Protein AF-A0A350NKR4-F1 (afdb_monomer_lite)

Foldseek 3Di:
DQQPDFLQGRVLLQVLLLCVVLPNAAEEDQEEPPVVVVCVVCPLVVVVVHGYHYDYDPDAQEDLQSVLSRCPPPDQDKDKWADSQKRWNWNVNVQVVLCVVLVAQKEFEKEFDPDCQQFWDFDADPSQFTPDIGGRDDPVPPPGRIGGQRIMIHGPVLSVQRDHPHRDYCRPGSVVVCVVVVGRYGYDHTDIDMARCPDDVSSLVSLLCCLVPSDDDPQSPDDDPDVLERAEACEDADPQEAEAHVEYAYYLEYHEHLEYHYYSEYHHYNEYEYHNEYAYSEYAYYLEYAEHNEYHEQEYEYENEYEYAPEYEYRLEYHAYLEYAAALEYHDHNEYEYPQDYHYHNHYHPHHHDPDSYPPLAQQDPQAGKDFQCRPLNLQNLLLLLLLLLQPFDAQFEEEEEEAPDPSRVSSSVSSCNSNLQLLHAYAYPYHDDLVLSLVCLQVVQGQWYWYKYQDPVDRRMIGIFIAGSNSHGDDPVSRSSSSVCSVVVPGHGDDPVRRYYYDYDPPSVVVVVVVVCVVPPDPD

Secondary structure (DSSP, 8-state):
-TTSEETTEEHHHHHHHHHHHTT--EEEEEE-SSHHHHHHHHTTSGGGTSEEEEEE-SS--HHHHHHHHHH-TT--SPEEE--TTEEE---HHHHHHHHHHHT-SEEEEEEE-S--TTSEEEEE-TT-BEEEEEES--GGG---SEEEEEEEEE-GGGGGGSPTTS---IIIIIHHHHHHTT--EEEEE--S-EEE--SHHHHHHHHHHHHHTSS--TTTSSPPSBTTEEE-TT-EE-TT-EE-SSEEE-TT-EE-TT-EE-TTEEE-TT-EE-TT-EEES-EE-TT-EE-TT-EEES-EE-TT-EEPTT-EE-TT-EE-TT-EE-TT-EE-TT-EEPSS-EEPTT-EE-S-B-S-S-S-S-S--SSSEEEEBTTTB-HHHHHHHHHHHHTTSPTT-EEEEEE-SSHHHHHHHHHHHHHHHHTT-EEEEEEE--HHHHHHHHHHTT-SEEEEEEE-SS-TTEEEEEEEETTSSBPPHHHHHHHHHHHHTT------GGG---EEE-TTHHHHHHHHHHHHH----

Sequence (525 aa):
KPMVPIANQPMMTHIIKLVKQHGFTNVTATLFYLPDAIRNYFGDGRDFGLELNYAIEDVPLGTAGSVKNACGAALKDTLLVISGDTLTDINLAEALEFHRSKGSAATLVLTKVRSPLEYGLVITDTGGRIRRFLEKPGWGEVFSDCVNTGIYILEPEVLKEIPDGQVFDFSKNLFPALLKKKAPLYGFLAKGYWSDIGNLDQYREAQIDILRGNIQVAGTQAAPYQPGVWVGEGSEISADAILAGPALIGSGCIVSAGAFVGEFSMIGDDVRIESGSSIKRSVIWSGSRIGAGSELRGVVATSRTTIGPQVAAFEGAVIGERSYVGERAIIRPGVKIWPDKQIEAGAIINDSVIWSAGTGKSLFGRLGISGTANMAISPEFGAKVAAAYASLLPRSSSAVVSADGYRVSRMLKRAVMAGFLSAGINVYDLGSLTTPVARYAIRALNAAAGLQIRLSPYYHDQVLLEFLDQEGLNINRATERSVENAYFCEDFPRAAVEDIGEVVFVPRLIEGYMDGLLRSTAVDQ

pLDDT: mean 90.45, std 9.57, range [38.91, 98.62]

Radius of gyration: 30.62 Å; chains: 1; bounding box: 72×44×104 Å

Structure (mmCIF, N/CA/C/O backbone):
data_AF-A0A350NKR4-F1
#
_entry.id   AF-A0A350NKR4-F1
#
loop_
_atom_site.group_PDB
_atom_site.id
_atom_site.type_symbol
_atom_site.label_atom_id
_atom_site.label_alt_id
_atom_site.label_comp_id
_atom_site.label_asym_id
_atom_site.label_entity_id
_atom_site.label_seq_id
_atom_site.pdbx_PDB_ins_code
_atom_site.Cartn_x
_atom_site.Cartn_y
_atom_site.Cartn_z
_atom_site.occupancy
_atom_site.B_iso_or_equiv
_atom_site.auth_seq_id
_atom_site.auth_comp_id
_atom_site.auth_asym_id
_atom_site.auth_atom_id
_atom_site.pdbx_PDB_model_num
ATOM 1 N N . LYS A 1 1 ? -5.409 4.749 2.673 1.00 88.38 1 LYS A N 1
ATOM 2 C CA . LYS A 1 1 ? -4.804 4.222 3.923 1.00 88.38 1 LYS A CA 1
ATOM 3 C C . LYS A 1 1 ? -5.296 2.814 4.276 1.00 88.38 1 LYS A C 1
ATOM 5 O O . LYS A 1 1 ? -4.430 1.963 4.393 1.00 88.38 1 LYS A O 1
ATOM 10 N N . PRO A 1 2 ? -6.609 2.511 4.336 1.00 93.25 2 PRO A N 1
ATOM 11 C CA . PRO A 1 2 ? -7.088 1.164 4.704 1.00 93.25 2 PRO A CA 1
ATOM 12 C C . PRO A 1 2 ? -6.619 0.040 3.756 1.00 93.25 2 PRO A C 1
ATOM 14 O O . PRO A 1 2 ? -6.560 -1.122 4.141 1.00 93.25 2 PRO A O 1
ATOM 17 N N . MET A 1 3 ? -6.240 0.408 2.524 1.00 94.56 3 MET A N 1
ATOM 18 C CA . MET A 1 3 ? -5.683 -0.492 1.508 1.00 94.56 3 MET A CA 1
ATOM 19 C C . MET A 1 3 ? -4.164 -0.706 1.585 1.00 94.56 3 MET A C 1
ATOM 21 O O . MET A 1 3 ? -3.625 -1.493 0.815 1.00 94.56 3 MET A O 1
ATOM 25 N N . VAL A 1 4 ? -3.452 -0.004 2.473 1.00 94.31 4 VAL A N 1
ATOM 26 C CA . VAL A 1 4 ? -2.003 -0.193 2.644 1.00 94.31 4 VAL A CA 1
ATOM 27 C C . VAL A 1 4 ? -1.750 -1.612 3.182 1.00 94.31 4 VAL A C 1
ATOM 29 O O . VAL A 1 4 ? -2.435 -2.010 4.128 1.00 94.31 4 VAL A O 1
ATOM 32 N N . PRO A 1 5 ? -0.812 -2.386 2.605 1.00 94.75 5 PRO A N 1
ATOM 33 C CA . PRO A 1 5 ? -0.603 -3.778 2.982 1.00 94.75 5 PRO A CA 1
ATOM 34 C C . PRO A 1 5 ? 0.131 -3.926 4.322 1.00 94.75 5 PRO A C 1
ATOM 36 O O . PRO A 1 5 ? 1.215 -3.390 4.517 1.00 94.75 5 PRO A O 1
ATOM 39 N N . ILE A 1 6 ? -0.430 -4.730 5.216 1.00 94.62 6 ILE A N 1
ATOM 40 C CA . ILE A 1 6 ? 0.148 -5.201 6.477 1.00 94.62 6 ILE A CA 1
ATOM 41 C C . ILE A 1 6 ? 0.181 -6.728 6.399 1.00 94.62 6 ILE A C 1
ATOM 43 O O . ILE A 1 6 ? -0.866 -7.337 6.176 1.00 94.62 6 ILE A O 1
ATOM 47 N N . ALA A 1 7 ? 1.357 -7.350 6.522 1.00 93.75 7 ALA A N 1
ATOM 48 C CA . ALA A 1 7 ? 1.543 -8.783 6.258 1.00 93.75 7 ALA A CA 1
ATOM 49 C C . ALA A 1 7 ? 0.931 -9.239 4.918 1.00 93.75 7 ALA A C 1
ATOM 51 O O . ALA A 1 7 ? 0.190 -10.214 4.855 1.00 93.75 7 ALA A O 1
ATOM 52 N N . ASN A 1 8 ? 1.217 -8.492 3.845 1.00 92.88 8 ASN A N 1
ATOM 53 C CA . ASN A 1 8 ? 0.725 -8.730 2.479 1.00 92.88 8 ASN A CA 1
ATOM 54 C C . ASN A 1 8 ? -0.809 -8.696 2.305 1.00 92.88 8 ASN A C 1
ATOM 56 O O . ASN A 1 8 ? -1.313 -9.059 1.248 1.00 92.88 8 ASN A O 1
ATOM 60 N N . GLN A 1 9 ? -1.567 -8.204 3.290 1.00 93.31 9 GLN A N 1
ATOM 61 C CA . GLN A 1 9 ? -3.016 -7.996 3.183 1.00 93.31 9 GLN A CA 1
ATOM 62 C C . GLN A 1 9 ? -3.377 -6.536 3.462 1.00 93.31 9 GLN A C 1
ATOM 64 O O . GLN A 1 9 ? -2.751 -5.921 4.324 1.00 93.31 9 GLN A O 1
ATOM 69 N N . PRO A 1 10 ? -4.391 -5.955 2.798 1.00 94.62 10 PRO A N 1
ATOM 70 C CA . PRO A 1 10 ? -4.882 -4.623 3.140 1.00 94.62 10 PRO A CA 1
ATOM 71 C C . PRO A 1 10 ? -5.173 -4.498 4.635 1.00 94.62 10 PRO A C 1
ATOM 73 O O . PRO A 1 10 ? -5.807 -5.383 5.205 1.00 94.62 10 PRO A O 1
ATOM 76 N N . MET A 1 11 ? -4.764 -3.395 5.258 1.00 94.31 11 MET A N 1
ATOM 77 C CA . MET A 1 11 ? -4.955 -3.132 6.689 1.00 94.31 11 MET A CA 1
ATOM 78 C C . MET A 1 11 ? -6.395 -3.373 7.167 1.00 94.31 11 MET A C 1
ATOM 80 O O . MET A 1 11 ? -6.615 -4.017 8.191 1.00 94.31 11 MET A O 1
ATOM 84 N N . MET A 1 12 ? -7.381 -2.940 6.378 1.00 95.25 12 MET A N 1
ATOM 85 C CA . MET A 1 12 ? -8.806 -3.133 6.667 1.00 95.25 12 MET A CA 1
ATOM 86 C C . MET A 1 12 ? -9.226 -4.609 6.748 1.00 95.25 12 MET A C 1
ATOM 88 O O . MET A 1 12 ? -10.182 -4.935 7.447 1.00 95.25 12 MET A O 1
ATOM 92 N N . THR A 1 13 ? -8.493 -5.518 6.100 1.00 95.25 13 THR A N 1
ATOM 93 C CA . THR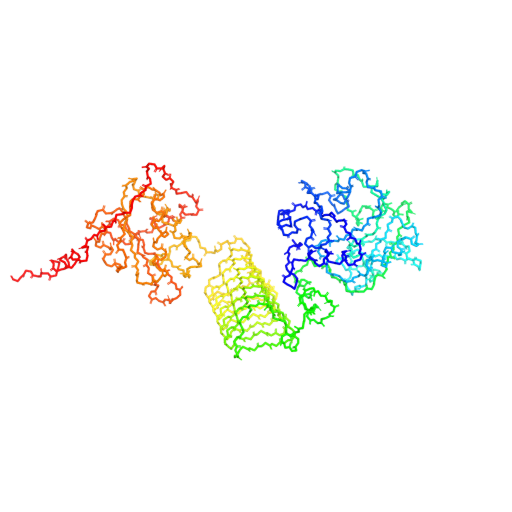 A 1 13 ? -8.727 -6.968 6.191 1.00 95.25 13 THR A CA 1
ATOM 94 C C . THR A 1 13 ? -8.564 -7.470 7.621 1.00 95.25 13 THR A C 1
ATOM 96 O O . THR A 1 13 ? -9.352 -8.300 8.072 1.00 95.25 13 THR A O 1
ATOM 99 N N . HIS A 1 14 ? -7.568 -6.959 8.350 1.00 94.88 14 HIS A N 1
ATOM 100 C CA . HIS A 1 14 ? -7.320 -7.347 9.742 1.00 94.88 14 HIS A CA 1
ATOM 101 C C . HIS A 1 14 ? -8.466 -6.894 10.650 1.00 94.88 14 HIS A C 1
ATOM 103 O O . HIS A 1 14 ? -8.921 -7.663 11.491 1.00 94.88 14 HIS A O 1
ATOM 109 N N . ILE A 1 15 ? -9.009 -5.700 10.402 1.00 95.06 15 ILE A N 1
ATOM 110 C CA . ILE A 1 15 ? -10.177 -5.168 11.117 1.00 95.06 15 ILE A CA 1
ATOM 111 C C . ILE A 1 15 ? -11.423 -6.013 10.829 1.00 95.06 15 ILE A C 1
ATOM 113 O O . ILE A 1 15 ? -12.102 -6.437 11.759 1.00 95.06 15 ILE A O 1
ATOM 117 N N . ILE A 1 16 ? -11.709 -6.300 9.554 1.00 95.31 16 ILE A N 1
ATOM 118 C CA . ILE A 1 16 ? -12.855 -7.123 9.129 1.00 95.31 16 ILE A CA 1
ATOM 119 C C . ILE A 1 16 ? -12.810 -8.511 9.782 1.00 95.31 16 ILE A C 1
ATOM 121 O O . ILE A 1 16 ? -13.818 -8.994 10.300 1.00 95.31 16 ILE A O 1
ATOM 125 N N . LYS A 1 17 ? -11.631 -9.142 9.808 1.00 94.44 17 LYS A N 1
ATOM 126 C CA . LYS A 1 17 ? -11.440 -10.441 10.464 1.00 94.44 17 LYS A CA 1
ATOM 127 C C . LYS A 1 17 ? -11.642 -10.352 11.976 1.00 94.44 17 LYS A C 1
ATOM 129 O O . LYS A 1 17 ? -12.316 -11.214 12.533 1.00 94.44 17 LYS A O 1
ATOM 134 N N . LEU A 1 18 ? -11.125 -9.305 12.622 1.00 95.00 18 LEU A N 1
ATOM 135 C CA . LEU A 1 18 ? -11.289 -9.079 14.059 1.00 95.00 18 LEU A CA 1
ATOM 136 C C . LEU A 1 18 ? -12.766 -8.914 14.444 1.00 95.00 18 LEU A C 1
ATOM 138 O O . LEU A 1 18 ? -13.253 -9.592 15.349 1.00 95.00 18 LEU A O 1
ATOM 142 N N . VAL A 1 19 ? -13.507 -8.043 13.752 1.00 95.12 19 VAL A N 1
ATOM 143 C CA . VAL A 1 19 ? -14.926 -7.814 14.070 1.00 95.12 19 VAL A CA 1
ATOM 144 C C . VAL A 1 19 ? -15.748 -9.083 13.835 1.00 95.12 19 VAL A C 1
ATOM 146 O O . VAL A 1 19 ? -16.566 -9.446 14.684 1.00 95.12 19 VAL A O 1
ATOM 149 N N . LYS A 1 20 ? -15.454 -9.833 12.762 1.00 95.00 20 LYS A N 1
ATOM 150 C CA . LYS A 1 20 ? -16.081 -11.131 12.494 1.00 95.00 20 LYS A CA 1
ATOM 151 C C . LYS A 1 20 ? -15.792 -12.149 13.595 1.00 95.00 20 LYS A C 1
ATOM 153 O O . LYS A 1 20 ? -16.713 -12.841 14.032 1.00 95.00 20 LYS A O 1
ATOM 158 N N . GLN A 1 21 ? -14.542 -12.236 14.051 1.00 94.19 21 GLN A N 1
ATOM 159 C CA . GLN A 1 21 ? -14.118 -13.131 15.130 1.00 94.19 21 GLN A CA 1
ATOM 160 C C . GLN A 1 21 ? -14.882 -12.861 16.435 1.00 94.19 21 GLN A C 1
ATOM 162 O O . GLN A 1 21 ? -15.186 -13.801 17.166 1.00 94.19 21 GLN A O 1
ATOM 167 N N . HIS A 1 22 ? -15.250 -11.606 16.698 1.00 95.81 22 HIS A N 1
ATOM 168 C CA . HIS A 1 22 ? -16.044 -11.209 17.864 1.00 95.81 22 HIS A CA 1
ATOM 169 C C . HIS A 1 22 ? -17.562 -11.162 17.616 1.00 95.81 22 HIS A C 1
ATOM 171 O O . HIS A 1 22 ? -18.306 -10.664 18.458 1.00 95.81 22 HIS A O 1
ATOM 177 N N . GLY A 1 23 ? -18.043 -11.711 16.496 1.00 94.00 23 GLY A N 1
ATOM 178 C CA . GLY A 1 23 ? -19.472 -11.903 16.228 1.00 94.00 23 GLY A CA 1
ATOM 179 C C . GLY A 1 23 ? -20.186 -10.723 15.564 1.00 94.00 23 GLY A C 1
ATOM 180 O O . GLY A 1 23 ? -21.389 -10.810 15.316 1.00 94.00 23 GLY A O 1
ATOM 181 N N . PHE A 1 24 ? -19.477 -9.650 15.212 1.00 93.56 24 PHE A N 1
ATOM 182 C CA . PHE A 1 24 ? -20.045 -8.543 14.443 1.00 93.56 24 PHE A CA 1
ATOM 183 C C . PHE A 1 24 ? -20.064 -8.919 12.957 1.00 93.56 24 PHE A C 1
ATOM 185 O O . PHE A 1 24 ? -19.024 -9.174 12.352 1.00 93.56 24 PHE A O 1
ATOM 192 N N . THR A 1 25 ? -21.262 -9.008 12.376 1.00 93.00 25 THR A N 1
ATOM 193 C CA . THR A 1 25 ? -21.466 -9.558 11.022 1.00 93.00 25 THR A CA 1
ATOM 194 C C . THR A 1 25 ? -22.163 -8.618 10.049 1.00 93.00 25 THR A C 1
ATOM 196 O O . THR A 1 25 ? -22.161 -8.918 8.864 1.00 93.00 25 THR A O 1
ATOM 199 N N . ASN A 1 26 ? -22.702 -7.489 10.510 1.00 93.88 26 ASN A N 1
ATOM 200 C CA . ASN A 1 26 ? -23.177 -6.411 9.647 1.00 93.88 26 ASN A CA 1
ATOM 201 C C . ASN A 1 26 ? -22.258 -5.206 9.854 1.00 93.88 26 ASN A C 1
ATOM 203 O O . ASN A 1 26 ? -22.211 -4.638 10.947 1.00 93.88 26 ASN A O 1
ATOM 207 N N . VAL A 1 27 ? -21.467 -4.884 8.837 1.00 95.25 27 VAL A N 1
ATOM 208 C CA . VAL A 1 27 ? -20.422 -3.862 8.889 1.00 95.25 27 VAL A CA 1
ATOM 209 C C . VAL A 1 27 ? -20.724 -2.810 7.838 1.00 95.25 27 VAL A C 1
ATOM 211 O O . VAL A 1 27 ? -20.943 -3.141 6.679 1.00 95.25 27 VAL A O 1
ATOM 214 N N . THR A 1 28 ? -20.657 -1.535 8.213 1.00 95.19 28 THR A N 1
ATOM 215 C CA . THR A 1 28 ? -20.746 -0.426 7.257 1.00 95.19 28 THR A CA 1
ATOM 216 C C . THR A 1 28 ? -19.432 0.339 7.235 1.00 95.19 28 THR A C 1
ATOM 218 O O . THR A 1 28 ? -18.991 0.857 8.259 1.00 95.19 28 THR A O 1
ATOM 221 N N . ALA A 1 29 ? -18.804 0.433 6.065 1.00 95.50 29 ALA A N 1
ATOM 222 C CA . ALA A 1 29 ? -17.597 1.220 5.856 1.00 95.50 29 ALA A CA 1
ATOM 223 C C . ALA A 1 29 ? -17.946 2.632 5.362 1.00 95.50 29 ALA A C 1
ATOM 225 O O . ALA A 1 29 ? -18.582 2.797 4.319 1.00 95.50 29 ALA A O 1
ATOM 226 N N . THR A 1 30 ? -17.496 3.652 6.095 1.00 94.12 30 THR A N 1
ATOM 227 C CA . THR A 1 30 ? -17.619 5.067 5.710 1.00 94.12 30 THR A CA 1
ATOM 228 C C . THR A 1 30 ? -16.458 5.462 4.800 1.00 94.12 30 THR A C 1
ATOM 230 O O . THR A 1 30 ? -15.301 5.414 5.228 1.00 94.12 30 THR A O 1
ATOM 233 N N . LEU A 1 31 ? -16.739 5.832 3.550 1.00 92.94 31 LEU A N 1
ATOM 234 C CA . LEU A 1 31 ? -15.732 6.065 2.513 1.00 92.94 31 LEU A CA 1
ATOM 235 C C . LEU A 1 31 ? -15.831 7.483 1.935 1.00 92.94 31 LEU A C 1
ATOM 237 O O . LEU A 1 31 ? -16.922 8.004 1.752 1.00 92.94 31 LEU A O 1
ATOM 241 N N . PHE A 1 32 ? -14.686 8.066 1.572 1.00 90.19 32 PHE A N 1
ATOM 242 C CA . PHE A 1 32 ? -14.607 9.372 0.902 1.00 90.19 32 PHE A CA 1
ATOM 243 C C . PHE A 1 32 ? -13.594 9.338 -0.252 1.00 90.19 32 PHE A C 1
ATOM 245 O O . PHE A 1 32 ? -13.953 9.427 -1.420 1.00 90.19 32 PHE A O 1
ATOM 252 N N . TYR A 1 33 ? -12.310 9.131 0.057 1.00 86.62 33 TYR A N 1
ATOM 253 C CA . TYR A 1 33 ? -11.242 9.100 -0.945 1.00 86.62 33 TYR A CA 1
ATOM 254 C C . TYR A 1 33 ? -11.030 7.693 -1.528 1.00 86.62 33 TYR A C 1
ATOM 256 O O . TYR A 1 33 ? -10.777 6.750 -0.776 1.00 86.62 33 TYR A O 1
ATOM 264 N N . LEU A 1 34 ? -11.072 7.578 -2.862 1.00 88.69 34 LEU A N 1
ATOM 265 C CA . LEU A 1 34 ? -10.919 6.328 -3.630 1.00 88.69 34 LEU A CA 1
ATOM 266 C C . LEU A 1 34 ? -11.808 5.167 -3.121 1.00 88.69 34 LEU A C 1
ATOM 268 O O . LEU A 1 34 ? -11.293 4.078 -2.845 1.00 88.69 34 LEU A O 1
ATOM 272 N N . PRO A 1 35 ? -13.137 5.360 -3.004 1.00 92.00 35 PRO A N 1
ATOM 273 C CA . PRO A 1 35 ? -14.040 4.338 -2.473 1.00 92.00 35 PRO A CA 1
ATOM 274 C C . PRO A 1 35 ? -14.030 3.054 -3.312 1.00 92.00 35 PRO A C 1
ATOM 276 O O . PRO A 1 35 ? -14.121 1.956 -2.763 1.00 92.00 35 PRO A O 1
ATOM 279 N N . ASP A 1 36 ? -13.850 3.175 -4.628 1.00 92.88 36 ASP A N 1
ATOM 280 C CA . ASP A 1 36 ? -13.862 2.034 -5.544 1.00 92.88 36 ASP A CA 1
ATOM 281 C C . ASP A 1 36 ? -12.707 1.064 -5.288 1.00 92.88 36 ASP A C 1
ATOM 283 O O . ASP A 1 36 ? -12.889 -0.140 -5.421 1.00 92.88 36 ASP A O 1
ATOM 287 N N . ALA A 1 37 ? -11.543 1.539 -4.829 1.00 90.62 37 ALA A N 1
ATOM 288 C CA . ALA A 1 37 ? -10.433 0.653 -4.474 1.00 90.62 37 ALA A CA 1
ATOM 289 C C . ALA A 1 37 ? -10.799 -0.298 -3.318 1.00 90.62 37 ALA A C 1
ATOM 291 O O . ALA A 1 37 ? -10.384 -1.455 -3.313 1.00 90.62 37 ALA A O 1
ATOM 292 N N . ILE A 1 38 ? -11.596 0.181 -2.358 1.00 94.69 38 ILE A N 1
ATOM 293 C CA . ILE A 1 38 ? -12.065 -0.610 -1.213 1.00 94.69 38 ILE A CA 1
ATOM 294 C C . ILE A 1 38 ? -13.225 -1.514 -1.646 1.00 94.69 38 ILE A C 1
ATOM 296 O O . ILE A 1 38 ? -13.209 -2.708 -1.355 1.00 94.69 38 ILE A O 1
ATOM 300 N N . ARG A 1 39 ? -14.203 -0.978 -2.387 1.00 94.69 39 ARG A N 1
ATOM 301 C CA . ARG A 1 39 ? -15.367 -1.741 -2.874 1.00 94.69 39 ARG A CA 1
ATOM 302 C C . ARG A 1 39 ? -14.967 -2.895 -3.788 1.00 94.69 39 ARG A C 1
ATOM 304 O O . ARG A 1 39 ? -15.471 -3.999 -3.629 1.00 94.69 39 ARG A O 1
ATOM 311 N N . ASN A 1 40 ? -14.033 -2.655 -4.705 1.00 94.75 40 ASN A N 1
ATOM 312 C CA . ASN A 1 40 ? -13.567 -3.674 -5.643 1.00 94.75 40 ASN A CA 1
ATOM 313 C C . ASN A 1 40 ? -12.821 -4.814 -4.939 1.00 94.75 40 ASN A C 1
ATOM 315 O O . ASN A 1 40 ? -12.853 -5.936 -5.430 1.00 94.75 40 ASN A O 1
ATOM 319 N N . TYR A 1 41 ? -12.146 -4.538 -3.817 1.00 94.88 41 TYR A N 1
ATOM 320 C CA . TYR A 1 41 ? -11.415 -5.561 -3.070 1.00 94.88 41 TYR A CA 1
ATOM 321 C C . TYR A 1 41 ? -12.317 -6.356 -2.118 1.00 94.88 41 TYR A C 1
ATOM 323 O O . TYR A 1 41 ? -12.216 -7.576 -2.062 1.00 94.88 41 TYR A O 1
ATOM 331 N N . PHE A 1 42 ? -13.178 -5.678 -1.352 1.00 95.75 42 PHE A N 1
ATOM 332 C CA . PHE A 1 42 ? -13.966 -6.329 -0.298 1.00 95.75 42 PHE A CA 1
ATOM 333 C C . PHE A 1 42 ? -15.354 -6.804 -0.749 1.00 95.75 42 PHE A C 1
ATOM 335 O O . PHE A 1 42 ? -15.966 -7.614 -0.049 1.00 95.75 42 PHE A O 1
ATOM 342 N N . GLY A 1 43 ? -15.849 -6.336 -1.900 1.00 96.19 43 GLY A N 1
ATOM 343 C CA . GLY A 1 43 ? -17.153 -6.729 -2.428 1.00 96.19 43 GLY A CA 1
ATOM 344 C C . GLY A 1 43 ? -18.275 -6.462 -1.425 1.00 96.19 43 GLY A C 1
ATOM 345 O O . GLY A 1 43 ? -18.317 -5.421 -0.794 1.00 96.19 43 GLY A O 1
ATOM 346 N N . ASP A 1 44 ? -19.183 -7.409 -1.243 1.00 95.69 44 ASP A N 1
ATOM 347 C CA . ASP A 1 44 ? -20.240 -7.332 -0.222 1.00 95.69 44 ASP A CA 1
ATOM 348 C C . ASP A 1 44 ? -19.862 -8.037 1.093 1.00 95.69 44 ASP A C 1
ATOM 350 O O . ASP A 1 44 ? -20.715 -8.273 1.947 1.00 95.69 44 ASP A O 1
ATOM 354 N N . GLY A 1 45 ? -18.583 -8.388 1.270 1.00 95.25 45 GLY A N 1
ATOM 355 C CA . GLY A 1 45 ? -18.072 -9.023 2.482 1.00 95.25 45 GLY A CA 1
ATOM 356 C C . GLY A 1 45 ? -18.300 -10.534 2.586 1.00 95.25 45 GLY A C 1
ATOM 357 O O . GLY A 1 45 ? -17.780 -11.144 3.526 1.00 95.25 45 GLY A O 1
ATOM 358 N N . ARG A 1 46 ? -19.001 -11.170 1.631 1.00 94.31 46 ARG A N 1
ATOM 359 C CA . ARG A 1 46 ? -19.302 -12.617 1.679 1.00 94.31 46 ARG A CA 1
ATOM 360 C C . ARG A 1 46 ? -18.056 -13.492 1.785 1.00 94.31 46 ARG A C 1
ATOM 362 O O . ARG A 1 46 ? -18.063 -14.443 2.566 1.00 94.31 46 ARG A O 1
ATOM 369 N N . ASP A 1 47 ? -16.976 -13.128 1.098 1.00 92.81 47 ASP A N 1
ATOM 370 C CA . ASP A 1 47 ? -15.687 -13.839 1.156 1.00 92.81 47 ASP A CA 1
ATOM 371 C C . ASP A 1 47 ? -15.031 -13.782 2.549 1.00 92.81 47 ASP A C 1
ATOM 373 O O . ASP A 1 47 ? -14.195 -14.615 2.894 1.00 92.81 47 ASP A O 1
ATOM 377 N N . PHE A 1 48 ? -15.452 -12.832 3.388 1.00 93.06 48 PHE A N 1
ATOM 378 C CA . PHE A 1 48 ? -15.022 -12.673 4.778 1.00 93.06 48 PHE A CA 1
ATOM 379 C C . PHE A 1 48 ? -16.053 -13.217 5.782 1.00 93.06 48 PHE A C 1
ATOM 381 O O . PHE A 1 48 ? -15.865 -13.111 6.996 1.00 93.06 48 PHE A O 1
ATOM 388 N N . GLY A 1 49 ? -17.148 -13.810 5.296 1.00 94.06 49 GLY A N 1
ATOM 389 C CA . GLY A 1 49 ? -18.217 -14.368 6.119 1.00 94.06 49 GLY A CA 1
ATOM 390 C C . GLY A 1 49 ? -19.054 -13.318 6.854 1.00 94.06 49 GLY A C 1
ATOM 391 O O . GLY A 1 49 ? -19.627 -13.637 7.900 1.00 94.06 49 GLY A O 1
ATOM 392 N N . LEU A 1 50 ? -19.115 -12.082 6.360 1.00 95.81 50 LEU A N 1
ATOM 393 C CA . LEU A 1 50 ? -19.954 -11.010 6.903 1.00 95.81 50 LEU A CA 1
ATOM 394 C C . LEU A 1 50 ? -20.689 -10.258 5.786 1.00 95.81 50 LEU A C 1
ATOM 396 O O . LEU A 1 50 ? -20.426 -10.478 4.610 1.00 95.81 50 LEU A O 1
ATOM 400 N N . GLU A 1 51 ? -21.616 -9.385 6.159 1.00 96.19 51 GLU A N 1
ATOM 401 C CA . GLU A 1 51 ? -22.256 -8.428 5.262 1.00 96.19 51 GLU A CA 1
ATOM 402 C C . GLU A 1 51 ? -21.533 -7.084 5.374 1.00 96.19 51 GLU A C 1
ATOM 404 O O . GLU A 1 51 ? -21.439 -6.510 6.465 1.00 96.19 51 GLU A O 1
ATOM 409 N N . LEU A 1 52 ? -20.997 -6.600 4.253 1.00 96.00 52 LEU A N 1
ATOM 410 C CA . LEU A 1 52 ? -20.300 -5.324 4.167 1.00 96.00 52 LEU A CA 1
ATOM 411 C C . LEU A 1 52 ? -21.090 -4.333 3.310 1.00 96.00 52 LEU A C 1
ATOM 413 O O . LEU A 1 52 ? -21.266 -4.511 2.106 1.00 96.00 52 LEU A O 1
ATOM 417 N N . ASN A 1 53 ? -21.504 -3.252 3.954 1.00 94.88 53 ASN A N 1
ATOM 418 C CA . ASN A 1 53 ? -22.200 -2.119 3.373 1.00 94.88 53 ASN A CA 1
ATOM 419 C C . ASN A 1 53 ? -21.251 -0.918 3.239 1.00 94.88 53 ASN A C 1
ATOM 421 O O . ASN A 1 53 ? -20.250 -0.803 3.951 1.00 94.88 53 ASN A O 1
ATOM 425 N N . TYR A 1 54 ? -21.576 0.013 2.342 1.00 94.50 54 TYR A N 1
ATOM 426 C CA . TYR A 1 54 ? -20.749 1.192 2.076 1.00 94.50 54 TYR A CA 1
ATOM 427 C C . TYR A 1 54 ? -21.566 2.474 2.156 1.00 94.50 54 TYR A C 1
ATOM 429 O O . TYR A 1 54 ? -22.551 2.632 1.437 1.00 94.50 54 TYR A O 1
ATOM 437 N N . ALA A 1 55 ? -21.108 3.411 2.981 1.00 93.19 55 ALA A N 1
ATOM 438 C CA . ALA A 1 55 ? -21.621 4.772 3.040 1.00 93.19 55 ALA A CA 1
ATOM 439 C C . ALA A 1 55 ? -20.577 5.705 2.419 1.00 93.19 55 ALA A C 1
ATOM 441 O O . ALA A 1 55 ? -19.534 5.959 3.023 1.00 93.19 55 ALA A O 1
ATOM 442 N N . ILE A 1 56 ? -20.829 6.162 1.192 1.00 91.50 56 ILE A N 1
ATOM 443 C CA . ILE A 1 56 ? -19.924 7.064 0.471 1.00 91.50 56 ILE A CA 1
ATOM 444 C C . ILE A 1 56 ? -20.338 8.501 0.770 1.00 91.50 56 ILE A C 1
ATOM 446 O O . ILE A 1 56 ? -21.503 8.861 0.618 1.00 91.50 56 ILE A O 1
ATOM 450 N N . GLU A 1 57 ? -19.383 9.305 1.212 1.00 87.31 57 GLU A N 1
ATOM 451 C CA . GLU A 1 57 ? -19.579 10.721 1.485 1.00 87.31 57 GLU A CA 1
ATOM 452 C C . GLU A 1 57 ? -19.159 11.572 0.286 1.00 87.31 57 GLU A C 1
ATOM 454 O O . GLU A 1 57 ? -18.101 11.344 -0.300 1.00 87.31 57 GLU A O 1
ATOM 459 N N . ASP A 1 58 ? -19.944 12.604 -0.025 1.00 83.56 58 ASP A N 1
ATOM 460 C CA . ASP A 1 58 ? -19.561 13.633 -1.003 1.00 83.56 58 ASP A CA 1
ATOM 461 C C . ASP A 1 58 ? -18.639 14.696 -0.384 1.00 83.56 58 ASP A C 1
ATOM 463 O O . ASP A 1 58 ? -17.800 15.295 -1.057 1.00 83.56 58 ASP A O 1
ATOM 467 N N . VAL A 1 59 ? -18.803 14.942 0.918 1.00 86.88 59 VAL A N 1
ATOM 468 C CA . VAL A 1 59 ? -18.047 15.919 1.707 1.00 86.88 59 VAL A CA 1
ATOM 469 C C . VAL A 1 59 ? -17.691 15.265 3.040 1.00 86.88 59 VAL A C 1
ATOM 471 O O . VAL A 1 59 ? -18.568 14.650 3.643 1.00 86.88 59 VAL A O 1
ATOM 474 N N . PRO A 1 60 ? -16.451 15.398 3.541 1.00 88.31 60 PRO A N 1
ATOM 475 C CA . PRO A 1 60 ? -16.062 14.788 4.808 1.00 88.31 60 PRO A CA 1
ATOM 476 C C . PRO A 1 60 ? -16.847 15.407 5.974 1.00 88.31 60 PRO A C 1
ATOM 478 O O . PRO A 1 60 ? -16.633 16.570 6.322 1.00 88.31 60 PRO A O 1
ATOM 481 N N . LEU A 1 61 ? -17.728 14.625 6.607 1.00 89.94 61 LEU A N 1
ATOM 482 C CA . LEU A 1 61 ? -18.602 15.068 7.707 1.00 89.94 61 LEU A CA 1
ATOM 483 C C . LEU A 1 61 ? -17.940 14.968 9.094 1.00 89.94 61 LEU A C 1
ATOM 485 O O . LEU A 1 61 ? -18.595 15.146 10.119 1.00 89.94 61 LEU A O 1
ATOM 489 N N . GLY A 1 62 ? -16.634 14.711 9.153 1.00 91.38 62 GLY A N 1
ATOM 490 C CA . GLY A 1 62 ? -15.924 14.463 10.409 1.00 91.38 62 GLY A CA 1
ATOM 491 C C . GLY A 1 62 ? -16.235 13.084 10.995 1.00 91.38 62 GLY A C 1
ATOM 492 O O . GLY A 1 62 ? -17.177 12.406 10.599 1.00 91.38 62 GLY A O 1
ATOM 493 N N . THR A 1 63 ? -15.425 12.647 11.958 1.00 92.38 63 THR A N 1
ATOM 494 C CA . THR A 1 63 ? -15.424 11.241 12.410 1.00 92.38 63 THR A CA 1
ATOM 495 C C . THR A 1 63 ? -16.771 10.750 12.953 1.00 92.38 63 THR A C 1
ATOM 497 O O . THR A 1 63 ? -17.154 9.612 12.696 1.00 92.38 63 THR A O 1
ATOM 500 N N . ALA A 1 64 ? -17.508 11.594 13.677 1.00 94.12 64 ALA A N 1
ATOM 501 C CA . ALA A 1 64 ? -18.818 11.246 14.225 1.00 94.12 64 ALA A CA 1
ATOM 502 C C . ALA A 1 64 ? -19.953 11.514 13.223 1.00 94.12 64 ALA A C 1
ATOM 504 O O . ALA A 1 64 ? -20.907 10.736 13.161 1.00 94.12 64 ALA A O 1
ATOM 505 N N . GLY A 1 65 ? -19.842 12.574 12.417 1.00 93.38 65 GLY A N 1
ATOM 506 C CA . GLY A 1 65 ? -20.798 12.876 11.350 1.00 93.38 65 GLY A CA 1
ATOM 507 C C . GLY A 1 65 ? -20.880 11.758 10.310 1.00 93.38 65 GLY A C 1
ATOM 508 O O . GLY A 1 65 ? -21.985 11.348 9.954 1.00 93.38 65 GLY A O 1
ATOM 509 N N . SER A 1 66 ? -19.738 11.179 9.921 1.00 92.88 66 SER A N 1
ATOM 510 C CA . SER A 1 66 ? -19.677 10.043 8.993 1.00 92.88 66 SER A CA 1
ATOM 511 C C . SER A 1 66 ? -20.404 8.810 9.516 1.00 92.88 66 SER A C 1
ATOM 513 O O . SER A 1 66 ? -21.172 8.179 8.788 1.00 92.88 66 SER A O 1
ATOM 515 N N . VAL A 1 67 ? -20.223 8.486 10.800 1.00 93.31 67 VAL A N 1
ATOM 516 C CA . VAL A 1 67 ? -20.930 7.367 11.438 1.00 93.31 67 VAL A CA 1
ATOM 517 C C . VAL A 1 67 ? -22.432 7.639 11.488 1.00 93.31 67 VAL A C 1
ATOM 519 O O . VAL A 1 67 ? -23.211 6.758 11.129 1.00 93.31 67 VAL A O 1
ATOM 522 N N . LYS A 1 68 ? -22.859 8.854 11.864 1.00 92.25 68 LYS A N 1
ATOM 523 C CA . LYS A 1 68 ? -24.287 9.213 11.867 1.00 92.25 68 LYS A CA 1
ATOM 524 C C . LYS A 1 68 ? -24.904 9.044 10.476 1.00 92.25 68 LYS A C 1
ATOM 526 O O . LYS A 1 68 ? -25.960 8.426 10.353 1.00 92.25 68 LYS A O 1
ATOM 531 N N . ASN A 1 69 ? -24.235 9.564 9.449 1.00 90.12 69 ASN A N 1
ATOM 532 C CA . ASN A 1 69 ? -24.687 9.480 8.064 1.00 90.12 69 ASN A CA 1
ATOM 533 C C . ASN A 1 69 ? -24.857 8.019 7.610 1.00 90.12 69 ASN A C 1
ATOM 535 O O . ASN A 1 69 ? -25.852 7.681 6.977 1.00 90.12 69 ASN A O 1
ATOM 539 N N . ALA A 1 70 ? -23.932 7.140 8.004 1.00 90.06 70 ALA A N 1
ATOM 540 C CA . ALA A 1 70 ? -23.985 5.716 7.681 1.00 90.06 70 ALA A CA 1
ATOM 541 C C . ALA A 1 70 ? -25.094 4.938 8.411 1.00 90.06 70 ALA A C 1
ATOM 543 O O . ALA A 1 70 ? -25.622 3.974 7.865 1.00 90.06 70 ALA A O 1
ATOM 544 N N . CYS A 1 71 ? -25.443 5.329 9.639 1.00 85.44 71 CYS A N 1
ATOM 545 C CA . CYS A 1 71 ? -26.436 4.620 10.453 1.00 85.44 71 CYS A CA 1
ATOM 546 C C . CYS A 1 71 ? -27.885 4.883 10.012 1.00 85.44 71 CYS A C 1
ATOM 548 O O . CYS A 1 71 ? -28.765 4.049 10.233 1.00 85.44 71 CYS A O 1
ATOM 550 N N . GLY A 1 72 ? -28.147 6.041 9.398 1.00 72.50 72 GLY A N 1
ATOM 551 C CA . GLY A 1 72 ? -29.498 6.482 9.056 1.00 72.50 72 GLY A CA 1
ATOM 552 C C . GLY A 1 72 ? -30.404 6.691 10.283 1.00 72.50 72 GLY A C 1
ATOM 553 O O . GLY A 1 72 ? -30.027 6.468 11.431 1.00 72.50 72 GLY A O 1
ATOM 554 N N . ALA A 1 73 ? -31.644 7.132 10.051 1.00 65.06 73 ALA A N 1
ATOM 555 C CA . ALA A 1 73 ? -32.579 7.478 11.132 1.00 65.06 73 ALA A CA 1
ATOM 556 C C . ALA A 1 73 ? -33.231 6.265 11.837 1.00 65.06 73 ALA A C 1
ATOM 558 O O . ALA A 1 73 ? -33.902 6.437 12.854 1.00 65.06 73 ALA A O 1
ATOM 559 N N . ALA A 1 74 ? -33.085 5.055 11.289 1.00 63.06 74 ALA A N 1
ATOM 560 C CA . ALA A 1 74 ? -33.827 3.863 11.713 1.00 63.06 74 ALA A CA 1
ATOM 561 C C . ALA A 1 74 ? -33.025 2.890 12.593 1.00 63.06 74 ALA A C 1
ATOM 563 O O . ALA A 1 74 ? -33.579 1.876 13.022 1.00 63.06 74 ALA A O 1
ATOM 564 N N . LEU A 1 75 ? -31.748 3.174 12.859 1.00 80.94 75 LEU A N 1
ATOM 565 C CA . LEU A 1 75 ? -30.899 2.302 13.659 1.00 80.94 75 LEU A CA 1
ATOM 566 C C . LEU A 1 75 ? -31.380 2.230 15.118 1.00 80.94 75 LEU A C 1
ATOM 568 O O . LEU A 1 75 ? -31.594 3.255 15.766 1.00 80.94 75 LEU A O 1
ATOM 572 N N . LYS A 1 76 ? -31.522 1.003 15.630 1.00 83.56 76 LYS A N 1
ATOM 573 C CA . LYS A 1 76 ? -31.970 0.718 17.005 1.00 83.56 76 LYS A CA 1
ATOM 574 C C . LYS A 1 76 ? -30.979 -0.100 17.829 1.00 83.56 76 LYS A C 1
ATOM 576 O O . LYS A 1 76 ? -31.184 -0.233 19.029 1.00 83.56 76 LYS A O 1
ATOM 581 N N . ASP A 1 77 ? -29.938 -0.630 17.200 1.00 90.88 77 ASP A N 1
ATOM 582 C CA . ASP A 1 77 ? -28.984 -1.522 17.848 1.00 90.88 77 ASP A CA 1
ATOM 583 C C . ASP A 1 77 ? -27.730 -0.765 18.295 1.00 90.88 77 ASP A C 1
ATOM 585 O O . ASP A 1 77 ? -27.303 0.195 17.649 1.00 90.88 77 ASP A O 1
ATOM 589 N N . THR A 1 78 ? -27.118 -1.227 19.386 1.00 94.56 78 THR A N 1
ATOM 590 C CA . THR A 1 78 ? -25.818 -0.743 19.861 1.00 94.56 78 THR A CA 1
ATOM 591 C C . THR A 1 78 ? -24.754 -0.895 18.770 1.00 94.56 78 THR A C 1
ATOM 593 O O . THR A 1 78 ? -24.618 -1.951 18.150 1.00 94.56 78 THR A O 1
ATOM 596 N N . LEU A 1 79 ? -23.955 0.149 18.570 1.00 94.81 79 LEU A N 1
ATOM 597 C CA . LEU A 1 79 ? -22.926 0.218 17.539 1.00 94.81 79 LEU A CA 1
ATOM 598 C C . LEU A 1 79 ? -21.541 -0.044 18.098 1.00 94.81 79 LEU A C 1
ATOM 600 O O . LEU A 1 79 ? -21.178 0.516 19.129 1.00 94.81 79 LEU A O 1
ATOM 604 N N . LEU A 1 80 ? -20.732 -0.776 17.337 1.00 97.12 80 LEU A N 1
ATOM 605 C CA . LEU A 1 80 ? -19.279 -0.747 17.454 1.00 97.12 80 LEU A CA 1
ATOM 606 C C . LEU A 1 80 ? -18.715 0.132 16.331 1.00 97.12 80 LEU A C 1
ATOM 608 O O . LEU A 1 80 ? -18.977 -0.106 15.155 1.00 97.12 80 LEU A O 1
ATOM 612 N N . VAL A 1 81 ? -17.906 1.119 16.697 1.00 97.06 81 VAL A N 1
ATOM 613 C CA . VAL A 1 81 ? -17.140 1.957 15.771 1.00 97.06 81 VAL A CA 1
ATOM 614 C C . VAL A 1 81 ? -15.667 1.613 15.941 1.00 97.06 81 VAL A C 1
ATOM 616 O O . VAL A 1 81 ? -15.182 1.556 17.068 1.00 97.06 81 VAL A O 1
ATOM 619 N N . ILE A 1 82 ? -14.955 1.396 14.839 1.00 96.25 82 ILE A N 1
ATOM 620 C CA . ILE A 1 82 ? -13.516 1.111 14.823 1.00 96.25 82 ILE A CA 1
ATOM 621 C C . ILE A 1 82 ? -12.852 1.897 13.694 1.00 96.25 82 ILE A C 1
ATOM 623 O O . ILE A 1 82 ? -13.384 1.970 12.585 1.00 96.25 82 ILE A O 1
ATOM 627 N N . SER A 1 83 ? -11.698 2.501 13.977 1.00 93.62 83 SER A N 1
ATOM 628 C CA . SER A 1 83 ? -10.943 3.244 12.971 1.00 93.62 83 SER A CA 1
ATOM 629 C C . SER A 1 83 ? -10.348 2.311 11.915 1.00 93.62 83 SER A C 1
ATOM 631 O O . SER A 1 83 ? -9.768 1.276 12.239 1.00 93.62 83 SER A O 1
ATOM 633 N N . GLY A 1 84 ? -10.464 2.691 10.638 1.00 91.56 84 GLY A N 1
ATOM 634 C CA . GLY A 1 84 ? -10.044 1.885 9.479 1.00 91.56 84 GLY A CA 1
ATOM 635 C C . GLY A 1 84 ? -8.527 1.753 9.275 1.00 91.56 84 GLY A C 1
ATOM 636 O O . GLY A 1 84 ? -8.086 1.232 8.250 1.00 91.56 84 GLY A O 1
ATOM 637 N N . ASP A 1 85 ? -7.732 2.280 10.199 1.00 90.94 85 ASP A N 1
ATOM 638 C CA . ASP A 1 85 ? -6.270 2.367 10.170 1.00 90.94 85 ASP A CA 1
ATOM 639 C C . ASP A 1 85 ? -5.584 1.763 11.408 1.00 90.94 85 ASP A C 1
ATOM 641 O O . ASP A 1 85 ? -4.395 1.978 11.646 1.00 90.94 85 ASP A O 1
ATOM 645 N N . THR A 1 86 ? -6.342 1.016 12.206 1.00 92.88 86 THR A N 1
ATOM 646 C CA . THR A 1 86 ? -5.862 0.398 13.438 1.00 92.88 86 THR A CA 1
ATOM 647 C C . THR A 1 86 ? -5.492 -1.064 13.204 1.00 92.88 86 THR A C 1
ATOM 649 O O . THR A 1 86 ? -6.251 -1.819 12.595 1.00 92.88 86 THR A O 1
ATOM 652 N N . LEU A 1 87 ? -4.352 -1.487 13.752 1.00 95.38 87 LEU A N 1
ATOM 653 C CA . LEU A 1 87 ? -3.983 -2.893 13.893 1.00 95.38 87 LEU A CA 1
ATOM 654 C C . LEU A 1 87 ? -4.101 -3.297 15.367 1.00 95.38 87 LEU A C 1
ATOM 656 O O . LEU A 1 87 ? -3.442 -2.715 16.228 1.00 95.38 87 LEU A O 1
ATOM 660 N N . THR A 1 88 ? -4.948 -4.280 15.673 1.00 95.94 88 THR A N 1
ATOM 661 C CA . THR A 1 88 ? -5.239 -4.668 17.058 1.00 95.94 88 THR A CA 1
ATOM 662 C C . THR A 1 88 ? -5.795 -6.086 17.165 1.00 95.94 88 THR A C 1
ATOM 664 O O . THR A 1 88 ? -6.418 -6.578 16.227 1.00 95.94 88 THR A O 1
ATOM 667 N N . ASP A 1 89 ? -5.580 -6.720 18.318 1.00 95.50 89 ASP A N 1
ATOM 668 C CA . ASP A 1 89 ? -6.205 -7.981 18.738 1.00 95.50 89 ASP A CA 1
ATOM 669 C C . ASP A 1 89 ? -7.058 -7.812 20.014 1.00 95.50 89 ASP A C 1
ATOM 671 O O . ASP A 1 89 ? -7.362 -8.786 20.707 1.00 95.50 89 ASP A O 1
ATOM 675 N N . ILE A 1 90 ? -7.446 -6.568 20.334 1.00 96.50 90 ILE A N 1
ATOM 676 C CA . ILE A 1 90 ? -8.294 -6.258 21.488 1.00 96.50 90 ILE A CA 1
ATOM 677 C C . ILE A 1 90 ? -9.588 -7.074 21.422 1.00 96.50 90 ILE A C 1
ATOM 679 O O . ILE A 1 90 ? -10.292 -7.077 20.411 1.00 96.50 90 ILE A O 1
ATOM 683 N N . ASN A 1 91 ? -9.948 -7.690 22.552 1.00 96.00 91 ASN A N 1
ATOM 684 C CA . ASN A 1 91 ? -11.188 -8.443 22.678 1.00 96.00 91 ASN A CA 1
ATOM 685 C C . ASN A 1 91 ? -12.415 -7.511 22.667 1.00 96.00 91 ASN A C 1
ATOM 687 O O . ASN A 1 91 ? -12.798 -6.931 23.687 1.00 96.00 91 ASN A O 1
ATOM 691 N N . LEU A 1 92 ? -13.052 -7.388 21.501 1.00 97.12 92 LEU A N 1
ATOM 692 C CA . LEU A 1 92 ? -14.214 -6.514 21.300 1.00 97.12 92 LEU A CA 1
ATOM 693 C C . LEU A 1 92 ? -15.461 -7.006 22.054 1.00 97.12 92 LEU A C 1
ATOM 695 O O . LEU A 1 92 ? -16.313 -6.198 22.428 1.00 97.12 92 LEU A O 1
ATOM 699 N N . ALA A 1 93 ? -15.566 -8.315 22.307 1.00 96.44 93 ALA A N 1
ATOM 700 C CA . ALA A 1 93 ? -16.680 -8.890 23.058 1.00 96.44 93 ALA A CA 1
ATOM 701 C C . ALA A 1 93 ? -16.628 -8.486 24.541 1.00 96.44 93 ALA A C 1
ATOM 703 O O . ALA A 1 93 ? -17.646 -8.077 25.094 1.00 96.44 93 ALA A O 1
ATOM 704 N N . GLU A 1 94 ? -15.440 -8.493 25.160 1.00 97.06 94 GLU A N 1
ATOM 705 C CA . GLU A 1 94 ? -15.254 -8.007 26.538 1.00 97.06 94 GLU A CA 1
ATOM 706 C C . GLU A 1 94 ? -15.608 -6.520 26.674 1.00 97.06 94 GLU A C 1
ATOM 708 O O . GLU A 1 94 ? -16.259 -6.113 27.640 1.00 97.06 94 GLU A O 1
ATOM 713 N N . ALA A 1 95 ? -15.228 -5.700 25.689 1.00 97.56 95 ALA A N 1
ATOM 714 C CA . ALA A 1 95 ? -15.592 -4.287 25.670 1.00 97.56 95 ALA A CA 1
ATOM 715 C C . ALA A 1 95 ? -17.121 -4.096 25.604 1.00 97.56 95 ALA A C 1
ATOM 717 O O . ALA A 1 95 ? -17.670 -3.237 26.301 1.00 97.56 95 ALA A O 1
ATOM 718 N N . LEU A 1 96 ? -17.821 -4.915 24.810 1.00 97.75 96 LEU A N 1
ATOM 719 C CA . LEU A 1 96 ? -19.281 -4.889 24.688 1.00 97.75 96 LEU A CA 1
ATOM 720 C C . LEU A 1 96 ? -19.987 -5.362 25.963 1.00 97.75 96 LEU A C 1
ATOM 722 O O . LEU A 1 96 ? -20.972 -4.755 26.389 1.00 97.75 96 LEU A O 1
ATOM 726 N N . GLU A 1 97 ? -19.488 -6.414 26.606 1.00 97.44 97 GLU A N 1
ATOM 727 C CA . GLU A 1 97 ? -19.989 -6.864 27.908 1.00 97.44 97 GLU A CA 1
ATOM 728 C C . GLU A 1 97 ? -19.813 -5.782 28.974 1.00 97.44 97 GLU A C 1
ATOM 730 O O . GLU A 1 97 ? -20.751 -5.481 29.720 1.00 97.44 97 GLU A O 1
ATOM 735 N N . PHE A 1 98 ? -18.649 -5.129 29.005 1.00 97.69 98 PHE A N 1
ATOM 736 C CA . PHE A 1 98 ? -18.403 -4.000 29.893 1.00 97.69 98 PHE A CA 1
ATOM 737 C C . PHE A 1 98 ? -19.398 -2.862 29.639 1.00 97.69 98 PHE A C 1
ATOM 739 O O . PHE A 1 98 ? -20.024 -2.385 30.590 1.00 97.69 98 PHE A O 1
ATOM 746 N N . HIS A 1 99 ? -19.593 -2.468 28.377 1.00 98.19 99 HIS A N 1
ATOM 747 C CA . HIS A 1 99 ? -20.544 -1.431 27.976 1.00 98.19 99 HIS A CA 1
ATOM 748 C C . HIS A 1 99 ? -21.949 -1.704 28.534 1.00 98.19 99 HIS A C 1
ATOM 750 O O . HIS A 1 99 ? -22.510 -0.857 29.243 1.00 98.19 99 HIS A O 1
ATOM 756 N N . ARG A 1 100 ? -22.459 -2.923 28.305 1.00 97.31 100 ARG A N 1
ATOM 757 C CA . ARG A 1 100 ? -23.769 -3.388 28.785 1.00 97.31 100 ARG A CA 1
ATOM 758 C C . ARG A 1 100 ? -23.850 -3.418 30.309 1.00 97.31 100 ARG A C 1
ATOM 760 O O . ARG A 1 100 ? -24.811 -2.909 30.875 1.00 97.31 100 ARG A O 1
ATOM 767 N N . SER A 1 101 ? -22.827 -3.944 30.988 1.00 97.50 101 SER A N 1
ATOM 768 C CA . SER A 1 101 ? -22.803 -4.049 32.458 1.00 97.50 101 SER A CA 1
ATOM 769 C C . SER A 1 101 ? -22.880 -2.692 33.166 1.00 97.50 101 SER A C 1
ATOM 771 O O . SER A 1 101 ? -23.380 -2.593 34.286 1.00 97.50 101 SER A O 1
ATOM 773 N N . LYS A 1 102 ? -22.382 -1.634 32.516 1.00 97.06 102 LYS A N 1
ATOM 774 C CA . LYS A 1 102 ? -22.378 -0.268 33.043 1.00 97.06 102 LYS A CA 1
ATOM 775 C C . LYS A 1 102 ? -23.628 0.529 32.675 1.00 97.06 102 LYS A C 1
ATOM 777 O O . LYS A 1 102 ? -23.806 1.607 33.238 1.00 97.06 102 LYS A O 1
ATOM 782 N N . GLY A 1 103 ? -24.455 0.042 31.744 1.00 96.12 103 GLY A N 1
ATOM 783 C CA . GLY A 1 103 ? -25.529 0.837 31.140 1.00 96.12 103 GLY A CA 1
ATOM 784 C C . GLY A 1 103 ? -24.979 2.119 30.508 1.00 96.12 103 GLY A C 1
ATOM 785 O O . GLY A 1 103 ? -25.486 3.215 30.761 1.00 96.12 103 GLY A O 1
ATOM 786 N N . SER A 1 104 ? -23.854 1.998 29.798 1.00 96.56 104 SER A N 1
ATOM 787 C CA . SER A 1 104 ? -23.170 3.146 29.201 1.00 96.56 104 SER A CA 1
ATOM 788 C C . SER A 1 104 ? -23.972 3.688 28.023 1.00 96.56 104 SER A C 1
ATOM 790 O O . SER A 1 104 ? -24.482 2.922 27.227 1.00 96.56 104 SER A O 1
ATOM 792 N N . ALA A 1 105 ? -24.013 5.008 27.853 1.00 97.19 105 ALA A N 1
ATOM 793 C CA . ALA A 1 105 ? -24.467 5.607 26.596 1.00 97.19 105 ALA A CA 1
ATOM 794 C C . ALA A 1 105 ? -23.354 5.516 25.544 1.00 97.19 105 ALA A C 1
ATOM 796 O O . ALA A 1 105 ? -23.601 5.306 24.362 1.00 97.19 105 ALA A O 1
ATOM 797 N N . ALA A 1 106 ? -22.107 5.666 25.992 1.00 97.75 106 ALA A N 1
ATOM 798 C CA . ALA A 1 106 ? -20.926 5.489 25.168 1.00 97.75 106 ALA A CA 1
ATOM 799 C C . ALA A 1 106 ? -19.785 4.898 26.004 1.00 97.75 106 ALA A C 1
ATOM 801 O O . ALA A 1 106 ? -19.547 5.302 27.148 1.00 97.75 106 ALA A O 1
ATOM 802 N N . THR A 1 107 ? -19.063 3.951 25.417 1.00 98.38 107 THR A N 1
ATOM 803 C CA . THR A 1 107 ? -17.840 3.377 25.971 1.00 98.38 107 THR A CA 1
ATOM 804 C C . THR A 1 107 ? -16.688 3.635 25.015 1.00 98.38 107 THR A C 1
ATOM 806 O O . THR A 1 107 ? -16.760 3.266 23.847 1.00 98.38 107 THR A O 1
ATOM 809 N N . LEU A 1 108 ? -15.624 4.261 25.515 1.00 97.88 108 LEU A N 1
ATOM 810 C CA . LEU A 1 108 ? -14.359 4.408 24.801 1.00 97.88 108 LEU A CA 1
ATOM 811 C C . LEU A 1 108 ? -13.456 3.247 25.195 1.00 97.88 108 LEU A C 1
ATOM 813 O O . LEU A 1 108 ? -13.227 3.022 26.384 1.00 97.88 108 LEU A O 1
ATOM 817 N N . VAL A 1 109 ? -12.923 2.530 24.215 1.00 97.88 109 VAL A N 1
ATOM 818 C CA . VAL A 1 109 ? -11.873 1.546 24.463 1.00 97.88 109 VAL A CA 1
ATOM 819 C C . VAL A 1 109 ? -10.550 2.290 24.604 1.00 97.88 109 VAL A C 1
ATOM 821 O O . VAL A 1 109 ? -10.188 3.124 23.769 1.00 97.88 109 VAL A O 1
ATOM 824 N N . LEU A 1 110 ? -9.838 2.005 25.686 1.00 96.75 110 LEU A N 1
ATOM 825 C CA . LEU A 1 110 ? -8.620 2.690 26.085 1.00 96.75 110 LEU A CA 1
ATOM 826 C C . LEU A 1 110 ? -7.445 1.718 26.119 1.00 96.75 110 LEU A C 1
ATOM 828 O O . LEU A 1 110 ? -7.613 0.541 26.434 1.00 96.75 110 LEU A O 1
ATOM 832 N N . THR A 1 111 ? -6.248 2.236 25.877 1.00 95.38 111 THR A N 1
ATOM 833 C CA . THR A 1 111 ? -4.992 1.507 26.080 1.00 95.38 111 THR A CA 1
ATOM 834 C C . THR A 1 111 ? -3.968 2.394 26.781 1.00 95.38 111 THR A C 1
ATOM 836 O O . THR A 1 111 ? -4.173 3.600 26.918 1.00 95.38 111 THR A O 1
ATOM 839 N N . LYS A 1 112 ? -2.865 1.803 27.242 1.00 92.31 112 LYS A N 1
ATOM 840 C CA . LYS A 1 112 ? -1.743 2.540 27.829 1.00 92.31 112 LYS A CA 1
ATOM 841 C C . LYS A 1 112 ? -0.593 2.645 26.847 1.00 92.31 112 LYS A C 1
ATOM 843 O O . LYS A 1 112 ? -0.132 1.633 26.325 1.00 92.31 112 LYS A O 1
ATOM 848 N N . VAL A 1 113 ? -0.080 3.855 26.660 1.00 87.50 113 VAL A N 1
ATOM 849 C CA . VAL A 1 113 ? 1.072 4.121 25.789 1.00 87.50 113 VAL A CA 1
ATOM 850 C C . VAL A 1 113 ? 2.160 4.880 26.533 1.00 87.50 113 VAL A C 1
ATOM 852 O O . VAL A 1 113 ? 1.897 5.642 27.459 1.00 87.50 113 VAL A O 1
ATOM 855 N N . ARG A 1 114 ? 3.414 4.701 26.102 1.00 80.75 114 ARG A N 1
ATOM 856 C CA . ARG A 1 114 ? 4.556 5.425 26.686 1.00 80.75 114 ARG A CA 1
ATOM 857 C C . ARG A 1 114 ? 4.570 6.911 26.318 1.00 80.75 114 ARG A C 1
ATOM 859 O O . ARG A 1 114 ? 5.014 7.719 27.123 1.00 80.75 114 ARG A O 1
ATOM 866 N N . SER A 1 115 ? 4.109 7.259 25.114 1.00 80.38 115 SER A N 1
ATOM 867 C CA . SER A 1 115 ? 4.047 8.638 24.617 1.00 80.38 115 SER A CA 1
ATOM 868 C C . SER A 1 115 ? 2.629 8.950 24.127 1.00 80.38 115 SER A C 1
ATOM 870 O O . SER A 1 115 ? 2.240 8.450 23.071 1.00 80.38 115 SER A O 1
ATOM 872 N N . PRO A 1 116 ? 1.836 9.728 24.884 1.00 80.62 116 PRO A N 1
ATOM 873 C CA . PRO A 1 116 ? 0.429 9.964 24.562 1.00 80.62 116 PRO A CA 1
ATOM 874 C C . PRO A 1 116 ? 0.158 11.221 23.715 1.00 80.62 116 PRO A C 1
ATOM 876 O O . PRO A 1 116 ? -1.000 11.530 23.459 1.00 80.62 116 PRO A O 1
ATOM 879 N N . LEU A 1 117 ? 1.189 11.962 23.293 1.00 78.38 117 LEU A N 1
ATOM 880 C CA . LEU A 1 117 ? 1.046 13.287 22.656 1.00 78.38 117 LEU A CA 1
ATOM 881 C C . LEU A 1 117 ? 0.238 13.276 21.350 1.00 78.38 117 LEU A C 1
ATOM 883 O O . LEU A 1 117 ? -0.424 14.254 21.015 1.00 78.38 117 LEU A O 1
ATOM 887 N N . GLU A 1 118 ? 0.282 12.165 20.621 1.00 76.06 118 GLU A N 1
ATOM 888 C CA . GLU A 1 118 ? -0.410 11.997 19.338 1.00 76.06 118 GLU A CA 1
ATOM 889 C C . GLU A 1 118 ? -1.907 11.659 19.509 1.00 76.06 118 GLU A C 1
ATOM 891 O O . GLU A 1 118 ? -2.652 11.681 18.528 1.00 76.06 118 GLU A O 1
ATOM 896 N N . TYR A 1 119 ? -2.368 11.381 20.738 1.00 83.00 119 TYR A N 1
ATOM 897 C CA . TYR A 1 119 ? -3.664 10.750 21.011 1.00 83.00 119 TYR A CA 1
ATOM 898 C C . TYR A 1 119 ? -4.544 11.539 21.994 1.00 83.00 119 TYR A C 1
ATOM 900 O O . TYR A 1 119 ? -4.116 12.496 22.642 1.00 83.00 119 TYR A O 1
ATOM 908 N N . GLY A 1 120 ? -5.806 11.119 22.126 1.00 84.25 120 GLY A N 1
ATOM 909 C CA . GLY A 1 120 ? -6.728 11.652 23.128 1.00 84.25 120 GLY A CA 1
ATOM 910 C C . GLY A 1 120 ? -6.504 11.034 24.508 1.00 84.25 120 GLY A C 1
ATOM 911 O O . GLY A 1 120 ? -6.671 9.828 24.675 1.00 84.25 120 GLY A O 1
ATOM 912 N N . LEU A 1 121 ? -6.166 11.851 25.506 1.00 89.12 121 LEU A N 1
ATOM 913 C CA . LEU A 1 121 ? -6.013 11.452 26.903 1.00 89.12 121 LEU A CA 1
ATOM 914 C C . LEU A 1 121 ? -7.355 11.308 27.608 1.00 89.12 121 LEU A C 1
ATOM 916 O O . LEU A 1 121 ? -8.222 12.185 27.528 1.00 89.12 121 LEU A O 1
ATOM 920 N N . VAL A 1 122 ? -7.480 10.242 28.396 1.00 90.44 122 VAL A N 1
ATOM 921 C CA . VAL A 1 122 ? -8.708 9.935 29.129 1.00 90.44 122 VAL A CA 1
ATOM 922 C C . VAL A 1 122 ? -8.403 9.686 30.602 1.00 90.44 122 VAL A C 1
ATOM 924 O O . VAL A 1 122 ? -7.587 8.838 30.946 1.00 90.44 122 VAL A O 1
ATOM 927 N N . ILE A 1 123 ? -9.098 10.402 31.491 1.00 91.19 123 ILE A N 1
ATOM 928 C CA . ILE A 1 123 ? -9.102 10.102 32.930 1.00 91.19 123 ILE A CA 1
ATOM 929 C C . ILE A 1 123 ? -10.408 9.410 33.279 1.00 91.19 123 ILE A C 1
ATOM 931 O O . ILE A 1 123 ? -11.487 9.980 33.084 1.00 91.19 123 ILE A O 1
ATOM 935 N N . THR A 1 124 ? -10.304 8.230 33.876 1.00 92.81 124 THR A N 1
ATOM 936 C CA . THR A 1 124 ? -11.431 7.509 34.465 1.00 92.81 124 THR A CA 1
ATOM 937 C C . THR A 1 124 ? -11.347 7.507 35.987 1.00 92.81 124 THR A C 1
ATOM 939 O O . THR A 1 124 ? -10.259 7.562 36.559 1.00 92.81 124 THR A O 1
ATOM 942 N N . ASP A 1 125 ? -12.493 7.413 36.659 1.00 92.31 125 ASP A N 1
ATOM 943 C CA . ASP A 1 125 ? -12.517 7.011 38.068 1.00 92.31 125 ASP A CA 1
ATOM 944 C C . ASP A 1 125 ? -12.356 5.488 38.233 1.00 92.31 125 ASP A C 1
ATOM 946 O O . ASP A 1 125 ? -12.217 4.745 37.259 1.00 92.31 125 ASP A O 1
ATOM 950 N N . THR A 1 126 ? -12.389 5.010 39.478 1.00 89.00 126 THR A N 1
ATOM 951 C CA . THR A 1 126 ? -12.261 3.583 39.825 1.00 89.00 126 THR A CA 1
ATOM 952 C C . THR A 1 126 ? -13.372 2.709 39.239 1.00 89.00 126 THR A C 1
ATOM 954 O O . THR A 1 126 ? -13.180 1.509 39.064 1.00 89.00 126 THR A O 1
ATOM 957 N N . GLY A 1 127 ? -14.529 3.291 38.914 1.00 88.81 127 GLY A N 1
ATOM 958 C CA . GLY A 1 127 ? -15.645 2.604 38.271 1.00 88.81 127 GLY A CA 1
ATOM 959 C C . GLY A 1 127 ? -15.555 2.577 36.744 1.00 88.81 127 GLY A C 1
ATOM 960 O O . GLY A 1 127 ? -16.441 1.986 36.116 1.00 88.81 127 GLY A O 1
ATOM 961 N N . GLY A 1 128 ? -14.528 3.207 36.162 1.00 93.00 128 GLY A N 1
ATOM 962 C CA . GLY A 1 128 ? -14.331 3.375 34.724 1.00 93.00 128 GLY A CA 1
ATOM 963 C C . GLY A 1 128 ? -15.064 4.582 34.138 1.00 93.00 128 GLY A C 1
ATOM 964 O O . GLY A 1 128 ? -15.066 4.751 32.924 1.00 93.00 128 GLY A O 1
ATOM 965 N N . ARG A 1 129 ? -15.718 5.429 34.943 1.00 96.25 129 ARG A N 1
ATOM 966 C CA . ARG A 1 129 ? -16.465 6.577 34.410 1.00 96.25 129 ARG A CA 1
ATOM 967 C C . ARG A 1 129 ? -15.498 7.671 33.982 1.00 96.25 129 ARG A C 1
ATOM 969 O O . ARG A 1 129 ? -14.636 8.069 34.767 1.00 96.25 129 ARG A O 1
ATOM 976 N N . ILE A 1 130 ? -15.667 8.196 32.773 1.00 95.44 130 ILE A N 1
ATOM 977 C CA . ILE A 1 130 ? -14.787 9.237 32.242 1.00 95.44 130 ILE A CA 1
ATOM 978 C C . ILE A 1 130 ? -15.069 10.557 32.965 1.00 95.44 130 ILE A C 1
ATOM 980 O O . ILE A 1 130 ? -16.205 11.028 33.042 1.00 95.44 130 ILE A O 1
ATOM 984 N N . ARG A 1 131 ? -14.011 11.148 33.522 1.00 92.75 131 ARG A N 1
ATOM 985 C CA . ARG A 1 131 ? -14.035 12.429 34.243 1.00 92.75 131 ARG A CA 1
ATOM 986 C C . ARG A 1 131 ? -13.479 13.567 33.409 1.00 92.75 131 ARG A C 1
ATOM 988 O O . ARG A 1 131 ? -13.946 14.695 33.536 1.00 92.75 131 ARG A O 1
ATOM 995 N N . ARG A 1 132 ? -12.497 13.270 32.562 1.00 89.31 132 ARG A N 1
ATOM 996 C CA . ARG A 1 132 ? -11.859 14.239 31.676 1.00 89.31 132 ARG A CA 1
ATOM 997 C C . ARG A 1 132 ? -11.439 13.551 30.387 1.00 89.31 132 ARG A C 1
ATOM 999 O O . ARG A 1 132 ? -10.934 12.431 30.424 1.00 89.31 132 ARG A O 1
ATOM 1006 N N . PHE A 1 133 ? -11.638 14.256 29.284 1.00 88.94 133 PHE A N 1
ATOM 1007 C CA . PHE A 1 133 ? -11.178 13.884 27.956 1.00 88.94 133 PHE A CA 1
ATOM 1008 C C . PHE A 1 133 ? -10.418 15.080 27.377 1.00 88.94 133 PHE A C 1
ATOM 1010 O O . PHE A 1 133 ? -10.908 16.209 27.475 1.00 88.94 133 PHE A O 1
ATOM 1017 N N . LEU A 1 134 ? -9.225 14.854 26.833 1.00 84.50 134 LEU A N 1
ATOM 1018 C CA . LEU A 1 134 ? -8.406 15.889 26.203 1.00 84.50 134 LEU A CA 1
ATOM 1019 C C . LEU A 1 134 ? -7.779 15.341 24.920 1.00 84.50 134 LEU A C 1
ATOM 1021 O O . LEU A 1 134 ? -6.965 14.429 24.980 1.00 84.50 134 LEU A O 1
ATOM 1025 N N . GLU A 1 135 ? -8.140 15.906 23.772 1.00 83.44 135 GLU A N 1
ATOM 1026 C CA . GLU A 1 135 ? -7.593 15.508 22.471 1.00 83.44 135 GLU A CA 1
ATOM 1027 C C . GLU A 1 135 ? -6.225 16.165 22.226 1.00 83.44 135 GLU A C 1
ATOM 1029 O O . GLU A 1 135 ? -6.136 17.388 22.315 1.00 83.44 135 GLU A O 1
ATOM 1034 N N . LYS A 1 136 ? -5.199 15.369 21.882 1.00 77.81 136 LYS A N 1
ATOM 1035 C CA . LYS A 1 136 ? -3.848 15.814 21.474 1.00 77.81 136 LYS A CA 1
ATOM 1036 C C . LYS A 1 136 ? -3.241 16.870 22.413 1.00 77.81 136 LYS A C 1
ATOM 1038 O O . LYS A 1 136 ? -3.155 18.045 22.049 1.00 77.81 136 LYS A O 1
ATOM 1043 N N . PRO A 1 137 ? -2.844 16.463 23.632 1.00 75.44 137 PRO A N 1
ATOM 1044 C CA . PRO A 1 137 ? -2.327 17.376 24.646 1.00 75.44 137 PRO A CA 1
ATOM 1045 C C . PRO A 1 137 ? -0.981 17.989 24.234 1.00 75.44 137 PRO A C 1
ATOM 1047 O O . PRO A 1 137 ? -0.141 17.330 23.619 1.00 75.44 137 PRO A O 1
ATOM 1050 N N . GLY A 1 138 ? -0.715 19.221 24.667 1.00 72.88 138 GLY A N 1
ATOM 1051 C CA . GLY A 1 138 ? 0.654 19.731 24.725 1.00 72.88 138 GLY A CA 1
ATOM 1052 C C . GLY A 1 138 ? 1.485 19.009 25.797 1.00 72.88 138 GLY A C 1
ATOM 1053 O O . GLY A 1 138 ? 0.946 18.392 26.714 1.00 72.88 138 GLY A O 1
ATOM 1054 N N . TRP A 1 139 ? 2.817 19.140 25.748 1.00 70.00 139 TRP A N 1
ATOM 1055 C CA . TRP A 1 139 ? 3.731 18.522 26.728 1.00 70.00 139 TRP A CA 1
ATOM 1056 C C . TRP A 1 139 ? 3.381 18.830 28.197 1.00 70.00 139 TRP A C 1
ATOM 1058 O O . TRP A 1 139 ? 3.537 17.969 29.056 1.00 70.00 139 TRP A O 1
ATOM 1068 N N . GLY A 1 140 ? 2.877 20.035 28.488 1.00 69.06 140 GLY A N 1
ATOM 1069 C CA . GLY A 1 140 ? 2.464 20.447 29.838 1.00 69.06 140 GLY A CA 1
ATOM 1070 C C . GLY A 1 140 ? 1.083 19.942 30.276 1.00 69.06 140 GLY A C 1
ATOM 1071 O O . GLY A 1 140 ? 0.683 20.170 31.414 1.00 69.06 140 GLY A O 1
ATOM 1072 N N . GLU A 1 141 ? 0.346 19.275 29.390 1.00 72.50 141 GLU A N 1
ATOM 1073 C CA . GLU A 1 141 ? -1.023 18.806 29.624 1.00 72.50 141 GLU A CA 1
ATOM 1074 C C . GLU A 1 141 ? -1.105 17.280 29.748 1.00 72.50 141 GLU A C 1
ATOM 1076 O O . GLU A 1 141 ? -2.194 16.729 29.902 1.00 72.50 141 GLU A O 1
ATOM 1081 N N . VAL A 1 142 ? 0.034 16.582 29.706 1.00 76.56 142 VAL A N 1
ATOM 1082 C CA . VAL A 1 142 ? 0.086 15.128 29.868 1.00 76.56 142 VAL A CA 1
ATOM 1083 C C . VAL A 1 142 ? -0.099 14.764 31.341 1.00 76.56 142 VAL A C 1
ATOM 1085 O O . VAL A 1 142 ? 0.797 14.935 32.162 1.00 76.56 142 VAL A O 1
ATOM 1088 N N . PHE A 1 143 ? -1.279 14.246 31.676 1.00 74.19 143 PHE A N 1
ATOM 1089 C CA . PHE A 1 143 ? -1.650 13.836 33.039 1.00 74.19 143 PHE A CA 1
ATOM 1090 C C . PHE A 1 143 ? -2.023 12.347 33.155 1.00 74.19 143 PHE A C 1
ATOM 1092 O O . PHE A 1 143 ? -2.420 11.893 34.227 1.00 74.19 143 PHE A O 1
ATOM 1099 N N . SER A 1 144 ? -1.961 11.589 32.057 1.00 79.88 144 SER A N 1
ATOM 1100 C CA . SER A 1 144 ? -2.277 10.159 32.014 1.00 79.88 144 SER A CA 1
ATOM 1101 C C . SER A 1 144 ? -1.484 9.472 30.900 1.00 79.88 144 SER A C 1
ATOM 1103 O O . SER A 1 144 ? -1.093 10.118 29.932 1.00 79.88 144 SER A O 1
ATOM 1105 N N . ASP A 1 145 ? -1.248 8.171 31.045 1.00 83.38 145 ASP A N 1
ATOM 1106 C CA . ASP A 1 145 ? -0.739 7.270 30.004 1.00 83.38 145 ASP A CA 1
ATOM 1107 C C . ASP A 1 145 ? -1.875 6.564 29.240 1.00 83.38 145 ASP A C 1
ATOM 1109 O O . ASP A 1 145 ? -1.619 5.819 28.295 1.00 83.38 145 ASP A O 1
ATOM 1113 N N . CYS A 1 146 ? -3.124 6.791 29.656 1.00 91.06 146 CYS A N 1
ATOM 1114 C CA . CYS A 1 146 ? -4.319 6.162 29.122 1.00 91.06 146 CYS A CA 1
ATOM 1115 C C . CYS A 1 146 ? -4.870 6.969 27.942 1.00 91.06 146 CYS A C 1
ATOM 1117 O O . CYS A 1 146 ? -5.266 8.132 28.094 1.00 91.06 146 CYS A O 1
ATOM 1119 N N . VAL A 1 147 ? -4.903 6.340 26.770 1.00 92.38 147 VAL A N 1
ATOM 1120 C CA . VAL A 1 147 ? -5.280 6.975 25.508 1.00 92.38 147 VAL A CA 1
ATOM 1121 C C . VAL A 1 147 ? -6.487 6.311 24.869 1.00 92.38 147 VAL A C 1
ATOM 1123 O O . VAL A 1 147 ? -6.730 5.114 25.023 1.00 92.38 147 VAL A O 1
ATOM 1126 N N . ASN A 1 148 ? -7.235 7.118 24.129 1.00 93.12 148 ASN A N 1
ATOM 1127 C CA . ASN A 1 148 ? -8.305 6.690 23.249 1.00 93.12 148 ASN A CA 1
ATOM 1128 C C . ASN A 1 148 ? -7.750 5.880 22.066 1.00 93.12 148 ASN A C 1
ATOM 1130 O O . ASN A 1 148 ? -6.864 6.353 21.360 1.00 93.12 148 ASN A O 1
ATOM 1134 N N . THR A 1 149 ? -8.313 4.694 21.833 1.00 94.44 149 THR A N 1
ATOM 1135 C CA . THR A 1 149 ? -7.903 3.788 20.745 1.00 94.44 149 THR A CA 1
ATOM 1136 C C . THR A 1 149 ? -8.588 4.063 19.407 1.00 94.44 149 THR A C 1
ATOM 1138 O O . THR A 1 149 ? -8.227 3.450 18.406 1.00 94.44 149 THR A O 1
ATOM 1141 N N . GLY A 1 150 ? -9.611 4.925 19.379 1.00 93.88 150 GLY A N 1
ATOM 1142 C CA . GLY A 1 150 ? -10.477 5.075 18.206 1.00 93.88 150 GLY A CA 1
ATOM 1143 C C . GLY A 1 150 ? -11.519 3.959 18.056 1.00 93.88 150 GLY A C 1
ATOM 1144 O O . GLY A 1 150 ? -12.178 3.887 17.019 1.00 93.88 150 GLY A O 1
ATOM 1145 N N . ILE A 1 151 ? -11.673 3.100 19.073 1.00 97.69 151 ILE A N 1
ATOM 1146 C CA . ILE A 1 151 ? -12.710 2.067 19.143 1.00 97.69 151 ILE A CA 1
ATOM 1147 C C . ILE A 1 151 ? -13.764 2.493 20.170 1.00 97.69 151 ILE A C 1
ATOM 1149 O O . ILE A 1 151 ? -13.447 2.792 21.328 1.00 97.69 151 ILE A O 1
ATOM 1153 N N . TYR A 1 152 ? -15.027 2.510 19.753 1.00 97.88 152 TYR A N 1
ATOM 1154 C CA . TYR A 1 152 ? -16.147 2.989 20.560 1.00 97.88 152 TYR A CA 1
ATOM 1155 C C . TYR A 1 152 ? -17.323 2.027 20.514 1.00 97.88 152 TYR A C 1
ATOM 1157 O O . TYR A 1 152 ? -17.604 1.440 19.475 1.00 97.88 152 TYR A O 1
ATOM 1165 N N . ILE A 1 153 ? -18.054 1.939 21.622 1.00 97.88 153 ILE A N 1
ATOM 1166 C CA . ILE A 1 153 ? -19.352 1.264 21.682 1.00 97.88 153 ILE A CA 1
ATOM 1167 C C . ILE A 1 153 ? -20.399 2.299 22.063 1.00 97.88 153 ILE A C 1
ATOM 1169 O O . ILE A 1 153 ? -20.254 2.961 23.093 1.00 97.88 153 ILE A O 1
ATOM 1173 N N . LEU A 1 154 ? -21.406 2.487 21.217 1.00 97.19 154 LEU A N 1
ATOM 1174 C CA . LEU A 1 154 ? -22.348 3.600 21.301 1.00 97.19 154 LEU A CA 1
ATOM 1175 C C . LEU A 1 154 ? -23.781 3.090 21.275 1.00 97.19 154 LEU A C 1
ATOM 1177 O O . LEU A 1 154 ? -24.136 2.295 20.407 1.00 97.19 154 LEU A O 1
ATOM 1181 N N . GLU A 1 155 ? -24.614 3.620 22.163 1.00 96.38 155 GLU A N 1
ATOM 1182 C CA . GLU A 1 155 ? -26.057 3.445 22.041 1.00 96.38 155 GLU A CA 1
ATOM 1183 C C . GLU A 1 155 ? -26.635 4.433 21.009 1.00 96.38 155 GLU A C 1
ATOM 1185 O O . GLU A 1 155 ? -26.157 5.575 20.915 1.00 96.38 155 GLU A O 1
ATOM 1190 N N . PRO A 1 156 ? -27.666 4.046 20.233 1.00 93.19 156 PRO A N 1
ATOM 1191 C CA . PRO A 1 156 ? -28.245 4.875 19.170 1.00 93.19 156 PRO A CA 1
ATOM 1192 C C . PRO A 1 156 ? -28.673 6.275 19.617 1.00 93.19 156 PRO A C 1
ATOM 1194 O O . PRO A 1 156 ? -28.619 7.229 18.839 1.00 93.19 156 PRO A O 1
ATOM 1197 N N . GLU A 1 157 ? -29.089 6.443 20.875 1.00 92.25 157 GLU A N 1
ATOM 1198 C CA . GLU A 1 157 ? -29.512 7.732 21.423 1.00 92.25 157 GLU A CA 1
ATOM 1199 C C . GLU A 1 157 ? -28.401 8.778 21.375 1.00 92.25 157 GLU A C 1
ATOM 1201 O O . GLU A 1 157 ? -28.697 9.963 21.218 1.00 92.25 157 GLU A O 1
ATOM 1206 N N . VAL A 1 158 ? -27.137 8.356 21.463 1.00 93.06 158 VAL A N 1
ATOM 1207 C CA . VAL A 1 158 ? -25.983 9.255 21.377 1.00 93.06 158 VAL A CA 1
ATOM 1208 C C . VAL A 1 158 ? -25.892 9.913 20.000 1.00 93.06 158 VAL A C 1
ATOM 1210 O O . VAL A 1 158 ? -25.472 11.065 19.905 1.00 93.06 158 VAL A O 1
ATOM 1213 N N . LEU A 1 159 ? -26.346 9.248 18.935 1.00 91.44 159 LEU A N 1
ATOM 1214 C CA . LEU A 1 159 ? -26.309 9.808 17.581 1.00 91.44 159 LEU A CA 1
ATOM 1215 C C . LEU A 1 159 ? -27.235 11.020 17.407 1.00 91.44 159 LEU A C 1
ATOM 1217 O O . LEU A 1 159 ? -27.019 11.829 16.506 1.00 91.44 159 LEU A O 1
ATOM 1221 N N . LYS A 1 160 ? -28.237 11.193 18.281 1.00 90.25 160 LYS A N 1
ATOM 1222 C CA . LYS A 1 160 ? -29.145 12.355 18.269 1.00 90.25 160 LYS A CA 1
ATOM 1223 C C . LYS A 1 160 ? -28.439 13.658 18.652 1.00 90.25 160 LYS A C 1
ATOM 1225 O O . LYS A 1 160 ? -28.942 14.734 18.349 1.00 90.25 160 LYS A O 1
ATOM 1230 N N . GLU A 1 161 ? -27.286 13.562 19.310 1.00 91.81 161 GLU A N 1
ATOM 1231 C CA . GLU A 1 161 ? -26.444 14.705 19.676 1.00 91.81 161 GLU A CA 1
ATOM 1232 C C . GLU A 1 161 ? -25.621 15.243 18.498 1.00 91.81 161 GLU A C 1
ATOM 1234 O O . GLU A 1 161 ? -25.109 16.361 18.556 1.00 91.81 161 GLU A O 1
ATOM 1239 N N . ILE A 1 162 ? -25.481 14.451 17.436 1.00 93.19 162 ILE A N 1
ATOM 1240 C CA . ILE A 1 162 ? -24.712 14.805 16.248 1.00 93.19 162 ILE A CA 1
ATOM 1241 C C . ILE A 1 162 ? -25.669 15.517 15.276 1.00 93.19 162 ILE A C 1
ATOM 1243 O O . ILE A 1 162 ? -26.714 14.956 14.961 1.00 93.19 162 ILE A O 1
ATOM 1247 N N . PRO A 1 163 ? -25.384 16.734 14.791 1.00 91.88 163 PRO A N 1
ATOM 1248 C CA . PRO A 1 163 ? -26.215 17.412 13.793 1.00 91.88 163 PRO A CA 1
ATOM 1249 C C . PRO A 1 163 ? -26.148 16.730 12.415 1.00 91.88 163 PRO A C 1
ATOM 1251 O O . PRO A 1 163 ? -25.118 16.181 12.036 1.00 91.88 163 PRO A O 1
ATOM 1254 N N . ASP A 1 164 ? -27.246 16.767 11.653 1.00 89.75 164 ASP A N 1
ATOM 1255 C CA . ASP A 1 164 ? -27.282 16.218 10.288 1.00 89.75 164 ASP A CA 1
ATOM 1256 C C . ASP A 1 164 ? -26.480 17.075 9.303 1.00 89.75 164 ASP A C 1
ATOM 1258 O O . ASP A 1 164 ? -26.569 18.304 9.328 1.00 89.75 164 ASP A O 1
ATOM 1262 N N . GLY A 1 165 ? -25.718 16.418 8.421 1.00 86.25 165 GLY A N 1
ATOM 1263 C CA . GLY A 1 165 ? -25.007 17.062 7.309 1.00 86.25 165 GLY A CA 1
ATOM 1264 C C . GLY A 1 165 ? -23.921 18.063 7.720 1.00 86.25 165 GLY A C 1
ATOM 1265 O O . GLY A 1 165 ? -23.555 18.921 6.921 1.00 86.25 165 GLY A O 1
ATOM 1266 N N . GLN A 1 166 ? -23.422 17.994 8.956 1.00 89.81 166 GLN A N 1
ATOM 1267 C CA . GLN A 1 166 ? -22.410 18.914 9.477 1.00 89.81 166 GLN A CA 1
ATOM 1268 C C . GLN A 1 166 ? -21.134 18.183 9.883 1.00 89.81 166 GLN A C 1
ATOM 1270 O O . GLN A 1 166 ? -21.176 17.043 10.341 1.00 89.81 166 GLN A O 1
ATOM 1275 N N . VAL A 1 167 ? -20.004 18.890 9.769 1.00 93.81 167 VAL A N 1
ATOM 1276 C CA . VAL A 1 167 ? -18.706 18.404 10.241 1.00 93.81 167 VAL A CA 1
ATOM 1277 C C . VAL A 1 167 ? -18.739 18.258 11.761 1.00 93.81 167 VAL A C 1
ATOM 1279 O O . VAL A 1 167 ? -18.864 19.253 12.479 1.00 93.81 167 VAL A O 1
ATOM 1282 N N . PHE A 1 168 ? -18.626 17.026 12.251 1.00 94.75 168 PHE A N 1
ATOM 1283 C CA . PHE A 1 168 ? -18.707 16.711 13.673 1.00 94.75 168 PHE A CA 1
ATOM 1284 C C . PHE A 1 168 ? -17.766 15.560 14.042 1.00 94.75 168 PHE A C 1
ATOM 1286 O O . PHE A 1 168 ? -17.809 14.483 13.448 1.00 94.75 168 PHE A O 1
ATOM 1293 N N . ASP A 1 169 ? -16.928 15.769 15.056 1.00 94.38 169 ASP A N 1
ATOM 1294 C CA . ASP A 1 169 ? -15.916 14.811 15.504 1.00 94.38 169 ASP A CA 1
ATOM 1295 C C . ASP A 1 169 ? -16.256 14.175 16.858 1.00 94.38 169 ASP A C 1
ATOM 1297 O O . ASP A 1 169 ? -16.761 14.840 17.772 1.00 94.38 169 ASP A O 1
ATOM 1301 N N . PHE A 1 170 ? -15.878 12.904 17.035 1.00 94.50 170 PHE A N 1
ATOM 1302 C CA . PHE A 1 170 ? -16.027 12.191 18.309 1.00 94.50 170 PHE A CA 1
ATOM 1303 C C . PHE A 1 170 ? -15.289 12.908 19.446 1.00 94.50 170 PHE A C 1
ATOM 1305 O O . PHE A 1 170 ? -15.900 13.343 20.425 1.00 94.50 170 PHE A O 1
ATOM 1312 N N . SER A 1 171 ? -13.977 13.085 19.279 1.00 91.19 171 SER A N 1
ATOM 1313 C CA . SER A 1 171 ? -13.092 13.654 20.295 1.00 91.19 171 SER A CA 1
ATOM 1314 C C . SER A 1 171 ? -13.336 15.140 20.562 1.00 91.19 171 SER A C 1
ATOM 1316 O O . SER A 1 171 ? -13.275 15.583 21.708 1.00 91.19 171 SER A O 1
ATOM 1318 N N . LYS A 1 172 ? -13.600 15.937 19.518 1.00 90.50 172 LYS A N 1
ATOM 1319 C CA . LYS A 1 172 ? -13.693 17.403 19.647 1.00 90.50 172 LYS A CA 1
ATOM 1320 C C . LYS A 1 172 ? -15.094 17.895 19.988 1.00 90.50 172 LYS A C 1
ATOM 1322 O O . LYS A 1 172 ? -15.224 18.964 20.579 1.00 90.50 172 LYS A O 1
ATOM 1327 N N . ASN A 1 173 ? -16.135 17.152 19.610 1.00 93.94 173 ASN A N 1
ATOM 1328 C CA . ASN A 1 173 ? -17.513 17.610 19.747 1.00 93.94 173 ASN A CA 1
ATOM 1329 C C . ASN A 1 173 ? -18.353 16.660 20.606 1.00 93.94 173 ASN A C 1
ATOM 1331 O O . ASN A 1 173 ? -18.848 17.080 21.654 1.00 93.94 173 ASN A O 1
ATOM 1335 N N . LEU A 1 174 ? -18.482 15.389 20.209 1.00 94.88 174 LEU A N 1
ATOM 1336 C CA . LEU A 1 174 ? -19.435 14.467 20.834 1.00 94.88 174 LEU A CA 1
ATOM 1337 C C . LEU A 1 174 ? -19.100 14.164 22.298 1.00 94.88 174 LEU A C 1
ATOM 1339 O O . LEU A 1 174 ? -19.930 14.390 23.178 1.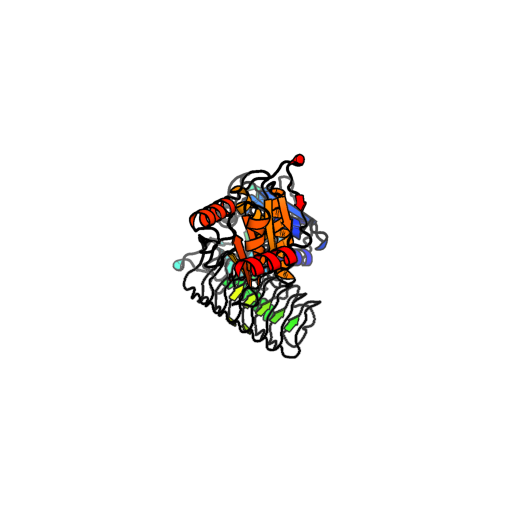00 94.88 174 LEU A O 1
ATOM 1343 N N . PHE A 1 175 ? -17.892 13.678 22.591 1.00 94.62 175 PHE A N 1
ATOM 1344 C CA . PHE A 1 175 ? -17.527 13.302 23.961 1.00 94.62 175 PHE A CA 1
ATOM 1345 C C . PHE A 1 175 ? -17.521 14.498 24.926 1.00 94.62 175 PHE A C 1
ATOM 1347 O O . PHE A 1 175 ? -18.094 14.367 26.013 1.00 94.62 175 PHE A O 1
ATOM 1354 N N . PRO A 1 176 ? -16.988 15.683 24.559 1.00 93.00 176 PRO A N 1
ATOM 1355 C CA . PRO A 1 176 ? -17.145 16.886 25.375 1.00 93.00 176 PRO A CA 1
ATOM 1356 C C . PRO A 1 176 ? -18.613 17.254 25.649 1.00 93.00 176 PRO A C 1
ATOM 1358 O O . PRO A 1 176 ? -18.955 17.610 26.781 1.00 93.00 176 PRO A O 1
ATOM 1361 N N . ALA A 1 177 ? -19.501 17.133 24.654 1.00 93.69 177 ALA A N 1
ATOM 1362 C CA . ALA A 1 177 ? -20.929 17.411 24.820 1.00 93.69 177 ALA A CA 1
ATOM 1363 C C . ALA A 1 177 ? -21.609 16.416 25.779 1.00 93.69 177 ALA A C 1
ATOM 1365 O O . ALA A 1 177 ? -22.328 16.833 26.693 1.00 93.69 177 ALA A O 1
ATOM 1366 N N . LEU A 1 178 ? -21.330 15.117 25.635 1.00 94.81 178 LEU A N 1
ATOM 1367 C CA . LEU A 1 178 ? -21.837 14.065 26.523 1.00 94.81 178 LEU A CA 1
ATOM 1368 C C . LEU A 1 178 ? -21.357 14.252 27.969 1.00 94.81 178 LEU A C 1
ATOM 1370 O O . LEU A 1 178 ? -22.150 14.126 28.906 1.00 94.81 178 LEU A O 1
ATOM 1374 N N . LEU A 1 179 ? -20.084 14.613 28.163 1.00 93.69 179 LEU A N 1
ATOM 1375 C CA . LEU A 1 179 ? -19.528 14.927 29.482 1.00 93.69 179 LEU A CA 1
ATOM 1376 C C . LEU A 1 179 ? -20.231 16.127 30.120 1.00 93.69 179 LEU A C 1
ATOM 1378 O O . LEU A 1 179 ? -20.626 16.056 31.287 1.00 93.69 179 LEU A O 1
ATOM 1382 N N . LYS A 1 180 ? -20.457 17.203 29.355 1.00 93.81 180 LYS A N 1
ATOM 1383 C CA . LYS A 1 180 ? -21.192 18.388 29.823 1.00 93.81 180 LYS A CA 1
ATOM 1384 C C . LYS A 1 180 ? -22.627 18.044 30.241 1.00 93.81 180 LYS A C 1
ATOM 1386 O O . LYS A 1 180 ? -23.111 18.572 31.240 1.00 93.81 180 LYS A O 1
ATOM 1391 N N . LYS A 1 181 ? -23.279 17.123 29.523 1.00 94.50 181 LYS A N 1
ATOM 1392 C CA . LYS A 1 181 ? -24.617 16.590 29.837 1.00 94.50 181 LYS A CA 1
ATOM 1393 C C . LYS A 1 181 ? -24.629 15.540 30.954 1.00 94.50 181 LYS A C 1
ATOM 1395 O O . LYS A 1 181 ? -25.699 15.079 31.336 1.00 94.50 181 LYS A O 1
ATOM 1400 N N . LYS A 1 182 ? -23.464 15.172 31.504 1.00 94.06 182 LYS A N 1
ATOM 1401 C CA . LYS A 1 182 ? -23.293 14.101 32.502 1.00 94.06 182 LYS A CA 1
ATOM 1402 C C . LYS A 1 182 ? -23.841 12.744 32.034 1.00 94.06 182 LYS A C 1
ATOM 1404 O O . LYS A 1 182 ? -24.210 11.914 32.870 1.00 94.06 182 LYS A O 1
ATOM 1409 N N . ALA A 1 183 ? -23.850 12.499 30.723 1.00 95.25 183 ALA A N 1
ATOM 1410 C CA . ALA A 1 183 ? -24.235 11.213 30.155 1.00 95.25 183 ALA A CA 1
ATOM 1411 C C . ALA A 1 183 ? -23.329 10.082 30.694 1.00 95.25 183 ALA A C 1
ATOM 1413 O O . ALA A 1 183 ? -22.196 10.348 31.119 1.00 95.25 183 ALA A O 1
ATOM 1414 N N . PRO A 1 184 ? -23.807 8.824 30.737 1.00 96.25 184 PRO A N 1
ATOM 1415 C CA . PRO A 1 184 ? -23.016 7.686 31.196 1.00 96.25 184 PRO A CA 1
ATOM 1416 C C . PRO A 1 184 ? -21.913 7.323 30.186 1.00 96.25 184 PRO A C 1
ATOM 1418 O O . PRO A 1 184 ? -22.067 6.419 29.371 1.00 96.25 184 PRO A O 1
ATOM 1421 N N . LEU A 1 185 ? -20.802 8.062 30.248 1.00 97.44 185 LEU A N 1
ATOM 1422 C CA . LEU A 1 185 ? -19.601 7.881 29.433 1.00 97.44 185 LEU A CA 1
ATOM 1423 C C . LEU A 1 185 ? -18.536 7.110 30.228 1.00 97.44 185 LEU A C 1
ATOM 1425 O O . LEU A 1 185 ? -18.107 7.563 31.296 1.00 97.44 185 LEU A O 1
ATOM 1429 N N . TYR A 1 186 ? -18.101 5.962 29.710 1.00 98.12 186 TYR A N 1
ATOM 1430 C CA . TYR A 1 186 ? -17.162 5.066 30.392 1.00 98.12 186 TYR A CA 1
ATOM 1431 C C . TYR A 1 186 ? -15.948 4.730 29.524 1.00 98.12 186 TYR A C 1
ATOM 1433 O O . TYR A 1 186 ? -16.026 4.715 28.302 1.00 98.12 186 TYR A O 1
ATOM 1441 N N . GLY A 1 187 ? -14.817 4.471 30.170 1.00 97.38 187 GLY A N 1
ATOM 1442 C CA . GLY A 1 187 ? -13.589 3.995 29.554 1.00 97.38 187 GLY A CA 1
ATOM 1443 C C . GLY A 1 187 ? -13.366 2.529 29.899 1.00 97.38 187 GLY A C 1
ATOM 1444 O O . GLY A 1 187 ? -13.342 2.175 31.079 1.00 97.38 187 GLY A O 1
ATOM 1445 N N . PHE A 1 188 ? -13.199 1.687 28.885 1.00 97.62 188 PHE A N 1
ATOM 1446 C CA . PHE A 1 188 ? -12.810 0.291 29.041 1.00 97.62 188 PHE A CA 1
ATOM 1447 C C . PHE A 1 188 ? -11.311 0.162 28.784 1.00 97.62 188 PHE A C 1
ATOM 1449 O O . PHE A 1 188 ? -10.866 0.343 27.654 1.00 97.62 188 PHE A O 1
ATOM 1456 N N . LEU A 1 189 ? -10.526 -0.130 29.822 1.00 96.56 189 LEU A N 1
ATOM 1457 C CA . LEU A 1 189 ? -9.090 -0.351 29.666 1.00 96.56 189 LEU A CA 1
ATOM 1458 C C . LEU A 1 189 ? -8.843 -1.741 29.071 1.00 96.56 189 LEU A C 1
ATOM 1460 O O . LEU A 1 189 ? -8.880 -2.740 29.792 1.00 96.56 189 LEU A O 1
ATOM 1464 N N . ALA A 1 190 ? -8.606 -1.793 27.765 1.00 95.75 190 ALA A N 1
ATOM 1465 C CA . ALA A 1 190 ? -8.418 -3.036 27.041 1.00 95.75 190 ALA A CA 1
ATOM 1466 C C . ALA A 1 190 ? -7.039 -3.653 27.290 1.00 95.75 190 ALA A C 1
ATOM 1468 O O . ALA A 1 190 ? -6.043 -2.971 27.543 1.00 95.75 190 ALA A O 1
ATOM 1469 N N . LYS A 1 191 ? -6.999 -4.980 27.176 1.00 93.25 191 LYS A N 1
ATOM 1470 C CA . LYS A 1 191 ? -5.773 -5.765 27.036 1.00 93.25 191 LYS A CA 1
ATOM 1471 C C . LYS A 1 191 ? -5.613 -6.151 25.568 1.00 93.25 191 LYS A C 1
ATOM 1473 O O . LYS A 1 191 ? -6.612 -6.309 24.871 1.00 93.25 191 LYS A O 1
ATOM 1478 N N . GLY A 1 192 ? -4.370 -6.335 25.141 1.00 92.56 192 GLY A N 1
ATOM 1479 C CA . GLY A 1 192 ? -4.031 -6.705 23.769 1.00 92.56 192 GLY A CA 1
ATOM 1480 C C . GLY A 1 192 ? -3.082 -5.704 23.119 1.00 92.56 192 GLY A C 1
ATOM 1481 O O . GLY A 1 192 ? -2.730 -4.671 23.697 1.00 92.56 192 GLY A O 1
ATOM 1482 N N . TYR A 1 193 ? -2.653 -6.047 21.916 1.00 95.19 193 TYR A N 1
ATOM 1483 C CA . TYR A 1 193 ? -1.926 -5.194 21.002 1.00 95.19 193 TYR A CA 1
ATOM 1484 C C . TYR A 1 193 ? -2.853 -4.132 20.411 1.00 95.19 193 TYR A C 1
ATOM 1486 O O . TYR A 1 193 ? -3.984 -4.408 20.006 1.00 95.19 193 TYR A O 1
ATOM 1494 N N . TRP A 1 194 ? -2.351 -2.908 20.306 1.00 95.50 194 TRP A N 1
ATOM 1495 C CA . TRP A 1 194 ? -3.000 -1.830 19.576 1.00 95.50 194 TRP A CA 1
ATOM 1496 C C . TRP A 1 194 ? -1.937 -0.924 18.967 1.00 95.50 194 TRP A C 1
ATOM 1498 O O . TRP A 1 194 ? -0.994 -0.519 19.650 1.00 95.50 194 TRP A O 1
ATOM 1508 N N . SER A 1 195 ? -2.115 -0.602 17.692 1.00 93.62 195 SER A N 1
ATOM 1509 C CA . SER A 1 195 ? -1.279 0.335 16.957 1.00 93.62 195 SER A CA 1
ATOM 1510 C C . SER A 1 195 ? -2.143 1.148 15.996 1.00 93.62 195 SER A C 1
ATOM 1512 O O . SER A 1 195 ? -2.819 0.583 15.133 1.00 93.62 195 SER A O 1
ATOM 1514 N N . ASP A 1 196 ? -2.124 2.471 16.162 1.00 91.50 196 ASP A N 1
ATOM 1515 C CA . ASP A 1 196 ? -2.656 3.428 15.191 1.00 91.50 196 ASP A CA 1
ATOM 1516 C C . ASP A 1 196 ? -1.607 3.655 14.098 1.00 91.50 196 ASP A C 1
ATOM 1518 O O . ASP A 1 196 ? -0.533 4.203 14.358 1.00 91.50 196 ASP A O 1
ATOM 1522 N N . ILE A 1 197 ? -1.887 3.208 12.872 1.00 91.81 197 ILE A N 1
ATOM 1523 C CA . ILE A 1 197 ? -0.953 3.312 11.748 1.00 91.81 197 ILE A CA 1
ATOM 1524 C C . ILE A 1 197 ? -1.166 4.661 11.049 1.00 91.81 197 ILE A C 1
ATOM 1526 O O . ILE A 1 197 ? -1.691 4.762 9.935 1.00 91.81 197 ILE A O 1
ATOM 1530 N N . GLY A 1 198 ? -0.745 5.729 11.725 1.00 85.25 198 GLY A N 1
ATOM 1531 C CA . GLY A 1 198 ? -0.846 7.112 11.262 1.00 85.25 198 GLY A CA 1
ATOM 1532 C C . GLY A 1 198 ? 0.350 7.585 10.432 1.00 85.25 198 GLY A C 1
ATOM 1533 O O . GLY A 1 198 ? 0.201 8.470 9.586 1.00 85.25 198 GLY A O 1
ATOM 1534 N N . ASN A 1 199 ? 1.532 6.994 10.634 1.00 87.88 199 ASN A N 1
ATOM 1535 C CA . ASN A 1 199 ? 2.771 7.391 9.963 1.00 87.88 199 ASN A CA 1
ATOM 1536 C C . ASN A 1 199 ? 3.635 6.197 9.503 1.00 87.88 199 ASN A C 1
ATOM 1538 O O . ASN A 1 199 ? 3.341 5.032 9.761 1.00 87.88 199 ASN A O 1
ATOM 1542 N N . LEU A 1 200 ? 4.712 6.501 8.770 1.00 90.31 200 LEU A N 1
ATOM 1543 C CA . LEU A 1 200 ? 5.598 5.497 8.167 1.00 90.31 200 LEU A CA 1
ATOM 1544 C C . LEU A 1 200 ? 6.403 4.695 9.193 1.00 90.31 200 LEU A C 1
ATOM 1546 O O . LEU A 1 200 ? 6.732 3.543 8.925 1.00 90.31 200 LEU A O 1
ATOM 1550 N N . ASP A 1 201 ? 6.734 5.285 10.339 1.00 89.19 201 ASP A N 1
ATOM 1551 C CA . ASP A 1 201 ? 7.495 4.597 11.381 1.00 89.19 201 ASP A CA 1
ATOM 1552 C C . ASP A 1 201 ? 6.596 3.582 12.090 1.00 89.19 201 ASP A C 1
ATOM 1554 O O . ASP A 1 201 ? 6.957 2.412 12.173 1.00 89.19 201 ASP A O 1
ATOM 1558 N N . GLN A 1 202 ? 5.377 3.985 12.468 1.00 91.19 202 GLN A N 1
ATOM 1559 C CA . GLN A 1 202 ? 4.336 3.084 12.980 1.00 91.19 202 GLN A CA 1
ATOM 1560 C C . GLN A 1 202 ? 4.020 1.964 11.988 1.00 91.19 202 GLN A C 1
ATOM 1562 O O . GLN A 1 202 ? 3.881 0.812 12.384 1.00 91.19 202 GLN A O 1
ATOM 1567 N N . TYR A 1 203 ? 3.957 2.280 10.692 1.00 95.62 203 TYR A N 1
ATOM 1568 C CA . TYR A 1 203 ? 3.759 1.282 9.645 1.00 95.62 203 TYR A CA 1
ATOM 1569 C C . TYR A 1 203 ? 4.879 0.229 9.619 1.00 95.62 203 TYR A C 1
ATOM 1571 O O . TYR A 1 203 ? 4.588 -0.962 9.551 1.00 95.62 203 TYR A O 1
ATOM 1579 N N . ARG A 1 204 ? 6.156 0.632 9.696 1.00 94.62 204 ARG A N 1
ATOM 1580 C CA . ARG A 1 204 ? 7.281 -0.322 9.744 1.00 94.62 204 ARG A CA 1
ATOM 1581 C C . ARG A 1 204 ? 7.290 -1.117 11.049 1.00 94.62 204 ARG A C 1
ATOM 1583 O O . ARG A 1 204 ? 7.455 -2.333 11.005 1.00 94.62 204 ARG A O 1
ATOM 1590 N N . GLU A 1 205 ? 7.087 -0.455 12.186 1.00 94.38 205 GLU A N 1
ATOM 1591 C CA . GLU A 1 205 ? 7.058 -1.118 13.494 1.00 94.38 205 GLU A CA 1
ATOM 1592 C C . GLU A 1 205 ? 5.915 -2.131 13.597 1.00 94.38 205 GLU A C 1
ATOM 1594 O O . GLU A 1 205 ? 6.144 -3.232 14.081 1.00 94.38 205 GLU A O 1
ATOM 1599 N N . ALA A 1 206 ? 4.729 -1.842 13.050 1.00 95.44 206 ALA A N 1
ATOM 1600 C CA . ALA A 1 206 ? 3.622 -2.800 13.009 1.00 95.44 206 ALA A CA 1
ATOM 1601 C C . ALA A 1 206 ? 4.008 -4.105 12.285 1.00 95.44 206 ALA A C 1
ATOM 1603 O O . ALA A 1 206 ? 3.699 -5.199 12.753 1.00 95.44 206 ALA A O 1
ATOM 1604 N N . GLN A 1 207 ? 4.744 -4.008 11.173 1.00 95.44 207 GLN A N 1
ATOM 1605 C CA . GLN A 1 207 ? 5.237 -5.177 10.429 1.00 95.44 207 GLN A CA 1
ATOM 1606 C C . GLN A 1 207 ? 6.289 -5.955 11.238 1.00 95.44 207 GLN A C 1
ATOM 1608 O O . GLN A 1 207 ? 6.301 -7.187 11.239 1.00 95.44 207 GLN A O 1
ATOM 1613 N N . ILE A 1 208 ? 7.170 -5.242 11.945 1.00 95.62 208 ILE A N 1
ATOM 1614 C CA . ILE A 1 208 ? 8.167 -5.836 12.844 1.00 95.62 208 ILE A CA 1
ATOM 1615 C C . ILE A 1 208 ? 7.477 -6.559 14.004 1.00 95.62 208 ILE A C 1
ATOM 1617 O O . ILE A 1 208 ? 7.860 -7.677 14.336 1.00 95.62 208 ILE A O 1
ATOM 1621 N N . ASP A 1 209 ? 6.466 -5.946 14.612 1.00 95.88 209 ASP A N 1
ATOM 1622 C CA . ASP A 1 209 ? 5.700 -6.506 15.723 1.00 95.88 209 ASP A CA 1
ATOM 1623 C C . ASP A 1 209 ? 4.958 -7.782 15.324 1.00 95.88 209 ASP A C 1
ATOM 1625 O O . ASP A 1 209 ? 4.970 -8.753 16.083 1.00 95.88 209 ASP A O 1
ATOM 1629 N N . ILE A 1 210 ? 4.406 -7.826 14.109 1.00 95.12 210 ILE A N 1
ATOM 1630 C CA . ILE A 1 210 ? 3.860 -9.054 13.518 1.00 95.12 210 ILE A CA 1
ATOM 1631 C C . ILE A 1 210 ? 4.939 -10.143 13.449 1.00 95.12 210 ILE A C 1
ATOM 1633 O O . ILE A 1 210 ? 4.736 -11.255 13.930 1.00 95.12 210 ILE A O 1
ATOM 1637 N N . LEU A 1 211 ? 6.118 -9.824 12.910 1.00 94.31 211 LEU A N 1
ATOM 1638 C CA . LEU A 1 211 ? 7.224 -10.779 12.771 1.00 94.31 211 LEU A CA 1
ATOM 1639 C C . LEU A 1 211 ? 7.836 -11.210 14.116 1.00 94.31 211 LEU A C 1
ATOM 1641 O O . LEU A 1 211 ? 8.379 -12.310 14.219 1.00 94.31 211 LEU A O 1
ATOM 1645 N N . ARG A 1 212 ? 7.740 -10.376 15.158 1.00 94.06 212 ARG A N 1
ATOM 1646 C CA . ARG A 1 212 ? 8.088 -10.732 16.546 1.00 94.06 212 ARG A CA 1
ATOM 1647 C C . ARG A 1 212 ? 7.050 -11.644 17.201 1.00 94.06 212 ARG A C 1
ATOM 1649 O O . ARG A 1 212 ? 7.361 -12.261 18.215 1.00 94.06 212 ARG A O 1
ATOM 1656 N N . GLY A 1 213 ? 5.839 -11.716 16.651 1.00 91.94 213 GLY A N 1
ATOM 1657 C CA . GLY A 1 213 ? 4.709 -12.418 17.251 1.00 91.94 213 GLY A CA 1
ATOM 1658 C C . GLY A 1 213 ? 3.994 -11.623 18.346 1.00 91.94 213 GLY A C 1
ATOM 1659 O O . GLY A 1 213 ? 3.257 -12.224 19.125 1.00 91.94 213 GLY A O 1
ATOM 1660 N N . ASN A 1 214 ? 4.185 -10.298 18.407 1.00 93.56 214 ASN A N 1
ATOM 1661 C CA . ASN A 1 214 ? 3.462 -9.412 19.333 1.00 93.56 214 ASN A CA 1
ATOM 1662 C C . ASN A 1 214 ? 1.966 -9.328 18.992 1.00 93.56 214 ASN A C 1
ATOM 1664 O O . ASN A 1 214 ? 1.155 -9.057 19.871 1.00 93.56 214 ASN A O 1
ATOM 1668 N N . ILE A 1 215 ? 1.622 -9.566 17.726 1.00 92.44 215 ILE A N 1
ATOM 1669 C CA . ILE A 1 215 ? 0.260 -9.758 17.236 1.00 92.44 215 ILE A CA 1
ATOM 1670 C C . ILE A 1 215 ? 0.272 -10.850 16.166 1.00 92.44 215 ILE A C 1
ATOM 1672 O O . ILE A 1 215 ? 1.203 -10.942 15.365 1.00 92.44 215 ILE A O 1
ATOM 1676 N N . GLN A 1 216 ? -0.764 -11.684 16.151 1.00 85.00 216 GLN A N 1
ATOM 1677 C CA . GLN A 1 216 ? -0.939 -12.726 15.144 1.00 85.00 216 GLN A CA 1
ATOM 1678 C C . GLN A 1 216 ? -1.915 -12.255 14.071 1.00 85.00 216 GLN A C 1
ATOM 1680 O O . GLN A 1 216 ? -3.064 -11.939 14.366 1.00 85.00 216 GLN A O 1
ATOM 1685 N N . VAL A 1 217 ? -1.475 -12.259 12.815 1.00 83.94 217 VAL A N 1
ATOM 1686 C CA . VAL A 1 217 ? -2.303 -11.905 11.656 1.00 83.94 217 VAL A CA 1
ATOM 1687 C C . VAL A 1 217 ? -2.321 -13.044 10.642 1.00 83.94 217 VAL A C 1
ATOM 1689 O O . VAL A 1 217 ? -1.466 -13.933 10.653 1.00 83.94 217 VAL A O 1
ATOM 1692 N N . ALA A 1 218 ? -3.302 -13.028 9.740 1.00 67.31 218 ALA A N 1
ATOM 1693 C CA . ALA A 1 218 ? -3.336 -13.977 8.633 1.00 67.31 218 ALA A CA 1
ATOM 1694 C C . ALA A 1 218 ? -2.059 -13.821 7.779 1.00 67.31 218 ALA A C 1
ATOM 1696 O O . ALA A 1 218 ? -1.753 -12.722 7.330 1.00 67.31 218 ALA A O 1
ATOM 1697 N N . GLY A 1 219 ? -1.310 -14.914 7.599 1.00 61.69 219 GLY A N 1
ATOM 1698 C CA . GLY A 1 219 ? 0.000 -14.932 6.930 1.00 61.69 219 GLY A CA 1
ATOM 1699 C C . GLY A 1 219 ? 1.131 -15.475 7.813 1.00 61.69 219 GLY A C 1
ATOM 1700 O O . GLY A 1 219 ? 1.903 -16.309 7.355 1.00 61.69 219 GLY A O 1
ATOM 1701 N N . THR A 1 220 ? 1.176 -15.106 9.099 1.00 66.44 220 THR A N 1
ATOM 1702 C CA . THR A 1 220 ? 2.144 -15.666 10.074 1.00 66.44 220 THR A CA 1
ATOM 1703 C C . THR A 1 220 ? 1.600 -16.869 10.850 1.00 66.44 220 THR A C 1
ATOM 1705 O O . THR A 1 220 ? 2.332 -17.510 11.596 1.00 66.44 220 THR A O 1
ATOM 1708 N N . GLN A 1 221 ? 0.318 -17.195 10.662 1.00 70.56 221 GLN A N 1
ATOM 1709 C CA . GLN A 1 221 ? -0.352 -18.340 11.292 1.00 70.56 221 GLN A CA 1
ATOM 1710 C C . GLN A 1 221 ? 0.002 -19.688 10.646 1.00 70.56 221 GLN A C 1
ATOM 1712 O O . GLN A 1 221 ? -0.172 -20.731 11.274 1.00 70.56 221 GLN A O 1
ATOM 1717 N N . ALA A 1 222 ? 0.468 -19.682 9.393 1.00 76.44 222 ALA A N 1
ATOM 1718 C CA . ALA A 1 222 ? 0.886 -20.899 8.709 1.00 76.44 222 ALA A CA 1
ATOM 1719 C C . ALA A 1 222 ? 2.197 -21.444 9.301 1.00 76.44 222 ALA A C 1
ATOM 1721 O O . ALA A 1 222 ? 2.996 -20.699 9.880 1.00 76.44 222 ALA A O 1
ATOM 1722 N N . ALA A 1 223 ? 2.432 -22.749 9.126 1.00 82.12 223 ALA A N 1
ATOM 1723 C CA . ALA A 1 223 ? 3.707 -23.356 9.490 1.00 82.12 223 ALA A CA 1
ATOM 1724 C C . ALA A 1 223 ? 4.844 -22.656 8.721 1.00 82.12 223 ALA A C 1
ATOM 1726 O O . ALA A 1 223 ? 4.722 -22.452 7.510 1.00 82.12 223 ALA A O 1
ATOM 1727 N N . PRO A 1 224 ? 5.930 -22.257 9.399 1.00 88.50 224 PRO A N 1
ATOM 1728 C CA . PRO A 1 224 ? 7.005 -21.536 8.743 1.00 88.50 224 PRO A CA 1
ATOM 1729 C C . PRO A 1 224 ? 7.778 -22.471 7.801 1.00 88.50 224 PRO A C 1
ATOM 1731 O O . PRO A 1 224 ? 7.962 -23.652 8.093 1.00 88.50 224 PRO A O 1
ATOM 1734 N N . TYR A 1 225 ? 8.267 -21.925 6.688 1.00 91.19 225 TYR A N 1
ATOM 1735 C CA . TYR A 1 225 ? 9.112 -22.629 5.717 1.00 91.19 225 TYR A CA 1
ATOM 1736 C C . TYR A 1 225 ? 10.420 -23.122 6.361 1.00 91.19 225 TYR A C 1
ATOM 1738 O O . TYR A 1 225 ? 10.896 -24.221 6.094 1.00 91.19 225 TYR A O 1
ATOM 1746 N N . GLN A 1 226 ? 10.975 -22.309 7.260 1.00 93.69 226 GLN A N 1
ATOM 1747 C CA . GLN A 1 226 ? 12.089 -22.634 8.156 1.00 93.69 226 GLN A CA 1
ATOM 1748 C C . GLN A 1 226 ? 11.975 -21.751 9.415 1.00 93.69 226 GLN A C 1
ATOM 1750 O O . GLN A 1 226 ? 11.188 -20.807 9.396 1.00 93.69 226 GLN A O 1
ATOM 1755 N N . PRO A 1 227 ? 12.736 -21.969 10.506 1.00 92.62 227 PRO A N 1
ATOM 1756 C CA . PRO A 1 227 ? 12.569 -21.203 11.746 1.00 92.62 227 PRO A CA 1
ATOM 1757 C C . PRO A 1 227 ? 12.498 -19.676 11.544 1.00 92.62 227 PRO A C 1
ATOM 1759 O O . PRO A 1 227 ? 13.461 -19.039 11.120 1.00 92.62 227 PRO A O 1
ATOM 1762 N N . GLY A 1 228 ? 11.327 -19.097 11.836 1.00 92.00 228 GLY A N 1
ATOM 1763 C CA . GLY A 1 228 ? 11.043 -17.663 11.708 1.00 92.00 228 GLY A CA 1
ATOM 1764 C C . GLY A 1 228 ? 10.834 -17.144 10.279 1.00 92.00 228 GLY A C 1
ATOM 1765 O O . GLY A 1 228 ? 10.632 -15.949 10.108 1.00 92.00 228 GLY A O 1
ATOM 1766 N N . VAL A 1 229 ? 10.883 -17.975 9.241 1.00 95.88 229 VAL A N 1
ATOM 1767 C CA . VAL A 1 229 ? 10.677 -17.523 7.857 1.00 95.88 229 VAL A CA 1
ATOM 1768 C C . VAL A 1 229 ? 9.427 -18.161 7.278 1.00 95.88 229 VAL A C 1
ATOM 1770 O O . VAL A 1 229 ? 9.300 -19.383 7.250 1.00 95.88 229 VAL A O 1
ATOM 1773 N N . TRP A 1 230 ? 8.529 -17.327 6.768 1.00 95.44 230 TRP A N 1
ATOM 1774 C CA . TRP A 1 230 ? 7.319 -17.737 6.060 1.00 95.44 230 TRP A CA 1
ATOM 1775 C C . TRP A 1 230 ? 7.473 -17.424 4.575 1.00 95.44 230 TRP A C 1
ATOM 1777 O O . TRP A 1 230 ? 7.963 -16.352 4.221 1.00 95.44 230 TRP A O 1
ATOM 1787 N N . VAL A 1 231 ? 7.068 -18.360 3.718 1.00 95.81 231 VAL A N 1
ATOM 1788 C CA . VAL A 1 231 ? 7.150 -18.234 2.258 1.00 95.81 231 VAL A CA 1
ATOM 1789 C C . VAL A 1 231 ? 5.799 -18.627 1.669 1.00 95.81 231 VAL A C 1
ATOM 1791 O O . VAL A 1 231 ? 5.278 -19.692 1.998 1.00 95.81 231 VAL A O 1
ATOM 1794 N N . GLY A 1 232 ? 5.227 -17.753 0.841 1.00 94.50 232 GLY A N 1
ATOM 1795 C CA . GLY A 1 232 ? 3.956 -17.973 0.159 1.00 94.50 232 GLY A CA 1
ATOM 1796 C C . GLY A 1 232 ? 4.041 -19.012 -0.959 1.00 94.50 232 GLY A C 1
ATOM 1797 O O . GLY A 1 232 ? 5.121 -19.416 -1.396 1.00 94.50 232 GLY A O 1
ATOM 1798 N N . GLU A 1 233 ? 2.877 -19.449 -1.429 1.00 93.56 233 GLU A N 1
ATOM 1799 C CA . GLU A 1 233 ? 2.763 -20.505 -2.434 1.00 93.56 233 GLU A CA 1
ATOM 1800 C C . GLU A 1 233 ? 3.348 -20.081 -3.791 1.00 93.56 233 GLU A C 1
ATOM 1802 O O . GLU A 1 233 ? 3.332 -18.910 -4.170 1.00 93.56 233 GLU A O 1
ATOM 1807 N N . GLY A 1 234 ? 3.889 -21.045 -4.541 1.00 95.12 234 GLY A N 1
ATOM 1808 C CA . GLY A 1 234 ? 4.446 -20.800 -5.878 1.00 95.12 234 GLY A CA 1
ATOM 1809 C C . GLY A 1 234 ? 5.736 -19.972 -5.908 1.00 95.12 234 GLY A C 1
ATOM 1810 O O . GLY A 1 234 ? 6.195 -19.624 -6.991 1.00 95.12 234 GLY A O 1
ATOM 1811 N N . SER A 1 235 ? 6.322 -19.651 -4.753 1.00 97.12 235 SER A N 1
ATOM 1812 C CA . SER A 1 235 ? 7.599 -18.944 -4.680 1.00 97.12 235 SER A CA 1
ATOM 1813 C C . SER A 1 235 ? 8.782 -19.876 -4.954 1.00 97.12 235 SER A C 1
ATOM 1815 O O . SER A 1 235 ? 8.881 -20.971 -4.401 1.00 97.12 235 SER A O 1
ATOM 1817 N N . GLU A 1 236 ? 9.714 -19.414 -5.781 1.00 97.62 236 GLU A N 1
ATOM 1818 C CA . GLU A 1 236 ? 10.936 -20.118 -6.160 1.00 97.62 236 GLU A CA 1
ATOM 1819 C C . GLU A 1 236 ? 12.132 -19.526 -5.408 1.00 97.62 236 GLU A C 1
ATOM 1821 O O . GLU A 1 236 ? 12.541 -18.385 -5.642 1.00 97.62 236 GLU A O 1
ATOM 1826 N N . ILE A 1 237 ? 12.711 -20.309 -4.497 1.00 97.81 237 ILE A N 1
ATOM 1827 C CA . ILE A 1 237 ? 13.885 -19.917 -3.713 1.00 97.81 237 ILE A CA 1
ATOM 1828 C C . ILE A 1 237 ? 15.086 -20.736 -4.185 1.00 97.81 237 ILE A C 1
ATOM 1830 O O . ILE A 1 237 ? 15.072 -21.965 -4.116 1.00 97.81 237 ILE A O 1
ATOM 1834 N N . SER A 1 238 ? 16.136 -20.063 -4.660 1.00 97.69 238 SER A N 1
ATOM 1835 C CA . SER A 1 238 ? 17.395 -20.725 -5.014 1.00 97.69 238 SER A CA 1
ATOM 1836 C C . SER A 1 238 ? 18.030 -21.407 -3.797 1.00 97.69 238 SER A C 1
ATOM 1838 O O . SER A 1 238 ? 18.001 -20.864 -2.695 1.00 97.69 238 SER A O 1
ATOM 1840 N N . ALA A 1 239 ? 18.681 -22.556 -4.005 1.00 95.25 239 ALA A N 1
ATOM 1841 C CA . ALA A 1 239 ? 19.404 -23.276 -2.951 1.00 95.25 239 ALA A CA 1
ATOM 1842 C C . ALA A 1 239 ? 20.546 -22.450 -2.325 1.00 95.25 239 ALA A C 1
ATOM 1844 O O . ALA A 1 239 ? 20.880 -22.651 -1.160 1.00 95.25 239 ALA A O 1
ATOM 1845 N N . ASP A 1 240 ? 21.103 -21.500 -3.082 1.00 96.56 240 ASP A N 1
ATOM 1846 C CA . ASP A 1 240 ? 22.172 -20.603 -2.627 1.00 96.56 240 ASP A CA 1
ATOM 1847 C C . ASP A 1 240 ? 21.638 -19.296 -2.012 1.00 96.56 240 ASP A C 1
ATOM 1849 O O . ASP A 1 240 ? 22.419 -18.407 -1.666 1.00 96.56 240 ASP A O 1
ATOM 1853 N N . ALA A 1 241 ? 20.316 -19.108 -1.948 1.00 97.44 241 ALA A N 1
ATOM 1854 C CA . ALA A 1 241 ? 19.725 -17.949 -1.292 1.00 97.44 241 ALA A CA 1
ATOM 1855 C C . ALA A 1 241 ? 19.754 -18.125 0.232 1.00 97.44 241 ALA A C 1
ATOM 1857 O O . ALA A 1 241 ? 19.522 -19.210 0.763 1.00 97.44 241 ALA A O 1
ATOM 1858 N N . ILE A 1 242 ? 20.003 -17.032 0.950 1.00 97.44 242 ILE A N 1
ATOM 1859 C CA . ILE A 1 242 ? 20.072 -17.029 2.409 1.00 97.44 242 ILE A CA 1
ATOM 1860 C C . ILE A 1 242 ? 18.862 -16.276 2.947 1.00 97.44 242 ILE A C 1
ATOM 1862 O O . ILE A 1 242 ? 18.728 -15.064 2.768 1.00 97.44 242 ILE A O 1
ATOM 1866 N N . LEU A 1 243 ? 17.997 -16.994 3.654 1.00 97.81 243 LEU A N 1
ATOM 1867 C CA . LEU A 1 243 ? 16.854 -16.419 4.351 1.00 97.81 243 LEU A CA 1
ATOM 1868 C C . LEU A 1 243 ? 17.154 -16.425 5.854 1.00 97.81 243 LEU A C 1
ATOM 1870 O O . LEU A 1 243 ? 17.409 -17.483 6.427 1.00 97.81 243 LEU A O 1
ATOM 1874 N N . ALA A 1 244 ? 17.134 -15.262 6.500 1.00 96.38 244 ALA A N 1
ATOM 1875 C CA . ALA A 1 244 ? 17.329 -15.128 7.941 1.00 96.38 244 ALA A CA 1
ATOM 1876 C C . ALA A 1 244 ? 16.072 -14.538 8.589 1.00 96.38 244 ALA A C 1
ATOM 1878 O O . ALA A 1 244 ? 15.651 -13.427 8.271 1.00 96.38 244 ALA A O 1
ATOM 1879 N N . GLY A 1 245 ? 15.466 -15.308 9.494 1.00 93.44 245 GLY A N 1
ATOM 1880 C CA . GLY A 1 245 ? 14.235 -14.926 10.176 1.00 93.44 245 GLY A CA 1
ATOM 1881 C C . GLY A 1 245 ? 14.435 -13.938 11.345 1.00 93.44 245 GLY A C 1
ATOM 1882 O O . GLY A 1 245 ? 15.549 -13.800 11.851 1.00 93.44 245 GLY A O 1
ATOM 1883 N N . PRO A 1 246 ? 13.354 -13.286 11.816 1.00 95.88 246 PRO A N 1
ATOM 1884 C CA . PRO A 1 246 ? 12.002 -13.474 11.309 1.00 95.88 246 PRO A CA 1
ATOM 1885 C C . PRO A 1 246 ? 11.749 -12.715 9.994 1.00 95.88 246 PRO A C 1
ATOM 1887 O O . PRO A 1 246 ? 12.106 -11.547 9.902 1.00 95.88 246 PRO A O 1
ATOM 1890 N N . ALA A 1 247 ? 11.156 -13.340 8.976 1.00 96.94 247 ALA A N 1
ATOM 1891 C CA . ALA A 1 247 ? 10.886 -12.705 7.679 1.00 96.94 247 ALA A CA 1
ATOM 1892 C C . ALA A 1 247 ? 9.663 -13.323 6.985 1.00 96.94 247 ALA A C 1
ATOM 1894 O O . ALA A 1 247 ? 9.428 -14.524 7.097 1.00 96.94 247 ALA A O 1
ATOM 1895 N N . LEU A 1 248 ? 8.906 -12.514 6.245 1.00 96.69 248 LEU A N 1
ATOM 1896 C CA . LEU A 1 248 ? 7.747 -12.963 5.468 1.00 96.69 248 LEU A CA 1
ATOM 1897 C C . LEU A 1 248 ? 8.004 -12.715 3.984 1.00 96.69 248 LEU A C 1
ATOM 1899 O O . LEU A 1 248 ? 8.322 -11.592 3.598 1.00 96.69 248 LEU A O 1
ATOM 1903 N N . ILE A 1 249 ? 7.845 -13.748 3.164 1.00 97.56 249 ILE A N 1
ATOM 1904 C CA . ILE A 1 249 ? 7.933 -13.689 1.706 1.00 97.56 249 ILE A CA 1
ATOM 1905 C C . ILE A 1 249 ? 6.584 -14.110 1.132 1.00 97.56 249 ILE A C 1
ATOM 1907 O O . ILE A 1 249 ? 6.053 -15.150 1.515 1.00 97.56 249 ILE A O 1
ATOM 1911 N N . GLY A 1 250 ? 6.023 -13.289 0.246 1.00 96.44 250 GLY A N 1
ATOM 1912 C CA . GLY A 1 250 ? 4.732 -13.516 -0.391 1.00 96.44 250 GLY A CA 1
ATOM 1913 C C . GLY A 1 250 ? 4.726 -14.695 -1.361 1.00 96.44 250 GLY A C 1
ATOM 1914 O O . GLY A 1 250 ? 5.678 -15.474 -1.449 1.00 96.44 250 GLY A O 1
ATOM 1915 N N . SER A 1 251 ? 3.623 -14.823 -2.085 1.00 95.56 251 SER A N 1
ATOM 1916 C CA . SER A 1 251 ? 3.413 -15.862 -3.099 1.00 95.56 251 SER A CA 1
ATOM 1917 C C . SER A 1 251 ? 4.036 -15.455 -4.437 1.00 95.56 251 SER A C 1
ATOM 1919 O O . SER A 1 251 ? 4.195 -14.265 -4.704 1.00 95.56 251 SER A O 1
ATOM 1921 N N . GLY A 1 252 ? 4.416 -16.420 -5.277 1.00 96.44 252 GLY A N 1
ATOM 1922 C CA . GLY A 1 252 ? 4.963 -16.155 -6.621 1.00 96.44 252 GLY A CA 1
ATOM 1923 C C . GLY A 1 252 ? 6.288 -15.378 -6.653 1.00 96.44 252 GLY A C 1
ATOM 1924 O O . GLY A 1 252 ? 6.660 -14.812 -7.683 1.00 96.44 252 GLY A O 1
ATOM 1925 N N . CYS A 1 253 ? 7.009 -15.310 -5.533 1.00 98.25 253 CYS A N 1
ATOM 1926 C CA . CYS A 1 253 ? 8.290 -14.618 -5.468 1.00 98.25 253 CYS A CA 1
ATOM 1927 C C . CYS A 1 253 ? 9.397 -15.439 -6.126 1.00 98.25 253 CYS A C 1
ATOM 1929 O O . CYS A 1 253 ? 9.389 -16.664 -6.079 1.00 98.25 253 CYS A O 1
ATOM 1931 N N . ILE A 1 254 ? 10.407 -14.764 -6.670 1.00 98.06 254 ILE A N 1
ATOM 1932 C CA . ILE A 1 254 ? 11.625 -15.414 -7.170 1.00 98.06 254 ILE A CA 1
ATOM 1933 C C . ILE A 1 254 ? 12.810 -14.845 -6.402 1.00 98.06 254 ILE A C 1
ATOM 1935 O O . ILE A 1 254 ? 13.091 -13.649 -6.500 1.00 98.06 254 ILE A O 1
ATOM 1939 N N . VAL A 1 255 ? 13.518 -15.695 -5.660 1.00 98.38 255 VAL A N 1
ATOM 1940 C CA . VAL A 1 255 ? 14.722 -15.327 -4.906 1.00 98.38 255 VAL A CA 1
ATOM 1941 C C . VAL A 1 255 ? 15.928 -16.036 -5.510 1.00 98.38 255 VAL A C 1
ATOM 1943 O O . VAL A 1 255 ? 16.095 -17.250 -5.392 1.00 98.38 255 VAL A O 1
ATOM 1946 N N . SER A 1 256 ? 16.767 -15.258 -6.188 1.00 97.44 256 SER A N 1
ATOM 1947 C CA . SER A 1 256 ? 17.887 -15.763 -6.985 1.00 97.44 256 SER A CA 1
ATOM 1948 C C . SER A 1 256 ? 19.091 -16.177 -6.128 1.00 97.44 256 SER A C 1
ATOM 1950 O O . SER A 1 256 ? 19.188 -15.847 -4.946 1.00 97.44 256 SER A O 1
ATOM 1952 N N . ALA A 1 257 ? 20.043 -16.893 -6.734 1.00 95.81 257 ALA A N 1
ATOM 1953 C CA . ALA A 1 257 ? 21.241 -17.394 -6.057 1.00 95.81 257 ALA A CA 1
ATOM 1954 C C . ALA A 1 257 ? 22.055 -16.282 -5.366 1.00 95.81 257 ALA A C 1
ATOM 1956 O O . ALA A 1 257 ? 22.296 -15.217 -5.938 1.00 95.81 257 ALA A O 1
ATOM 1957 N N . GLY A 1 258 ? 22.485 -16.529 -4.127 1.00 96.00 258 GLY A N 1
ATOM 1958 C CA . GLY A 1 258 ? 23.264 -15.580 -3.330 1.00 96.00 258 GLY A CA 1
ATOM 1959 C C . GLY A 1 258 ? 22.487 -14.354 -2.839 1.00 96.00 258 GLY A C 1
ATOM 1960 O O . GLY A 1 258 ? 23.089 -13.482 -2.216 1.00 96.00 258 GLY A O 1
ATOM 1961 N N . ALA A 1 259 ? 21.183 -14.244 -3.116 1.00 98.31 259 ALA A N 1
ATOM 1962 C CA . ALA A 1 259 ? 20.359 -13.203 -2.514 1.00 98.31 259 ALA A CA 1
ATOM 1963 C C . ALA A 1 259 ? 20.185 -13.454 -1.006 1.00 98.31 259 ALA A C 1
ATOM 1965 O O . ALA A 1 259 ? 20.052 -14.595 -0.561 1.00 98.31 259 ALA A O 1
ATOM 1966 N N . PHE A 1 260 ? 20.160 -12.378 -0.225 1.00 98.56 260 PHE A N 1
ATOM 1967 C CA . PHE A 1 260 ? 19.984 -12.399 1.222 1.00 98.56 260 PHE A CA 1
ATOM 1968 C C . PHE A 1 260 ? 18.705 -11.656 1.614 1.00 98.56 260 PHE A C 1
ATOM 1970 O O . PHE A 1 260 ? 18.607 -10.441 1.426 1.00 98.56 260 PHE A O 1
ATOM 1977 N N . VAL A 1 261 ? 17.748 -12.366 2.211 1.00 98.44 261 VAL A N 1
ATOM 1978 C CA . VAL A 1 261 ? 16.566 -11.769 2.851 1.00 98.44 261 VAL A CA 1
ATOM 1979 C C . VAL A 1 261 ? 16.734 -11.912 4.356 1.00 98.44 261 VAL A C 1
ATOM 1981 O O . VAL A 1 261 ? 16.576 -12.992 4.918 1.00 98.44 261 VAL A O 1
ATOM 1984 N N . GLY A 1 262 ? 17.121 -10.814 4.991 1.00 97.06 262 GLY A N 1
ATOM 1985 C CA . GLY A 1 262 ? 17.454 -10.738 6.404 1.00 97.06 262 GLY A CA 1
ATOM 1986 C C . GLY A 1 262 ? 16.268 -10.452 7.309 1.00 97.06 262 GLY A C 1
ATOM 1987 O O . GLY A 1 262 ? 15.153 -10.179 6.851 1.00 97.06 262 GLY A O 1
ATOM 1988 N N . GLU A 1 263 ? 16.551 -10.429 8.613 1.00 96.31 263 GLU A N 1
ATOM 1989 C CA . GLU A 1 263 ? 15.510 -10.329 9.622 1.00 96.31 263 GLU A CA 1
ATOM 1990 C C . GLU A 1 263 ? 14.657 -9.059 9.493 1.00 96.31 263 GLU A C 1
ATOM 1992 O O . GLU A 1 263 ? 15.103 -7.992 9.047 1.00 96.31 263 GLU A O 1
ATOM 1997 N N . PHE A 1 264 ? 13.411 -9.203 9.924 1.00 96.81 264 PHE A N 1
ATOM 1998 C CA . PHE A 1 264 ? 12.339 -8.224 9.875 1.00 96.81 264 PHE A CA 1
ATOM 1999 C C . PHE A 1 264 ? 12.048 -7.672 8.475 1.00 96.81 264 PHE A C 1
ATOM 2001 O O . PHE A 1 264 ? 11.626 -6.524 8.330 1.00 96.81 264 PHE A O 1
ATOM 2008 N N . SER A 1 265 ? 12.302 -8.469 7.437 1.00 97.88 265 SER A N 1
ATOM 2009 C CA . SER A 1 265 ? 11.935 -8.114 6.069 1.00 97.88 265 SER A CA 1
ATOM 2010 C C . SER A 1 265 ? 10.575 -8.696 5.712 1.00 97.88 265 SER A C 1
ATOM 2012 O O . SER A 1 265 ? 10.267 -9.840 6.050 1.00 97.88 265 SER A O 1
ATOM 2014 N N . MET A 1 266 ? 9.776 -7.902 5.009 1.00 97.25 266 MET A N 1
ATOM 2015 C CA . MET A 1 266 ? 8.460 -8.294 4.532 1.00 97.25 266 MET A CA 1
ATOM 2016 C C . MET A 1 266 ? 8.371 -8.059 3.033 1.00 97.25 266 MET A C 1
ATOM 2018 O O . MET A 1 266 ? 8.463 -6.924 2.570 1.00 97.25 266 MET A O 1
ATOM 2022 N N . ILE A 1 267 ? 8.242 -9.144 2.285 1.00 98.12 267 ILE A N 1
ATOM 2023 C CA . ILE A 1 267 ? 8.235 -9.160 0.831 1.00 98.12 267 ILE A CA 1
ATOM 2024 C C . ILE A 1 267 ? 6.826 -9.537 0.374 1.00 98.12 267 ILE A C 1
ATOM 2026 O O . ILE A 1 267 ? 6.297 -10.571 0.779 1.00 98.12 267 ILE A O 1
ATOM 2030 N N . GLY A 1 268 ? 6.223 -8.678 -0.441 1.00 97.44 268 GLY A N 1
ATOM 2031 C CA . GLY A 1 268 ? 4.920 -8.866 -1.067 1.00 97.44 268 GLY A CA 1
ATOM 2032 C C . GLY A 1 268 ? 4.937 -9.938 -2.145 1.00 97.44 268 GLY A C 1
ATOM 2033 O O . GLY A 1 268 ? 5.976 -10.518 -2.444 1.00 97.44 268 GLY A O 1
ATOM 2034 N N . ASP A 1 269 ? 3.777 -10.179 -2.740 1.00 96.19 269 ASP A N 1
ATOM 20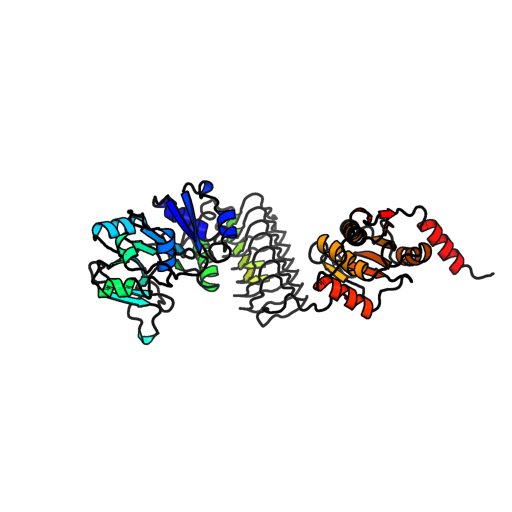35 C CA . ASP A 1 269 ? 3.612 -11.199 -3.778 1.00 96.19 269 ASP A CA 1
ATOM 2036 C C . ASP A 1 269 ? 4.291 -10.794 -5.096 1.00 96.19 269 ASP A C 1
ATOM 2038 O O . ASP A 1 269 ? 4.467 -9.609 -5.384 1.00 96.19 269 ASP A O 1
ATOM 2042 N N . ASP A 1 270 ? 4.672 -11.764 -5.920 1.00 97.31 270 ASP A N 1
ATOM 2043 C CA . ASP A 1 270 ? 5.260 -11.554 -7.250 1.00 97.31 270 ASP A CA 1
ATOM 2044 C C . ASP A 1 270 ? 6.523 -10.669 -7.255 1.00 97.31 270 ASP A C 1
ATOM 2046 O O . ASP A 1 270 ? 6.835 -9.993 -8.243 1.00 97.31 270 ASP A O 1
ATOM 2050 N N . VAL A 1 271 ? 7.268 -10.636 -6.145 1.00 98.25 271 VAL A N 1
ATOM 2051 C CA . VAL A 1 271 ? 8.521 -9.879 -6.052 1.00 98.25 271 VAL A CA 1
ATOM 2052 C C . VAL A 1 271 ? 9.683 -10.706 -6.594 1.00 98.25 271 VAL A C 1
ATOM 2054 O O . VAL A 1 271 ? 9.857 -11.881 -6.266 1.00 98.25 271 VAL A O 1
ATOM 2057 N N . ARG A 1 272 ? 10.536 -10.068 -7.400 1.00 98.06 272 ARG A N 1
ATOM 2058 C CA . ARG A 1 272 ? 11.765 -10.679 -7.925 1.00 98.06 272 ARG A CA 1
ATOM 2059 C C . ARG A 1 272 ? 12.991 -10.082 -7.256 1.00 98.06 272 ARG A C 1
ATOM 2061 O O . ARG A 1 272 ? 13.251 -8.888 -7.391 1.00 98.06 272 ARG A O 1
ATOM 2068 N N . ILE A 1 273 ? 13.749 -10.924 -6.568 1.00 98.56 273 ILE A N 1
ATOM 2069 C CA . ILE A 1 273 ? 14.981 -10.581 -5.866 1.00 98.56 273 ILE A CA 1
ATOM 2070 C C . ILE A 1 273 ? 16.142 -11.223 -6.629 1.00 98.56 273 ILE A C 1
ATOM 2072 O O . ILE A 1 273 ? 16.267 -12.448 -6.698 1.00 98.56 273 ILE A O 1
ATOM 2076 N N . GLU A 1 274 ? 16.975 -10.393 -7.252 1.00 96.88 274 GLU A N 1
ATOM 2077 C CA . GLU A 1 274 ? 18.081 -10.856 -8.090 1.00 96.88 274 GLU A CA 1
ATOM 2078 C C . GLU A 1 274 ? 19.337 -11.211 -7.293 1.00 96.88 274 GLU A C 1
ATOM 2080 O O . GLU A 1 274 ? 19.483 -10.886 -6.111 1.00 96.88 274 GLU A O 1
ATOM 2085 N N . SER A 1 275 ? 20.258 -11.897 -7.969 1.00 95.88 275 SER A N 1
ATOM 2086 C CA . SER A 1 275 ? 21.431 -12.515 -7.362 1.00 95.88 275 SER A CA 1
ATOM 2087 C C . SER A 1 275 ? 22.293 -11.522 -6.584 1.00 95.88 275 SER A C 1
ATOM 2089 O O . SER A 1 275 ? 22.541 -10.398 -7.027 1.00 95.88 275 SER A O 1
ATOM 2091 N N . GLY A 1 276 ? 22.761 -11.944 -5.411 1.00 95.19 276 GLY A N 1
ATOM 2092 C CA . GLY A 1 276 ? 23.640 -11.142 -4.554 1.00 95.19 276 GLY A CA 1
ATOM 2093 C C . GLY A 1 276 ? 23.000 -9.896 -3.932 1.00 95.19 276 GLY A C 1
ATOM 2094 O O . GLY A 1 276 ? 23.699 -9.142 -3.262 1.00 95.19 276 GLY A O 1
ATOM 2095 N N . SER A 1 277 ? 21.707 -9.636 -4.153 1.00 98.12 277 SER A N 1
ATOM 2096 C CA . SER A 1 277 ? 21.016 -8.537 -3.470 1.00 98.12 277 SER A CA 1
ATOM 2097 C C . SER A 1 277 ? 20.794 -8.862 -1.990 1.00 98.12 277 SER A C 1
ATOM 2099 O O . SER A 1 277 ? 20.717 -10.020 -1.589 1.00 98.12 277 SER A O 1
ATOM 2101 N N . SER A 1 278 ? 20.713 -7.833 -1.155 1.00 98.50 278 SER A N 1
ATOM 2102 C CA . SER A 1 278 ? 20.638 -7.951 0.296 1.00 98.50 278 SER A CA 1
ATOM 2103 C C . SER A 1 278 ? 19.547 -7.035 0.834 1.00 98.50 278 SER A C 1
ATOM 2105 O O . SER A 1 278 ? 19.655 -5.812 0.753 1.00 98.50 278 SER A O 1
ATOM 2107 N N . ILE A 1 279 ? 18.514 -7.610 1.440 1.00 98.62 279 ILE A N 1
ATOM 2108 C CA . ILE A 1 279 ? 17.356 -6.896 1.984 1.00 98.62 279 ILE A CA 1
ATOM 2109 C C . ILE A 1 279 ? 17.293 -7.154 3.486 1.00 98.62 279 ILE A C 1
ATOM 2111 O O . ILE A 1 279 ? 17.375 -8.298 3.918 1.00 98.62 279 ILE A O 1
ATOM 2115 N N . LYS A 1 280 ? 17.170 -6.105 4.303 1.00 97.94 280 LYS A N 1
ATOM 2116 C CA . LYS A 1 280 ? 17.067 -6.234 5.764 1.00 97.94 280 LYS A CA 1
ATOM 2117 C C . LYS A 1 280 ? 16.145 -5.172 6.343 1.00 97.94 280 LYS A C 1
ATOM 2119 O O . LYS A 1 280 ? 16.226 -4.012 5.925 1.00 97.94 280 LYS A O 1
ATOM 2124 N N . ARG A 1 281 ? 15.307 -5.539 7.322 1.00 97.50 281 ARG A N 1
ATOM 2125 C CA . ARG A 1 281 ? 14.357 -4.625 7.987 1.00 97.50 281 ARG A CA 1
ATOM 2126 C C . ARG A 1 281 ? 13.496 -3.816 7.004 1.00 97.50 281 ARG A C 1
ATOM 2128 O O . ARG A 1 281 ? 13.161 -2.672 7.280 1.00 97.50 281 ARG A O 1
ATOM 2135 N N . SER A 1 282 ? 13.236 -4.349 5.813 1.00 98.25 282 SER A N 1
ATOM 2136 C CA . SER A 1 282 ? 12.623 -3.597 4.711 1.00 98.25 282 SER A CA 1
ATOM 2137 C C . SER A 1 282 ? 11.276 -4.194 4.329 1.00 98.25 282 SER A C 1
ATOM 2139 O O . SER A 1 282 ? 11.071 -5.399 4.447 1.00 98.25 282 SER A O 1
ATOM 2141 N N . VAL A 1 283 ? 10.373 -3.347 3.847 1.00 98.38 283 VAL A N 1
ATOM 2142 C CA . VAL A 1 283 ? 9.033 -3.732 3.406 1.00 98.38 283 VAL A CA 1
ATOM 2143 C C . VAL A 1 283 ? 8.926 -3.478 1.908 1.00 98.38 283 VAL A C 1
ATOM 2145 O O . VAL A 1 283 ? 8.968 -2.331 1.468 1.00 98.38 283 VAL A O 1
ATOM 2148 N N . ILE A 1 284 ? 8.804 -4.540 1.122 1.00 98.44 284 ILE A N 1
ATOM 2149 C CA . ILE A 1 284 ? 8.725 -4.494 -0.339 1.00 98.44 284 ILE A CA 1
ATOM 2150 C C . ILE A 1 284 ? 7.327 -4.947 -0.738 1.00 98.44 284 ILE A C 1
ATOM 2152 O O . ILE A 1 284 ? 6.937 -6.059 -0.412 1.00 98.44 284 ILE A O 1
ATOM 2156 N N . TRP A 1 285 ? 6.549 -4.106 -1.409 1.00 98.25 285 TRP A N 1
ATOM 2157 C CA . TRP A 1 285 ? 5.193 -4.455 -1.836 1.00 98.25 285 TRP A CA 1
ATOM 2158 C C . TRP A 1 285 ? 5.203 -5.242 -3.147 1.00 98.25 285 TRP A C 1
ATOM 2160 O O . TRP A 1 285 ? 6.204 -5.291 -3.869 1.00 98.25 285 TRP A O 1
ATOM 2170 N N . SER A 1 286 ? 4.040 -5.806 -3.468 1.00 96.81 286 SER A N 1
ATOM 2171 C CA . SER A 1 286 ? 3.870 -6.771 -4.546 1.00 96.81 286 SER A CA 1
ATOM 2172 C C . SER A 1 286 ? 4.283 -6.256 -5.932 1.00 96.81 286 SER A C 1
ATOM 2174 O O . SER A 1 286 ? 4.144 -5.067 -6.252 1.00 96.81 286 SER A O 1
ATOM 2176 N N . GLY A 1 287 ? 4.771 -7.174 -6.767 1.00 94.88 287 GLY A N 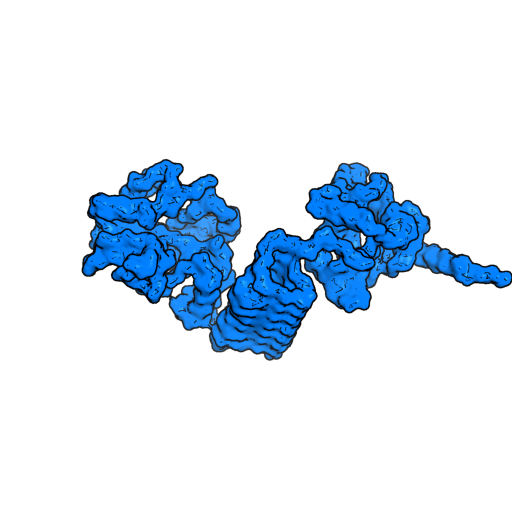1
ATOM 2177 C CA . GLY A 1 287 ? 5.155 -6.941 -8.161 1.00 94.88 287 GLY A CA 1
ATOM 2178 C C . GLY A 1 287 ? 6.430 -6.117 -8.354 1.00 94.88 287 GLY A C 1
ATOM 2179 O O . GLY A 1 287 ? 6.657 -5.600 -9.447 1.00 94.88 287 GLY A O 1
ATOM 2180 N N . SER A 1 288 ? 7.234 -5.932 -7.305 1.00 97.19 288 SER A N 1
ATOM 2181 C CA . SER A 1 288 ? 8.471 -5.143 -7.367 1.00 97.19 288 SER A CA 1
ATOM 2182 C C . SER A 1 288 ? 9.680 -5.992 -7.784 1.00 97.19 288 SER A C 1
ATOM 2184 O O . SER A 1 288 ? 9.701 -7.210 -7.603 1.00 97.19 288 SER A O 1
ATOM 2186 N N . ARG A 1 289 ? 10.723 -5.354 -8.324 1.00 96.69 289 ARG A N 1
ATOM 2187 C CA . ARG A 1 289 ? 11.986 -6.009 -8.703 1.00 96.69 289 ARG A CA 1
ATOM 2188 C C . ARG A 1 289 ? 13.164 -5.354 -8.001 1.00 96.69 289 ARG A C 1
ATOM 2190 O O . ARG A 1 289 ? 13.319 -4.137 -8.064 1.00 96.69 289 ARG A O 1
ATOM 2197 N N . ILE A 1 290 ? 14.005 -6.177 -7.384 1.00 98.38 290 ILE A N 1
ATOM 2198 C CA . ILE A 1 290 ? 15.239 -5.770 -6.716 1.00 98.38 290 ILE A CA 1
ATOM 2199 C C . ILE A 1 290 ? 16.421 -6.291 -7.530 1.00 98.38 290 ILE A C 1
ATOM 2201 O O . ILE A 1 290 ? 16.637 -7.500 -7.604 1.00 98.38 290 ILE A O 1
ATOM 2205 N N . GLY A 1 291 ? 17.155 -5.381 -8.165 1.00 94.62 291 GLY A N 1
ATOM 2206 C CA . GLY A 1 291 ? 18.253 -5.692 -9.073 1.00 94.62 291 GLY A CA 1
ATOM 2207 C C . GLY A 1 291 ? 19.474 -6.288 -8.374 1.00 94.62 291 GLY A C 1
ATOM 2208 O O . GLY A 1 291 ? 19.695 -6.073 -7.177 1.00 94.62 291 GLY A O 1
ATOM 2209 N N . ALA A 1 292 ? 20.286 -7.018 -9.138 1.00 95.00 292 ALA A N 1
ATOM 2210 C CA . ALA A 1 292 ? 21.430 -7.769 -8.625 1.00 95.00 292 ALA A CA 1
ATOM 2211 C C . ALA A 1 292 ? 22.397 -6.902 -7.798 1.00 95.00 292 ALA A C 1
ATOM 2213 O O . ALA A 1 292 ? 22.719 -5.772 -8.171 1.00 95.00 292 ALA A O 1
ATOM 2214 N N . GLY A 1 293 ? 22.870 -7.434 -6.670 1.00 96.88 293 GLY A N 1
ATOM 2215 C CA . GLY A 1 293 ? 23.820 -6.746 -5.787 1.00 96.88 293 GLY A CA 1
ATOM 2216 C C . GLY A 1 293 ? 23.289 -5.493 -5.077 1.00 96.88 293 GLY A C 1
ATOM 2217 O O . GLY A 1 293 ? 24.090 -4.734 -4.542 1.00 96.88 293 GLY A O 1
ATOM 2218 N N . SER A 1 294 ? 21.978 -5.229 -5.097 1.00 98.56 294 SER A N 1
ATOM 2219 C CA . SER A 1 294 ? 21.398 -4.068 -4.403 1.00 98.56 294 SER A CA 1
ATOM 2220 C C . SER A 1 294 ? 21.283 -4.287 -2.898 1.00 98.56 294 SER A C 1
ATOM 2222 O O . SER A 1 294 ? 21.023 -5.399 -2.445 1.00 98.56 294 SER A O 1
ATOM 2224 N N . GLU A 1 295 ? 21.393 -3.216 -2.120 1.00 98.62 295 GLU A N 1
ATOM 2225 C CA . GLU A 1 295 ? 21.310 -3.228 -0.664 1.00 98.62 295 GLU A CA 1
ATOM 2226 C C . GLU A 1 295 ? 20.161 -2.357 -0.155 1.00 98.62 295 GLU A C 1
ATOM 2228 O O . GLU A 1 295 ? 20.195 -1.131 -0.261 1.00 98.62 295 GLU A O 1
ATOM 2233 N N . LEU A 1 296 ? 19.157 -2.987 0.455 1.00 98.56 296 LEU A N 1
ATOM 2234 C CA . LEU A 1 296 ? 18.020 -2.304 1.074 1.00 98.56 296 LEU A CA 1
ATOM 2235 C C . LEU A 1 296 ? 18.067 -2.496 2.594 1.00 98.56 296 LEU A C 1
ATOM 2237 O O . LEU A 1 296 ? 18.148 -3.627 3.093 1.00 98.56 296 LEU A O 1
ATOM 2241 N N . ARG A 1 297 ? 18.053 -1.390 3.342 1.00 97.94 297 ARG A N 1
ATOM 2242 C CA . ARG A 1 297 ? 18.144 -1.367 4.811 1.00 97.94 297 ARG A CA 1
ATOM 2243 C C . ARG A 1 297 ? 17.059 -0.458 5.376 1.00 97.94 297 ARG A C 1
ATOM 2245 O O . ARG A 1 297 ? 17.181 0.751 5.255 1.00 97.94 297 ARG A O 1
ATOM 2252 N N . GLY A 1 298 ? 16.025 -0.999 6.019 1.00 97.06 298 GLY A N 1
ATOM 2253 C CA . GLY A 1 298 ? 14.978 -0.147 6.606 1.00 97.06 298 GLY A CA 1
ATOM 2254 C C . GLY A 1 298 ? 14.107 0.588 5.577 1.00 97.06 298 GLY A C 1
ATOM 2255 O O . GLY A 1 298 ? 13.595 1.663 5.889 1.00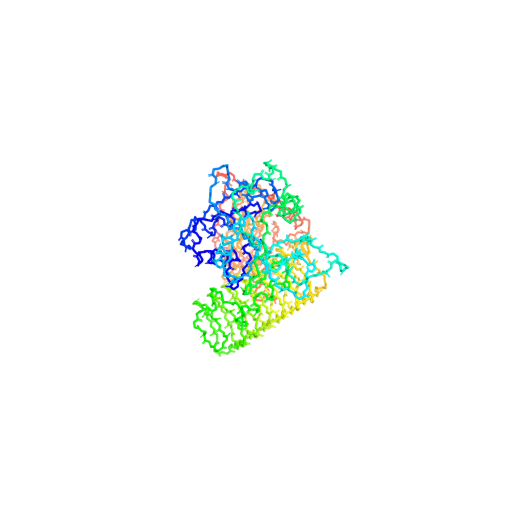 97.06 298 GLY A O 1
ATOM 2256 N N . VAL A 1 299 ? 13.996 0.064 4.351 1.00 97.81 299 VAL A N 1
ATOM 2257 C CA . VAL A 1 299 ? 13.359 0.737 3.205 1.00 97.81 299 VAL A CA 1
ATOM 2258 C C . VAL A 1 299 ? 11.915 0.278 3.051 1.00 97.81 299 VAL A C 1
ATOM 2260 O O . VAL A 1 299 ? 11.618 -0.900 3.243 1.00 97.81 299 VAL A O 1
ATOM 2263 N N . VAL A 1 300 ? 11.027 1.181 2.637 1.00 98.44 300 VAL A N 1
ATOM 2264 C CA . VAL A 1 300 ? 9.701 0.814 2.123 1.00 98.44 300 VAL A CA 1
ATOM 2265 C C . VAL A 1 300 ? 9.676 1.027 0.612 1.00 98.44 300 VAL A C 1
ATOM 2267 O O . VAL A 1 300 ? 9.667 2.165 0.151 1.00 98.44 300 VAL A O 1
ATOM 2270 N N . ALA A 1 301 ? 9.655 -0.050 -0.169 1.00 98.00 301 ALA A N 1
ATOM 2271 C CA . ALA A 1 301 ? 9.449 0.019 -1.614 1.00 98.00 301 ALA A CA 1
ATOM 2272 C C . ALA A 1 301 ? 8.020 -0.425 -1.927 1.00 98.00 301 ALA A C 1
ATOM 2274 O O . ALA A 1 301 ? 7.628 -1.544 -1.613 1.00 98.00 301 ALA A O 1
ATOM 2275 N N . THR A 1 302 ? 7.218 0.472 -2.488 1.00 97.69 302 THR A N 1
ATOM 2276 C CA . THR A 1 302 ? 5.802 0.205 -2.775 1.00 97.69 302 THR A CA 1
ATOM 2277 C C . THR A 1 302 ? 5.626 -0.542 -4.102 1.00 97.69 302 THR A C 1
ATOM 2279 O O . THR A 1 302 ? 6.608 -0.925 -4.740 1.00 97.69 302 THR A O 1
ATOM 2282 N N . SER A 1 303 ? 4.379 -0.836 -4.484 1.00 94.44 303 SER A N 1
ATOM 2283 C CA . SER A 1 303 ? 4.096 -1.825 -5.527 1.00 94.44 303 SER A CA 1
ATOM 2284 C C . SER A 1 303 ? 4.711 -1.459 -6.872 1.00 94.44 303 SER A C 1
ATOM 2286 O O . SER A 1 303 ? 4.818 -0.285 -7.237 1.00 94.44 303 SER A O 1
ATOM 2288 N N . ARG A 1 304 ? 5.081 -2.490 -7.638 1.00 93.44 304 ARG A N 1
ATOM 2289 C CA . ARG A 1 304 ? 5.587 -2.349 -9.014 1.00 93.44 304 ARG A CA 1
ATOM 2290 C C . ARG A 1 304 ? 6.804 -1.425 -9.125 1.00 93.44 304 ARG A C 1
ATOM 2292 O O . ARG A 1 304 ? 7.026 -0.820 -10.171 1.00 93.44 304 ARG A O 1
ATOM 2299 N N . THR A 1 305 ? 7.589 -1.294 -8.058 1.00 95.81 305 THR A N 1
ATOM 2300 C CA . THR A 1 305 ? 8.841 -0.536 -8.102 1.00 95.81 305 THR A CA 1
ATOM 2301 C C . THR A 1 305 ? 9.940 -1.368 -8.745 1.00 95.81 305 THR A C 1
ATOM 2303 O O . THR A 1 305 ? 10.012 -2.585 -8.574 1.00 95.81 305 THR A O 1
ATOM 2306 N N . THR A 1 306 ? 10.809 -0.714 -9.510 1.00 94.88 306 THR A N 1
ATOM 2307 C CA . THR A 1 306 ? 11.987 -1.349 -10.104 1.00 94.88 306 THR A CA 1
ATOM 2308 C C . THR A 1 306 ? 13.232 -0.704 -9.530 1.00 94.88 306 THR A C 1
ATOM 2310 O O . THR A 1 306 ? 13.529 0.453 -9.814 1.00 94.88 306 THR A O 1
ATOM 2313 N N . ILE A 1 307 ? 13.965 -1.462 -8.728 1.00 97.62 307 ILE A N 1
ATOM 2314 C CA . ILE A 1 307 ? 15.262 -1.072 -8.195 1.00 97.62 307 ILE A CA 1
ATOM 2315 C C . ILE A 1 307 ? 16.325 -1.710 -9.087 1.00 97.62 307 ILE A C 1
ATOM 2317 O O . ILE A 1 307 ? 16.387 -2.932 -9.197 1.00 97.62 307 ILE A O 1
ATOM 2321 N N . GLY A 1 308 ? 17.119 -0.888 -9.769 1.00 94.19 308 GLY A N 1
ATOM 2322 C CA . GLY A 1 308 ? 18.191 -1.332 -10.654 1.00 94.19 308 GLY A CA 1
ATOM 2323 C C . GLY A 1 308 ? 19.339 -2.015 -9.901 1.00 94.19 308 GLY A C 1
ATOM 2324 O O . GLY A 1 308 ? 19.367 -1.996 -8.673 1.00 94.19 308 GLY A O 1
ATOM 2325 N N . PRO A 1 309 ? 20.300 -2.628 -10.611 1.00 94.25 309 PRO A N 1
ATOM 2326 C CA . PRO A 1 309 ? 21.437 -3.303 -9.990 1.00 94.25 309 PRO A CA 1
ATOM 2327 C C . PRO A 1 309 ? 22.300 -2.376 -9.128 1.00 94.25 309 PRO A C 1
ATOM 2329 O O . PRO A 1 309 ? 22.486 -1.201 -9.449 1.00 94.25 309 PRO A O 1
ATOM 2332 N N . GLN A 1 310 ? 22.898 -2.928 -8.072 1.00 97.38 310 GLN A N 1
ATOM 2333 C CA . GLN A 1 310 ? 23.858 -2.242 -7.197 1.00 97.38 310 GLN A CA 1
ATOM 2334 C C . GLN A 1 310 ? 23.315 -0.954 -6.547 1.00 97.38 310 GLN A C 1
ATOM 2336 O O . GLN A 1 310 ? 24.093 -0.074 -6.184 1.00 97.38 310 GLN A O 1
ATOM 2341 N N . VAL A 1 311 ? 21.994 -0.813 -6.405 1.00 98.56 311 VAL A N 1
ATOM 2342 C CA . VAL A 1 311 ? 21.387 0.327 -5.705 1.00 98.56 311 VAL A CA 1
ATOM 2343 C C . VAL A 1 311 ? 21.556 0.164 -4.201 1.00 98.56 311 VAL A C 1
ATOM 2345 O O . VAL A 1 311 ? 21.353 -0.925 -3.671 1.00 98.56 311 VAL A O 1
ATOM 2348 N N . ALA A 1 312 ? 21.848 1.254 -3.497 1.00 98.56 312 ALA A N 1
ATOM 2349 C CA . ALA A 1 312 ? 21.846 1.289 -2.039 1.00 98.56 312 ALA A CA 1
ATOM 2350 C C . ALA A 1 312 ? 20.731 2.211 -1.533 1.00 98.56 312 ALA A C 1
ATOM 2352 O O . ALA A 1 312 ? 20.713 3.399 -1.853 1.00 98.56 312 ALA A O 1
ATOM 2353 N N . ALA A 1 313 ? 19.813 1.692 -0.721 1.00 98.31 313 ALA A N 1
ATOM 2354 C CA . ALA A 1 313 ? 18.768 2.487 -0.084 1.00 98.31 313 ALA A CA 1
ATOM 2355 C C . ALA A 1 313 ? 18.722 2.219 1.422 1.00 98.31 313 ALA A C 1
ATOM 2357 O O . ALA A 1 313 ? 18.796 1.073 1.879 1.00 98.31 313 ALA A O 1
ATOM 2358 N N . PHE A 1 314 ? 18.613 3.299 2.191 1.00 97.62 314 PHE A N 1
ATOM 2359 C CA . PHE A 1 314 ? 18.821 3.278 3.635 1.00 97.62 314 PHE A CA 1
ATOM 2360 C C . PHE A 1 314 ? 17.562 3.616 4.440 1.00 97.62 314 PHE A C 1
ATOM 2362 O O . PHE A 1 314 ? 16.481 3.851 3.903 1.00 97.62 314 PHE A O 1
ATOM 2369 N N . GLU A 1 315 ? 17.722 3.607 5.761 1.00 94.75 315 GLU A N 1
ATOM 2370 C CA . GLU A 1 315 ? 16.628 3.571 6.723 1.00 94.75 315 GLU A CA 1
ATOM 2371 C C . GLU A 1 315 ? 15.648 4.736 6.578 1.00 94.75 315 GLU A C 1
ATOM 2373 O O . GLU A 1 315 ? 16.032 5.896 6.428 1.00 94.75 315 GLU A O 1
ATOM 2378 N N . GLY A 1 316 ? 14.355 4.420 6.614 1.00 90.31 316 GLY A N 1
ATOM 2379 C CA . GLY A 1 316 ? 13.287 5.407 6.488 1.00 90.31 316 GLY A CA 1
ATOM 2380 C C . GLY A 1 316 ? 13.074 5.920 5.065 1.00 90.31 316 GLY A C 1
ATOM 2381 O O . GLY A 1 316 ? 12.168 6.729 4.857 1.00 90.31 316 GLY A O 1
ATOM 2382 N N . ALA A 1 317 ? 13.857 5.458 4.083 1.00 96.88 317 ALA A N 1
ATOM 2383 C CA . ALA A 1 317 ? 13.592 5.771 2.689 1.00 96.88 317 ALA A CA 1
ATOM 2384 C C . ALA A 1 317 ? 12.297 5.097 2.210 1.00 96.88 317 ALA A C 1
ATOM 2386 O O . ALA A 1 317 ? 12.018 3.938 2.537 1.00 96.88 317 ALA A O 1
ATOM 2387 N N . VAL A 1 318 ? 11.518 5.822 1.406 1.00 97.56 318 VAL A N 1
ATOM 2388 C CA . VAL A 1 318 ? 10.277 5.329 0.797 1.00 97.56 318 VAL A CA 1
ATOM 2389 C C . VAL A 1 318 ? 10.333 5.520 -0.708 1.00 97.56 318 VAL A C 1
ATOM 2391 O O . VAL A 1 318 ? 10.583 6.627 -1.179 1.00 97.56 318 VAL A O 1
ATOM 2394 N N . ILE A 1 319 ? 10.069 4.452 -1.456 1.00 97.94 319 ILE A N 1
ATOM 2395 C CA . ILE A 1 319 ? 10.036 4.446 -2.918 1.00 97.94 319 ILE A CA 1
ATOM 2396 C C . ILE A 1 319 ? 8.593 4.205 -3.363 1.00 97.94 319 ILE A C 1
ATOM 2398 O O . ILE A 1 319 ? 8.029 3.132 -3.138 1.00 97.94 319 ILE A O 1
ATOM 2402 N N . GLY A 1 320 ? 7.981 5.234 -3.944 1.00 95.25 320 GLY A N 1
ATOM 2403 C CA . GLY A 1 320 ? 6.583 5.257 -4.362 1.00 95.25 320 GLY A CA 1
ATOM 2404 C C . GLY A 1 320 ? 6.291 4.390 -5.584 1.00 95.25 320 GLY A C 1
ATOM 2405 O O . GLY A 1 320 ? 7.197 3.995 -6.318 1.00 95.25 320 GLY A O 1
ATOM 2406 N N . GLU A 1 321 ? 5.007 4.099 -5.787 1.00 90.69 321 GLU A N 1
ATOM 2407 C CA . GLU A 1 321 ? 4.539 3.049 -6.696 1.00 90.69 321 GLU A CA 1
ATOM 2408 C C . GLU A 1 321 ? 5.030 3.299 -8.124 1.00 90.69 321 GLU A C 1
ATOM 2410 O O . GLU A 1 321 ? 5.142 4.455 -8.534 1.00 90.69 321 GLU A O 1
ATOM 2415 N N . ARG A 1 322 ? 5.327 2.235 -8.883 1.00 89.81 322 ARG A N 1
ATOM 2416 C CA . ARG A 1 322 ? 5.775 2.316 -10.292 1.00 89.81 322 ARG A CA 1
ATOM 2417 C C . ARG A 1 322 ? 7.042 3.152 -10.527 1.00 89.81 322 ARG A C 1
ATOM 2419 O O . ARG A 1 322 ? 7.360 3.482 -11.666 1.00 89.81 322 ARG A O 1
ATOM 2426 N N . SER A 1 323 ? 7.797 3.471 -9.477 1.00 91.94 323 SER A N 1
ATOM 2427 C CA . SER A 1 323 ? 9.055 4.201 -9.628 1.00 91.94 323 SER A CA 1
ATOM 2428 C C . SER A 1 323 ? 10.192 3.294 -10.089 1.00 91.94 323 SER A C 1
ATOM 2430 O O . SER A 1 323 ? 10.282 2.126 -9.701 1.00 91.94 323 SER A O 1
ATOM 2432 N N . TYR A 1 324 ? 11.095 3.863 -10.882 1.00 93.06 324 TYR A N 1
ATOM 2433 C CA . TYR A 1 324 ? 12.336 3.249 -11.331 1.00 93.06 324 TYR A CA 1
ATOM 2434 C C . TYR A 1 324 ? 13.531 3.918 -10.651 1.00 93.06 324 TYR A C 1
ATOM 2436 O O . TYR A 1 324 ? 13.682 5.140 -10.706 1.00 93.06 324 TYR A O 1
ATOM 2444 N N . VAL A 1 325 ? 14.405 3.116 -10.050 1.00 95.88 325 VAL A N 1
ATOM 2445 C CA . VAL A 1 325 ? 15.675 3.568 -9.483 1.00 95.88 325 VAL A CA 1
ATOM 2446 C C . VAL A 1 325 ? 16.817 3.020 -10.325 1.00 95.88 325 VAL A C 1
ATOM 2448 O O . VAL A 1 325 ? 17.006 1.809 -10.383 1.00 95.88 325 VAL A O 1
ATOM 2451 N N . GLY A 1 326 ? 17.558 3.901 -10.997 1.00 85.75 326 GLY A N 1
ATOM 2452 C CA . GLY A 1 326 ? 18.669 3.522 -11.865 1.00 85.75 326 GLY A CA 1
ATOM 2453 C C . GLY A 1 326 ? 19.798 2.807 -11.129 1.00 85.75 326 GLY A C 1
ATOM 2454 O O . GLY A 1 326 ? 19.970 2.959 -9.921 1.00 85.75 326 GLY A O 1
ATOM 2455 N N . GLU A 1 327 ? 20.581 2.024 -11.873 1.00 89.19 327 GLU A N 1
ATOM 2456 C CA . GLU A 1 327 ? 21.708 1.262 -11.329 1.00 89.19 327 GLU A CA 1
ATOM 2457 C C . GLU A 1 327 ? 22.664 2.135 -10.507 1.00 89.19 327 GLU A C 1
ATOM 2459 O O . GLU A 1 327 ? 22.882 3.302 -10.832 1.00 89.19 327 GLU A O 1
ATOM 2464 N N . ARG A 1 328 ? 23.258 1.581 -9.447 1.00 92.25 328 ARG A N 1
ATOM 2465 C CA . ARG A 1 328 ? 24.230 2.274 -8.575 1.00 92.25 328 ARG A CA 1
ATOM 2466 C C . ARG A 1 328 ? 23.729 3.566 -7.922 1.00 92.25 328 ARG A C 1
ATOM 2468 O O . ARG A 1 328 ? 24.536 4.309 -7.363 1.00 92.25 328 ARG A O 1
ATOM 2475 N N . ALA A 1 329 ? 22.434 3.865 -7.984 1.00 96.12 329 ALA A N 1
ATOM 2476 C CA . ALA A 1 329 ? 21.882 5.002 -7.269 1.00 96.12 329 ALA A CA 1
ATOM 2477 C C . ALA A 1 329 ? 21.944 4.770 -5.752 1.00 96.12 329 ALA A C 1
ATOM 2479 O O . ALA A 1 329 ? 21.871 3.639 -5.263 1.00 96.12 329 ALA A O 1
ATOM 2480 N N . ILE A 1 330 ? 22.063 5.861 -5.004 1.00 97.31 330 ILE A N 1
ATOM 2481 C CA . ILE A 1 330 ? 22.128 5.861 -3.547 1.00 97.31 330 ILE A CA 1
ATOM 2482 C C . ILE A 1 330 ? 20.987 6.718 -3.013 1.00 97.31 330 ILE A C 1
ATOM 2484 O O . ILE A 1 330 ? 20.953 7.926 -3.234 1.00 97.31 330 ILE A O 1
ATOM 2488 N N . ILE A 1 331 ? 20.075 6.109 -2.263 1.00 97.44 331 ILE A N 1
ATOM 2489 C CA . ILE A 1 331 ? 18.958 6.792 -1.612 1.00 97.44 331 ILE A CA 1
ATOM 2490 C C . ILE A 1 331 ? 19.293 6.948 -0.131 1.00 97.44 331 ILE A C 1
ATOM 2492 O O . ILE A 1 331 ? 19.396 5.961 0.604 1.00 97.44 331 ILE A O 1
ATOM 2496 N N . ARG A 1 332 ? 19.489 8.194 0.312 1.00 94.50 332 ARG A N 1
ATOM 2497 C CA . ARG A 1 332 ? 19.838 8.503 1.703 1.00 94.50 332 ARG A CA 1
ATOM 2498 C C . ARG A 1 332 ? 18.684 8.216 2.677 1.00 94.50 332 ARG A C 1
ATOM 2500 O O . ARG A 1 332 ? 17.530 8.122 2.255 1.00 94.50 332 ARG A O 1
ATOM 2507 N N . PRO A 1 333 ? 18.988 8.083 3.982 1.00 93.75 333 PRO A N 1
ATOM 2508 C CA . PRO A 1 333 ? 17.968 7.877 5.003 1.00 93.75 333 PRO A CA 1
ATOM 2509 C C . PRO A 1 333 ? 16.855 8.931 4.962 1.00 93.75 333 PRO A C 1
ATOM 2511 O O . PRO A 1 333 ? 17.115 10.108 4.721 1.00 93.75 333 PRO A O 1
ATOM 2514 N N . GLY A 1 334 ? 15.616 8.507 5.208 1.00 85.19 334 GLY A N 1
ATOM 2515 C CA . GLY A 1 334 ? 14.440 9.385 5.289 1.00 85.19 334 GLY A CA 1
ATOM 2516 C C . GLY A 1 334 ? 13.952 9.994 3.965 1.00 85.19 334 GLY A C 1
ATOM 2517 O O . GLY A 1 334 ? 12.954 10.719 3.962 1.00 85.19 334 GLY A O 1
ATOM 2518 N N . VAL A 1 335 ? 14.614 9.710 2.838 1.00 90.94 335 VAL A N 1
ATOM 2519 C CA . VAL A 1 335 ? 14.232 10.235 1.520 1.00 90.94 335 VAL A CA 1
ATOM 2520 C C . VAL A 1 335 ? 12.945 9.586 1.020 1.00 90.94 335 VAL A C 1
ATOM 2522 O O . VAL A 1 335 ? 12.813 8.365 0.992 1.00 90.94 335 VAL A O 1
ATOM 2525 N N . LYS A 1 336 ? 12.003 10.406 0.547 1.00 91.94 336 LYS A N 1
ATOM 2526 C CA . LYS A 1 336 ? 10.742 9.945 -0.041 1.00 91.94 336 LYS A CA 1
ATOM 2527 C C . LYS A 1 336 ? 10.737 10.222 -1.535 1.00 91.94 336 LYS A C 1
ATOM 2529 O O . LYS A 1 336 ? 10.690 11.374 -1.961 1.00 91.94 336 LYS A O 1
ATOM 2534 N N . ILE A 1 337 ? 10.750 9.168 -2.330 1.00 93.25 337 ILE A N 1
ATOM 2535 C CA . ILE A 1 337 ? 10.488 9.212 -3.764 1.00 93.25 337 ILE A CA 1
ATOM 2536 C C . ILE A 1 337 ? 8.988 8.968 -3.924 1.00 93.25 337 ILE A C 1
ATOM 2538 O O . ILE A 1 337 ? 8.483 7.933 -3.496 1.00 93.25 337 ILE A O 1
ATOM 2542 N N . TRP A 1 338 ? 8.257 9.940 -4.467 1.00 88.00 338 TRP A N 1
ATOM 2543 C CA . TRP A 1 338 ? 6.814 9.802 -4.699 1.00 88.00 338 TRP A CA 1
ATOM 2544 C C . TRP A 1 338 ? 6.510 8.741 -5.773 1.00 88.00 338 TRP A C 1
ATOM 2546 O O . TRP A 1 338 ? 7.439 8.184 -6.345 1.00 88.00 338 TRP A O 1
ATOM 2556 N N . PRO A 1 339 ? 5.242 8.390 -6.029 1.00 87.62 339 PRO A N 1
ATOM 2557 C CA . PRO A 1 339 ? 4.904 7.490 -7.129 1.00 87.62 339 PRO A CA 1
ATOM 2558 C C . PRO A 1 339 ? 5.319 8.034 -8.503 1.00 87.62 339 PRO A C 1
ATOM 2560 O O . PRO A 1 339 ? 5.430 9.251 -8.690 1.00 87.62 339 PRO A O 1
ATOM 2563 N N . ASP A 1 340 ? 5.521 7.116 -9.449 1.00 84.81 340 ASP A N 1
ATOM 2564 C CA . ASP A 1 340 ? 5.804 7.385 -10.864 1.00 84.81 340 ASP A CA 1
ATOM 2565 C C . ASP A 1 340 ? 7.073 8.229 -11.090 1.00 84.81 340 ASP A C 1
ATOM 2567 O O . ASP A 1 340 ? 7.099 9.182 -11.876 1.00 84.81 340 ASP A O 1
ATOM 2571 N N . LYS A 1 341 ? 8.149 7.915 -10.358 1.00 84.25 341 LYS A N 1
ATOM 2572 C CA . LYS A 1 341 ? 9.427 8.640 -10.433 1.00 84.25 341 LYS A CA 1
ATOM 2573 C C . LYS A 1 341 ? 10.500 7.818 -11.111 1.00 84.25 341 LYS A C 1
ATOM 2575 O O . LYS A 1 341 ? 10.586 6.610 -10.930 1.00 84.25 341 LYS A O 1
ATOM 2580 N N . GLN A 1 342 ? 11.380 8.508 -11.822 1.00 88.81 342 GLN A N 1
ATOM 2581 C CA . GLN A 1 342 ? 12.565 7.916 -12.417 1.00 88.81 342 GLN A CA 1
ATOM 2582 C C . GLN A 1 342 ? 13.805 8.566 -11.809 1.00 88.81 342 GLN A C 1
ATOM 2584 O O . GLN A 1 342 ? 13.976 9.782 -11.894 1.00 88.81 342 GLN A O 1
ATOM 2589 N N . ILE A 1 343 ? 14.643 7.753 -11.174 1.00 87.12 343 ILE A N 1
ATOM 2590 C CA . ILE A 1 343 ? 15.941 8.154 -10.640 1.00 87.12 343 ILE A CA 1
ATOM 2591 C C . ILE A 1 343 ? 17.025 7.683 -11.604 1.00 87.12 343 ILE A C 1
ATOM 2593 O O . ILE A 1 343 ? 17.023 6.530 -12.039 1.00 87.12 343 ILE A O 1
ATOM 2597 N N . GLU A 1 344 ? 17.944 8.580 -11.940 1.00 81.88 344 GLU A N 1
ATOM 2598 C CA . GLU A 1 344 ? 19.052 8.292 -12.847 1.00 81.88 344 GLU A CA 1
ATOM 2599 C C . GLU A 1 344 ? 20.056 7.302 -12.243 1.00 81.88 344 GLU A C 1
ATOM 2601 O O . GLU A 1 344 ? 20.208 7.183 -11.024 1.00 81.88 344 GLU A O 1
ATOM 2606 N N . ALA A 1 345 ? 20.768 6.595 -13.119 1.00 85.81 345 ALA A N 1
ATOM 2607 C CA . ALA A 1 345 ? 21.863 5.722 -12.721 1.00 85.81 345 ALA A CA 1
ATOM 2608 C C . ALA A 1 345 ? 22.980 6.522 -12.028 1.00 85.81 345 ALA A C 1
ATOM 2610 O O . ALA A 1 345 ? 23.357 7.604 -12.474 1.00 85.81 345 ALA A O 1
ATOM 2611 N N . GLY A 1 346 ? 23.510 5.988 -10.929 1.00 81.06 346 GLY A N 1
ATOM 2612 C CA . GLY A 1 346 ? 24.563 6.613 -10.128 1.00 81.06 346 GLY A CA 1
ATOM 2613 C C . GLY A 1 346 ? 24.123 7.846 -9.333 1.00 81.06 346 GLY A C 1
ATOM 2614 O O . GLY A 1 346 ? 24.959 8.465 -8.674 1.00 81.06 346 GLY A O 1
ATOM 2615 N N . ALA A 1 347 ? 22.840 8.223 -9.370 1.00 85.56 347 ALA A N 1
ATOM 2616 C CA . ALA A 1 347 ? 22.353 9.395 -8.656 1.00 85.56 347 ALA A CA 1
ATOM 2617 C C . ALA A 1 347 ? 22.429 9.201 -7.136 1.00 85.56 347 ALA A C 1
ATOM 2619 O O . ALA A 1 347 ? 22.075 8.146 -6.611 1.00 85.56 347 ALA A O 1
ATOM 2620 N N . ILE A 1 348 ? 22.830 10.247 -6.413 1.00 88.00 348 ILE A N 1
ATOM 2621 C CA . ILE A 1 348 ? 22.780 10.283 -4.948 1.00 88.00 348 ILE A CA 1
ATOM 2622 C C . ILE A 1 348 ? 21.625 11.191 -4.545 1.00 88.00 348 ILE A C 1
ATOM 2624 O O . ILE A 1 348 ? 21.685 12.406 -4.728 1.00 88.00 348 ILE A O 1
ATOM 2628 N N . ILE A 1 349 ? 20.574 10.598 -3.992 1.00 85.31 349 ILE A N 1
ATOM 2629 C CA . ILE A 1 349 ? 19.359 11.305 -3.608 1.00 85.31 349 ILE A CA 1
ATOM 2630 C C . ILE A 1 349 ? 19.441 11.632 -2.124 1.00 85.31 349 ILE A C 1
ATOM 2632 O O . ILE A 1 349 ? 19.371 10.737 -1.280 1.00 85.31 349 ILE A O 1
ATOM 2636 N N . ASN A 1 350 ? 19.613 12.919 -1.825 1.00 74.19 350 ASN A N 1
ATOM 2637 C CA . ASN A 1 350 ? 19.650 13.444 -0.459 1.00 74.19 350 ASN A CA 1
ATOM 2638 C C . ASN A 1 350 ? 18.296 14.026 -0.021 1.00 74.19 350 ASN A C 1
ATOM 2640 O O . ASN A 1 350 ? 18.015 14.061 1.172 1.00 74.19 350 ASN A O 1
ATOM 2644 N N . ASP A 1 351 ? 17.452 14.426 -0.977 1.00 73.62 351 ASP A N 1
ATOM 2645 C CA . ASP A 1 351 ? 16.179 15.104 -0.734 1.00 73.62 351 ASP A CA 1
ATOM 2646 C C . ASP A 1 351 ? 15.004 14.343 -1.355 1.00 73.62 351 ASP A C 1
ATOM 2648 O O . ASP A 1 351 ? 15.146 13.624 -2.345 1.00 73.62 351 ASP A O 1
ATOM 2652 N N . SER A 1 352 ? 13.814 14.509 -0.772 1.00 76.94 352 SER A N 1
ATOM 2653 C CA . SER A 1 352 ? 12.601 13.843 -1.258 1.00 76.94 352 SER A CA 1
ATOM 2654 C C . SER A 1 352 ? 12.201 14.329 -2.656 1.00 76.94 352 SER A C 1
ATOM 2656 O O . SER A 1 352 ? 12.128 15.529 -2.922 1.00 76.94 352 SER A O 1
ATOM 2658 N N . VAL A 1 353 ? 11.866 13.390 -3.539 1.00 78.44 353 VAL A N 1
ATOM 2659 C CA . VAL A 1 353 ? 11.487 13.644 -4.933 1.00 78.44 353 VAL A CA 1
ATOM 2660 C C . VAL A 1 353 ? 9.963 13.683 -5.034 1.00 78.44 353 VAL A C 1
ATOM 2662 O O . VAL A 1 353 ? 9.308 12.647 -5.148 1.00 78.44 353 VAL A O 1
ATOM 2665 N N . ILE A 1 354 ? 9.399 14.891 -4.956 1.00 65.62 354 ILE A N 1
ATOM 2666 C CA . ILE A 1 354 ? 7.946 15.131 -4.877 1.00 65.62 354 ILE A CA 1
ATOM 2667 C C . ILE A 1 354 ? 7.391 15.596 -6.232 1.00 65.62 354 ILE A C 1
ATOM 2669 O O . ILE A 1 354 ? 6.572 14.918 -6.856 1.00 65.62 354 ILE A O 1
ATOM 2673 N N . TRP A 1 355 ? 7.885 16.732 -6.729 1.00 45.53 355 TRP A N 1
ATOM 2674 C CA . TRP A 1 355 ? 7.266 17.494 -7.824 1.00 45.53 355 TRP A CA 1
ATOM 2675 C C . TRP A 1 355 ? 7.793 17.192 -9.231 1.00 45.53 355 TRP A C 1
ATOM 2677 O O . TRP A 1 355 ? 7.443 17.877 -10.184 1.00 45.53 355 TRP A O 1
ATOM 2687 N N . SER A 1 356 ? 8.600 16.151 -9.400 1.00 39.97 356 SER A N 1
ATOM 2688 C CA . SER A 1 356 ? 9.191 15.807 -10.696 1.00 39.97 356 SER A CA 1
ATOM 2689 C C . SER A 1 356 ? 8.790 14.397 -11.082 1.00 39.97 356 SER A C 1
ATOM 2691 O O . SER A 1 356 ? 9.289 13.453 -10.495 1.00 39.97 356 SER A O 1
ATOM 2693 N N . ALA A 1 357 ? 7.844 14.194 -11.997 1.00 38.91 357 ALA A N 1
ATOM 2694 C CA . ALA A 1 357 ? 7.691 12.893 -12.656 1.00 38.91 357 ALA A CA 1
ATOM 2695 C C . ALA A 1 357 ? 8.916 12.680 -13.559 1.00 38.91 357 ALA A C 1
ATOM 2697 O O . ALA A 1 357 ? 8.864 12.979 -14.740 1.00 38.91 357 ALA A O 1
ATOM 2698 N N . GLY A 1 358 ? 10.056 12.309 -12.967 1.00 38.97 358 GLY A N 1
ATOM 2699 C CA . GLY A 1 358 ? 11.341 12.259 -13.660 1.00 38.97 358 GLY A CA 1
ATOM 2700 C C . GLY A 1 358 ? 11.841 13.641 -14.100 1.00 38.97 358 GLY A C 1
ATOM 2701 O O . GLY A 1 358 ? 11.138 14.471 -14.673 1.00 38.97 358 GLY A O 1
ATOM 2702 N N . THR A 1 359 ? 13.109 13.927 -13.859 1.00 39.75 359 THR A N 1
ATOM 2703 C CA . THR A 1 359 ? 13.817 14.896 -14.694 1.00 39.75 359 THR A CA 1
ATOM 2704 C C . THR A 1 359 ? 14.054 14.243 -16.047 1.00 39.75 359 THR A C 1
ATOM 2706 O O . THR A 1 359 ? 15.072 13.615 -16.286 1.00 39.75 359 THR A O 1
ATOM 2709 N N . GLY A 1 360 ? 13.078 14.389 -16.931 1.00 46.72 360 GLY A N 1
ATOM 2710 C CA . GLY A 1 360 ? 13.201 14.075 -18.341 1.00 46.72 360 GLY A CA 1
ATOM 2711 C C . GLY A 1 360 ? 12.331 15.041 -19.121 1.00 46.72 360 GLY A C 1
ATOM 2712 O O . GLY A 1 360 ? 11.292 14.656 -19.633 1.00 46.72 360 GLY A O 1
ATOM 2713 N N . LYS A 1 361 ? 12.746 16.312 -19.228 1.00 51.75 361 LYS A N 1
ATOM 2714 C CA . LYS A 1 361 ? 12.146 17.232 -20.216 1.00 51.75 361 LYS A CA 1
ATOM 2715 C C . LYS A 1 361 ? 12.345 16.740 -21.659 1.00 51.75 361 LYS A C 1
ATOM 2717 O O . LYS A 1 361 ? 11.813 17.361 -22.568 1.00 51.75 361 LYS A O 1
ATOM 2722 N N . SER A 1 362 ? 13.138 15.686 -21.858 1.00 65.81 362 SER A N 1
ATOM 2723 C CA . SER A 1 362 ? 13.513 15.161 -23.158 1.00 65.81 362 SER A CA 1
ATOM 2724 C C . SER A 1 362 ? 13.504 13.629 -23.137 1.00 65.81 362 SER A C 1
ATOM 2726 O O . SER A 1 362 ? 14.097 13.016 -22.251 1.00 65.81 362 SER A O 1
ATOM 2728 N N . LEU A 1 363 ? 12.806 13.027 -24.101 1.00 81.12 363 LEU A N 1
ATOM 2729 C CA . LEU A 1 363 ? 12.842 11.601 -24.428 1.00 81.12 363 LEU A CA 1
ATOM 2730 C C . LEU A 1 363 ? 14.103 11.254 -25.238 1.00 81.12 363 LEU A C 1
ATOM 2732 O O . LEU A 1 363 ? 14.601 10.130 -25.161 1.00 81.12 363 LEU A O 1
ATOM 2736 N N . PHE A 1 364 ? 14.611 12.199 -26.039 1.00 86.19 364 PHE A N 1
ATOM 2737 C CA . PHE A 1 364 ? 15.712 11.967 -26.971 1.00 86.19 364 PHE A CA 1
ATOM 2738 C C . PHE A 1 364 ? 17.090 12.108 -26.315 1.00 86.19 364 PHE A C 1
ATOM 2740 O O . PHE A 1 364 ? 17.551 13.190 -25.944 1.00 86.19 364 PHE A O 1
ATOM 2747 N N . GLY A 1 365 ? 17.815 10.991 -26.266 1.00 79.31 365 GLY A N 1
ATOM 2748 C CA . GLY A 1 365 ? 19.243 10.960 -25.973 1.00 79.31 365 GLY A CA 1
ATOM 2749 C C . GLY A 1 365 ? 20.096 11.350 -27.185 1.00 79.31 365 GLY A C 1
ATOM 2750 O O . GLY A 1 365 ? 19.635 11.931 -28.162 1.00 79.31 365 GLY A O 1
ATOM 2751 N N . ARG A 1 366 ? 21.390 11.015 -27.148 1.00 77.75 366 ARG A N 1
ATOM 2752 C CA . ARG A 1 366 ? 22.334 11.329 -28.241 1.00 77.75 366 ARG A CA 1
ATOM 2753 C C . ARG A 1 366 ? 22.073 10.541 -29.534 1.00 77.75 366 ARG A C 1
ATOM 2755 O O . ARG A 1 366 ? 22.443 11.010 -30.605 1.00 77.75 366 ARG A O 1
ATOM 2762 N N . LEU A 1 367 ? 21.521 9.334 -29.421 1.00 78.88 367 LEU A N 1
ATOM 2763 C CA . LEU A 1 367 ? 21.359 8.383 -30.530 1.00 78.88 367 LEU A CA 1
ATOM 2764 C C . LEU A 1 367 ? 19.887 8.093 -30.859 1.00 78.88 367 LEU A C 1
ATOM 2766 O O 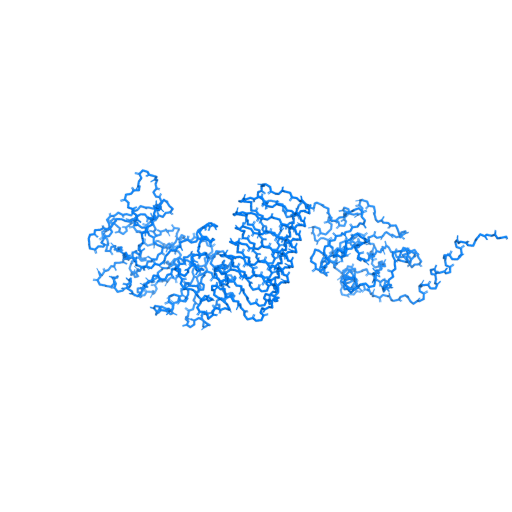. LEU A 1 367 ? 19.609 7.211 -31.663 1.00 78.88 367 LEU A O 1
ATOM 2770 N N . GLY A 1 368 ? 18.957 8.801 -30.218 1.00 88.25 368 GLY A N 1
ATOM 2771 C CA . GLY A 1 368 ? 17.536 8.470 -30.203 1.00 88.25 368 GLY A CA 1
ATOM 2772 C C . GLY A 1 368 ? 17.045 8.181 -28.788 1.00 88.25 368 GLY A C 1
ATOM 2773 O O . GLY A 1 368 ? 17.674 8.581 -27.803 1.00 88.25 368 GLY A O 1
ATOM 2774 N N . ILE A 1 369 ? 15.920 7.484 -28.685 1.00 92.00 369 ILE A N 1
ATOM 2775 C CA . ILE A 1 369 ? 15.288 7.166 -27.401 1.00 92.00 369 ILE A CA 1
ATOM 2776 C C . ILE A 1 369 ? 15.812 5.815 -26.923 1.00 92.00 369 ILE A C 1
ATOM 2778 O O . ILE A 1 369 ? 15.679 4.818 -27.632 1.00 92.00 369 ILE A O 1
ATOM 2782 N N . SER A 1 370 ? 16.408 5.777 -25.732 1.00 85.88 370 SER A N 1
ATOM 2783 C CA . SER A 1 370 ? 16.972 4.559 -25.142 1.00 85.88 370 SER A CA 1
ATOM 2784 C C . SER A 1 370 ? 16.367 4.291 -23.773 1.00 85.88 370 SER A C 1
ATOM 2786 O O . SER A 1 370 ? 16.131 5.220 -23.004 1.00 85.88 370 SER A O 1
ATOM 2788 N N . GLY A 1 371 ? 16.163 3.021 -23.442 1.00 77.12 371 GLY A N 1
ATOM 2789 C CA . GLY A 1 371 ? 15.716 2.623 -22.112 1.00 77.12 371 GLY A CA 1
ATOM 2790 C C . GLY A 1 371 ? 15.604 1.114 -21.951 1.00 77.12 371 GLY A C 1
ATOM 2791 O O . GLY A 1 371 ? 15.756 0.354 -22.909 1.00 77.12 371 GLY A O 1
ATOM 2792 N N . THR A 1 372 ? 15.338 0.672 -20.723 1.00 74.19 372 THR A N 1
ATOM 2793 C CA . THR A 1 372 ? 15.216 -0.749 -20.380 1.00 74.19 372 THR A CA 1
ATOM 2794 C C . THR A 1 372 ? 14.108 -1.419 -21.186 1.00 74.19 372 THR A C 1
ATOM 2796 O O . THR A 1 372 ? 12.963 -0.948 -21.233 1.00 74.19 372 THR A O 1
ATOM 2799 N N . ALA A 1 373 ? 14.463 -2.537 -21.810 1.00 80.12 373 ALA A N 1
ATOM 2800 C CA . ALA A 1 373 ? 13.604 -3.285 -22.707 1.00 80.12 373 ALA A CA 1
ATOM 2801 C C . ALA A 1 373 ? 12.347 -3.795 -21.979 1.00 80.12 373 ALA A C 1
ATOM 2803 O O . ALA A 1 373 ? 12.453 -4.420 -20.925 1.00 80.12 373 ALA A O 1
ATOM 2804 N N . ASN A 1 374 ? 11.160 -3.563 -22.552 1.00 74.81 374 ASN A N 1
ATOM 2805 C CA . ASN A 1 374 ? 9.869 -4.013 -22.011 1.00 74.81 374 ASN A CA 1
ATOM 2806 C C . ASN A 1 374 ? 9.497 -3.445 -20.622 1.00 74.81 374 ASN A C 1
ATOM 2808 O O . ASN A 1 374 ? 8.635 -3.999 -19.948 1.00 74.81 374 ASN A O 1
ATOM 2812 N N . MET A 1 375 ? 10.146 -2.358 -20.194 1.00 64.50 375 MET A N 1
ATOM 2813 C CA . MET A 1 375 ? 9.818 -1.627 -18.964 1.00 64.50 375 MET A CA 1
ATOM 2814 C C . MET A 1 375 ? 9.714 -0.131 -19.263 1.00 64.50 375 MET A C 1
ATOM 2816 O O . MET A 1 375 ? 8.612 0.390 -19.384 1.00 64.50 375 MET A O 1
ATOM 2820 N N . ALA A 1 376 ? 10.853 0.543 -19.461 1.00 69.94 376 ALA A N 1
ATOM 2821 C CA . ALA A 1 376 ? 10.874 1.948 -19.872 1.00 69.94 376 ALA A CA 1
ATOM 2822 C C . ALA A 1 376 ? 10.458 2.096 -21.343 1.00 69.94 376 ALA A C 1
ATOM 2824 O O . ALA A 1 376 ? 9.689 2.985 -21.691 1.00 69.94 376 ALA A O 1
ATOM 2825 N N . ILE A 1 377 ? 10.931 1.182 -22.197 1.00 85.69 377 ILE A N 1
ATOM 2826 C CA . ILE A 1 377 ? 10.510 1.070 -23.596 1.00 85.69 377 ILE A CA 1
ATOM 2827 C C . ILE A 1 377 ? 9.576 -0.137 -23.707 1.00 85.69 377 ILE A C 1
ATOM 2829 O O . ILE A 1 377 ? 10.003 -1.253 -24.025 1.00 85.69 377 ILE A O 1
ATOM 2833 N N . SER A 1 378 ? 8.308 0.081 -23.360 1.00 85.44 378 SER A N 1
ATOM 2834 C CA . SER A 1 378 ? 7.228 -0.903 -23.480 1.00 85.44 378 SER A CA 1
ATOM 2835 C C . SER A 1 378 ? 6.565 -0.856 -24.872 1.00 85.44 378 SER A C 1
ATOM 2837 O O . SER A 1 378 ? 6.788 0.093 -25.633 1.00 85.44 378 SER A O 1
ATOM 2839 N N . PRO A 1 379 ? 5.742 -1.855 -25.245 1.00 92.75 379 PRO A N 1
ATOM 2840 C CA . PRO A 1 379 ? 4.920 -1.785 -26.454 1.00 92.75 379 PRO A CA 1
ATOM 2841 C C . PRO A 1 379 ? 4.040 -0.529 -26.511 1.00 92.75 379 PRO A C 1
ATOM 2843 O O . PRO A 1 379 ? 3.980 0.137 -27.540 1.00 92.75 379 PRO A O 1
ATOM 2846 N N . GLU A 1 380 ? 3.405 -0.159 -25.401 1.00 87.19 380 GLU A N 1
ATOM 2847 C CA . GLU A 1 380 ? 2.536 1.018 -25.308 1.00 87.19 380 GLU A CA 1
ATOM 2848 C C . GLU A 1 380 ? 3.332 2.301 -25.550 1.00 87.19 380 GLU A C 1
ATOM 2850 O O . GLU A 1 380 ? 2.896 3.162 -26.314 1.00 87.19 380 GLU A O 1
ATOM 2855 N N . PHE A 1 381 ? 4.528 2.399 -24.960 1.00 87.31 381 PHE A N 1
ATOM 2856 C CA . PHE A 1 381 ? 5.455 3.499 -25.214 1.00 87.31 381 PHE A CA 1
ATOM 2857 C C . PHE A 1 381 ? 5.834 3.574 -26.700 1.00 87.31 381 PHE A C 1
ATOM 2859 O O . PHE A 1 381 ? 5.730 4.636 -27.313 1.00 87.31 381 PHE A O 1
ATOM 2866 N N . GLY A 1 382 ? 6.220 2.440 -27.297 1.00 94.19 382 GLY A N 1
ATOM 2867 C CA . GLY A 1 382 ? 6.595 2.344 -28.710 1.00 94.19 382 GLY A CA 1
ATOM 2868 C C . GLY A 1 382 ? 5.475 2.780 -29.660 1.00 94.19 382 GLY A C 1
ATOM 2869 O O . GLY A 1 382 ? 5.722 3.531 -30.601 1.00 94.19 382 GLY A O 1
ATOM 2870 N N . ALA A 1 383 ? 4.236 2.367 -29.392 1.00 95.81 383 ALA A N 1
ATOM 2871 C CA . ALA A 1 383 ? 3.075 2.780 -30.176 1.00 95.81 383 ALA A CA 1
ATOM 2872 C C . ALA A 1 383 ? 2.783 4.283 -30.029 1.00 95.81 383 ALA A C 1
ATOM 2874 O O . ALA A 1 383 ? 2.552 4.965 -31.029 1.00 95.81 383 ALA A O 1
ATOM 2875 N N . LYS A 1 384 ? 2.826 4.816 -28.799 1.00 91.75 384 LYS A N 1
ATOM 2876 C CA . LYS A 1 384 ? 2.589 6.243 -28.531 1.00 91.75 384 LYS A CA 1
ATOM 2877 C C . LYS A 1 384 ? 3.642 7.135 -29.185 1.00 91.75 384 LYS A C 1
ATOM 2879 O O . LYS A 1 384 ? 3.288 8.116 -29.829 1.00 91.75 384 LYS A O 1
ATOM 2884 N N . VAL A 1 385 ? 4.925 6.795 -29.065 1.00 94.00 385 VAL A N 1
ATOM 2885 C CA . VAL A 1 385 ? 5.999 7.618 -29.640 1.00 94.00 385 VAL A CA 1
ATOM 2886 C C . VAL A 1 385 ? 6.019 7.564 -31.168 1.00 94.00 385 VAL A C 1
ATOM 2888 O O . VAL A 1 385 ? 6.320 8.564 -31.814 1.00 94.00 385 VAL A O 1
ATOM 2891 N N . ALA A 1 386 ? 5.629 6.432 -31.761 1.00 96.50 386 ALA A N 1
ATOM 2892 C CA . ALA A 1 386 ? 5.445 6.327 -33.204 1.00 96.50 386 ALA A CA 1
ATOM 2893 C C . ALA A 1 386 ? 4.276 7.195 -33.697 1.00 96.50 386 ALA A C 1
ATOM 2895 O O . ALA A 1 386 ? 4.430 7.903 -34.686 1.00 96.50 386 ALA A O 1
ATOM 2896 N N . ALA A 1 387 ? 3.145 7.213 -32.982 1.00 95.31 387 ALA A N 1
ATOM 2897 C CA . ALA A 1 387 ? 2.024 8.103 -33.295 1.00 95.31 387 ALA A CA 1
ATOM 2898 C C . ALA A 1 387 ? 2.397 9.592 -33.136 1.00 95.31 387 ALA A C 1
ATOM 2900 O O . ALA A 1 387 ? 2.030 10.417 -33.971 1.00 95.31 387 ALA A O 1
ATOM 2901 N N . ALA A 1 388 ? 3.182 9.930 -32.109 1.00 94.31 388 ALA A N 1
ATOM 2902 C CA . ALA A 1 388 ? 3.718 11.277 -31.915 1.00 94.31 388 ALA A CA 1
ATOM 2903 C C . ALA A 1 388 ? 4.687 11.692 -33.031 1.00 94.31 388 ALA A C 1
ATOM 2905 O O . ALA A 1 388 ? 4.717 12.854 -33.415 1.00 94.31 388 ALA A O 1
ATOM 2906 N N . TYR A 1 389 ? 5.466 10.761 -33.584 1.00 95.81 389 TYR A N 1
ATOM 2907 C CA . TYR A 1 389 ? 6.298 11.067 -34.743 1.00 95.81 389 TYR A CA 1
ATOM 2908 C C . TYR A 1 389 ? 5.472 11.200 -36.027 1.00 95.81 389 TYR A C 1
ATOM 2910 O O . TYR A 1 389 ? 5.703 12.111 -36.821 1.00 95.81 389 TYR A O 1
ATOM 2918 N N . ALA A 1 390 ? 4.459 10.349 -36.191 1.00 95.00 390 ALA A N 1
ATOM 2919 C CA . ALA A 1 390 ? 3.523 10.388 -37.307 1.00 95.00 390 ALA A CA 1
ATOM 2920 C C . ALA A 1 390 ? 2.746 11.712 -37.405 1.00 95.00 390 ALA A C 1
ATOM 2922 O O . ALA A 1 390 ? 2.427 12.133 -38.513 1.00 95.00 390 ALA A O 1
ATOM 2923 N N . SER A 1 391 ? 2.480 12.396 -36.284 1.00 92.62 391 SER A N 1
ATOM 2924 C CA . SER A 1 391 ? 1.774 13.690 -36.277 1.00 92.62 391 SER A CA 1
ATOM 2925 C C . SER A 1 391 ? 2.509 14.796 -37.040 1.00 92.62 391 SER A C 1
ATOM 2927 O O . SER A 1 391 ? 1.888 15.765 -37.475 1.00 92.62 391 SER A O 1
ATOM 2929 N N . LEU A 1 392 ? 3.822 14.640 -37.228 1.00 93.00 392 LEU A N 1
ATOM 2930 C CA . LEU A 1 392 ? 4.670 15.575 -37.962 1.00 93.00 392 LEU A CA 1
ATOM 2931 C C . LEU A 1 392 ? 4.768 15.244 -39.457 1.00 93.00 392 LEU A C 1
ATOM 2933 O O . LEU A 1 392 ? 5.389 15.999 -40.206 1.00 93.00 392 LEU A O 1
ATOM 2937 N N . LEU A 1 393 ? 4.208 14.113 -39.892 1.00 93.62 393 LEU A N 1
ATOM 2938 C CA . LEU A 1 393 ? 4.317 13.631 -41.264 1.00 93.62 393 LEU A CA 1
ATOM 2939 C C . LEU A 1 393 ? 3.091 14.037 -42.094 1.00 93.62 393 LEU A C 1
ATOM 2941 O O . LEU A 1 393 ? 1.990 14.187 -41.558 1.00 93.62 393 LEU A O 1
ATOM 2945 N N . PRO A 1 394 ? 3.240 14.182 -43.424 1.00 90.56 394 PRO A N 1
ATOM 2946 C CA . PRO A 1 394 ? 2.097 14.375 -44.305 1.00 90.56 394 PRO A CA 1
ATOM 2947 C C . PRO A 1 394 ? 1.108 13.208 -44.188 1.00 90.56 394 PRO A C 1
ATOM 2949 O O . PRO A 1 394 ? 1.512 12.045 -44.088 1.00 90.56 394 PRO A O 1
ATOM 2952 N N . ARG A 1 395 ? -0.193 13.511 -44.250 1.00 83.50 395 ARG A N 1
ATOM 2953 C CA . ARG A 1 395 ? -1.250 12.488 -44.242 1.00 83.50 395 ARG A CA 1
ATOM 2954 C C . ARG A 1 395 ? -1.060 11.495 -45.389 1.00 83.50 395 ARG A C 1
ATOM 2956 O O . ARG A 1 395 ? -0.662 11.894 -46.483 1.00 83.50 395 ARG A O 1
ATOM 2963 N N . SER A 1 396 ? -1.338 10.219 -45.122 1.00 84.38 396 SER A N 1
ATOM 2964 C CA . SER A 1 396 ? -1.225 9.118 -46.092 1.00 84.38 396 SER A CA 1
ATOM 2965 C C . SER A 1 396 ? 0.182 8.920 -46.679 1.00 84.38 396 SER A C 1
ATOM 2967 O O . SER A 1 396 ? 0.349 8.217 -47.678 1.00 84.38 396 SER A O 1
ATOM 2969 N N . SER A 1 397 ? 1.212 9.518 -46.069 1.00 94.62 397 SER A N 1
ATOM 2970 C CA . SER A 1 397 ? 2.604 9.225 -46.409 1.00 94.62 397 SER A CA 1
ATOM 2971 C C . SER A 1 397 ? 3.018 7.840 -45.897 1.00 94.62 397 SER A C 1
ATOM 2973 O O . SER A 1 397 ? 2.237 7.127 -45.265 1.00 94.62 397 SER A O 1
ATOM 2975 N N . SER A 1 398 ? 4.243 7.423 -46.222 1.00 96.38 398 SER A N 1
ATOM 2976 C CA . SER A 1 398 ? 4.779 6.121 -45.815 1.00 96.38 398 SER A CA 1
ATOM 2977 C C . SER A 1 398 ? 5.976 6.275 -44.885 1.00 96.38 398 SER A C 1
ATOM 2979 O O . SER A 1 398 ? 6.811 7.153 -45.101 1.00 96.38 398 SER A O 1
ATOM 2981 N N . ALA A 1 399 ? 6.095 5.394 -43.896 1.00 97.12 399 ALA A N 1
ATOM 2982 C CA . ALA A 1 399 ? 7.240 5.288 -43.002 1.00 97.12 399 ALA A CA 1
ATOM 2983 C C . ALA A 1 399 ? 7.895 3.905 -43.113 1.00 97.12 399 ALA A C 1
ATOM 2985 O O . ALA A 1 399 ? 7.226 2.884 -43.267 1.00 97.12 399 ALA A O 1
ATOM 2986 N N . VAL A 1 400 ? 9.219 3.860 -43.015 1.00 97.56 400 VAL A N 1
ATOM 2987 C CA . VAL A 1 400 ? 9.990 2.613 -42.966 1.00 97.56 400 VAL A CA 1
ATOM 2988 C C . VAL A 1 400 ? 10.157 2.171 -41.518 1.00 97.56 400 VAL A C 1
ATOM 2990 O O . VAL A 1 400 ? 10.635 2.939 -40.688 1.00 97.56 400 VAL A O 1
ATOM 2993 N N . VAL A 1 401 ? 9.831 0.919 -41.201 1.00 97.38 401 VAL A N 1
ATOM 2994 C CA . VAL A 1 401 ? 10.061 0.368 -39.858 1.00 97.38 401 VAL A CA 1
ATOM 2995 C C . VAL A 1 401 ? 10.884 -0.912 -39.951 1.00 97.38 401 VAL A C 1
ATOM 2997 O O . VAL A 1 401 ? 10.565 -1.840 -40.696 1.00 97.38 401 VAL A O 1
ATOM 3000 N N . SER A 1 402 ? 11.951 -0.974 -39.162 1.00 95.56 402 SER A N 1
ATOM 3001 C CA . SER A 1 402 ? 12.890 -2.095 -39.138 1.00 95.56 402 SER A CA 1
ATOM 3002 C C . SER A 1 402 ? 13.377 -2.369 -37.720 1.00 95.56 402 SER A C 1
ATOM 3004 O O . SER A 1 402 ? 13.425 -1.485 -36.865 1.00 95.56 402 SER A O 1
ATOM 3006 N N . ALA A 1 403 ? 13.741 -3.620 -37.448 1.00 95.94 403 ALA A N 1
ATOM 3007 C CA . ALA A 1 403 ? 14.320 -4.010 -36.168 1.00 95.94 403 ALA A CA 1
ATOM 3008 C C . ALA A 1 403 ? 15.567 -4.870 -36.366 1.00 95.94 403 ALA A C 1
ATOM 3010 O O . ALA A 1 403 ? 15.781 -5.408 -37.443 1.00 95.94 403 ALA A O 1
ATOM 3011 N N . ASP A 1 404 ? 16.375 -5.057 -35.331 1.00 93.31 404 ASP A N 1
ATOM 3012 C CA . ASP A 1 404 ? 17.399 -6.099 -35.343 1.00 93.31 404 ASP A CA 1
ATOM 3013 C C . ASP A 1 404 ? 16.808 -7.511 -35.103 1.00 93.31 404 ASP A C 1
ATOM 3015 O O . ASP A 1 404 ? 15.594 -7.755 -35.168 1.00 93.31 404 ASP A O 1
ATOM 3019 N N . GLY A 1 405 ? 17.688 -8.490 -34.886 1.00 90.00 405 GLY A N 1
ATOM 3020 C CA . GLY A 1 405 ? 17.327 -9.897 -34.716 1.00 90.00 405 GLY A CA 1
ATOM 3021 C C . GLY A 1 405 ? 16.793 -10.283 -33.331 1.00 90.00 405 GLY A C 1
ATOM 3022 O O . GLY A 1 405 ? 16.442 -11.453 -33.139 1.00 90.00 405 GLY A O 1
ATOM 3023 N N . TYR A 1 406 ? 16.708 -9.372 -32.356 1.00 92.94 406 TYR A N 1
ATOM 3024 C CA . TYR A 1 406 ? 16.277 -9.730 -31.001 1.00 92.94 406 TYR A CA 1
ATOM 3025 C C . TYR A 1 406 ? 14.750 -9.794 -30.865 1.00 92.94 406 TYR A C 1
ATOM 3027 O O . TYR A 1 406 ? 13.992 -9.088 -31.535 1.00 92.94 406 TYR A O 1
ATOM 3035 N N . ARG A 1 407 ? 14.272 -10.667 -29.965 1.00 93.81 407 ARG A N 1
ATOM 3036 C CA . ARG A 1 407 ? 12.829 -10.872 -29.726 1.00 93.81 407 ARG A CA 1
ATOM 3037 C C . ARG A 1 407 ? 12.139 -9.587 -29.267 1.00 93.81 407 ARG A C 1
ATOM 3039 O O . ARG A 1 407 ? 11.059 -9.282 -29.767 1.00 93.81 407 ARG A O 1
ATOM 3046 N N . VAL A 1 408 ? 12.776 -8.837 -28.366 1.00 92.00 408 VAL A N 1
ATOM 3047 C CA . VAL A 1 408 ? 12.222 -7.591 -27.823 1.00 92.00 408 VAL A CA 1
ATOM 3048 C C . VAL A 1 408 ? 12.127 -6.491 -28.884 1.00 92.00 408 VAL A C 1
ATOM 3050 O O . VAL A 1 408 ? 11.088 -5.848 -28.997 1.00 92.00 408 VAL A O 1
ATOM 3053 N N . SER A 1 409 ? 13.133 -6.363 -29.752 1.00 95.44 409 SER A N 1
ATOM 3054 C CA . SER A 1 409 ? 13.117 -5.420 -30.876 1.00 95.44 409 SER A CA 1
ATOM 3055 C C . SER A 1 409 ? 11.995 -5.747 -31.862 1.00 95.44 409 SER A C 1
ATOM 3057 O O . SER A 1 409 ? 11.249 -4.860 -32.263 1.00 95.44 409 SER A O 1
ATOM 3059 N N . ARG A 1 410 ? 11.788 -7.033 -32.197 1.00 94.44 410 ARG A N 1
ATOM 3060 C CA . ARG A 1 410 ? 10.664 -7.464 -33.053 1.00 94.44 410 ARG A CA 1
ATOM 3061 C C . ARG A 1 410 ? 9.295 -7.217 -32.422 1.00 94.44 410 ARG A C 1
ATOM 3063 O O . ARG A 1 410 ? 8.341 -6.957 -33.149 1.00 94.44 410 ARG A O 1
ATOM 3070 N N . MET A 1 411 ? 9.175 -7.342 -31.102 1.00 95.88 411 MET A N 1
ATOM 3071 C CA . MET A 1 411 ? 7.945 -7.010 -30.379 1.00 95.88 411 MET A CA 1
ATOM 3072 C C . MET A 1 411 ? 7.653 -5.511 -30.480 1.00 95.88 411 MET A C 1
ATOM 3074 O O . MET A 1 411 ? 6.575 -5.135 -30.932 1.00 95.88 411 MET A O 1
ATOM 3078 N N . LEU A 1 412 ? 8.634 -4.671 -30.145 1.00 96.75 412 LEU A N 1
ATOM 3079 C CA . LEU A 1 412 ? 8.509 -3.215 -30.222 1.00 96.75 412 LEU A CA 1
ATOM 3080 C C . LEU A 1 412 ? 8.231 -2.735 -31.647 1.00 96.75 412 LEU A C 1
ATOM 3082 O O . LEU A 1 412 ? 7.425 -1.831 -31.831 1.00 96.75 412 LEU A O 1
ATOM 3086 N N . LYS A 1 413 ? 8.801 -3.399 -32.659 1.00 97.12 413 LYS A N 1
ATOM 3087 C CA . LYS A 1 413 ? 8.516 -3.135 -34.075 1.00 97.12 413 LYS A CA 1
ATOM 3088 C C . LYS A 1 413 ? 7.026 -3.187 -34.378 1.00 97.12 413 LYS A C 1
ATOM 3090 O O . LYS A 1 413 ? 6.495 -2.258 -34.968 1.00 97.12 413 LYS A O 1
ATOM 3095 N N . ARG A 1 414 ? 6.338 -4.240 -33.928 1.00 96.94 414 ARG A N 1
ATOM 3096 C CA . ARG A 1 414 ? 4.891 -4.398 -34.148 1.00 96.94 414 ARG A CA 1
ATOM 3097 C C . ARG A 1 414 ? 4.089 -3.285 -33.479 1.00 96.94 414 ARG A C 1
ATOM 3099 O O . ARG A 1 414 ? 3.125 -2.803 -34.060 1.00 96.94 414 ARG A O 1
ATOM 3106 N N . ALA A 1 415 ? 4.506 -2.861 -32.288 1.00 97.25 415 ALA A N 1
ATOM 3107 C CA . ALA A 1 415 ? 3.848 -1.776 -31.573 1.00 97.25 415 ALA A CA 1
ATOM 3108 C C . ALA A 1 415 ? 4.068 -0.414 -32.254 1.00 97.25 415 ALA A C 1
ATOM 3110 O O . ALA A 1 415 ? 3.118 0.337 -32.452 1.00 97.25 415 ALA A O 1
ATOM 3111 N N . VAL A 1 416 ? 5.298 -0.131 -32.691 1.00 97.44 416 VAL A N 1
ATOM 3112 C CA . VAL A 1 416 ? 5.637 1.060 -33.485 1.00 97.44 416 VAL A CA 1
ATOM 3113 C C . VAL A 1 416 ? 4.834 1.102 -34.785 1.00 97.44 416 VAL A C 1
ATOM 3115 O O . VAL A 1 416 ? 4.264 2.138 -35.115 1.00 97.44 416 VAL A O 1
ATOM 3118 N N . MET A 1 417 ? 4.741 -0.026 -35.499 1.00 97.81 417 MET A N 1
ATOM 3119 C CA . MET A 1 417 ? 3.914 -0.139 -36.703 1.00 97.81 417 MET A CA 1
ATOM 3120 C C . MET A 1 417 ? 2.463 0.234 -36.390 1.00 97.81 417 MET A C 1
ATOM 3122 O O . MET A 1 417 ? 1.911 1.103 -37.052 1.00 97.81 417 MET A O 1
ATOM 3126 N N . ALA A 1 418 ? 1.869 -0.344 -35.341 1.00 97.00 418 ALA A N 1
ATOM 3127 C CA . ALA A 1 418 ? 0.506 -0.009 -34.931 1.00 97.00 418 ALA A CA 1
ATOM 3128 C C . ALA A 1 418 ? 0.324 1.493 -34.638 1.00 97.00 418 ALA A C 1
ATOM 3130 O O . ALA A 1 418 ? -0.699 2.065 -35.009 1.00 97.00 418 ALA A O 1
ATOM 3131 N N . GLY A 1 419 ? 1.325 2.145 -34.036 1.00 96.00 419 GLY A N 1
ATOM 3132 C CA . GLY A 1 419 ? 1.332 3.591 -33.810 1.00 96.00 419 GLY A CA 1
ATOM 3133 C C . GLY A 1 419 ? 1.225 4.400 -35.106 1.00 96.00 419 GLY A C 1
ATOM 3134 O O . GLY A 1 419 ? 0.319 5.223 -35.228 1.00 96.00 419 GLY A O 1
ATOM 3135 N N . PHE A 1 420 ? 2.082 4.119 -36.093 1.00 96.81 420 PHE A N 1
ATOM 3136 C CA . PHE A 1 420 ? 2.031 4.766 -37.412 1.00 96.81 420 PHE A CA 1
ATOM 3137 C C . PHE A 1 420 ? 0.706 4.519 -38.144 1.00 96.81 420 PHE A C 1
ATOM 3139 O O . PHE A 1 420 ? 0.073 5.472 -38.599 1.00 96.81 420 PHE A O 1
ATOM 3146 N N . LEU A 1 421 ? 0.247 3.265 -38.201 1.00 96.25 421 LEU A N 1
ATOM 3147 C CA . LEU A 1 421 ? -0.995 2.896 -38.892 1.00 96.25 421 LEU A CA 1
ATOM 3148 C C . LEU A 1 421 ? -2.204 3.609 -38.268 1.00 96.25 421 LEU A C 1
ATOM 3150 O O . LEU A 1 421 ? -3.065 4.114 -38.985 1.00 96.25 421 LEU A O 1
ATOM 3154 N N . SER A 1 422 ? -2.236 3.721 -36.932 1.00 95.06 422 SER A N 1
ATOM 3155 C CA . SER A 1 422 ? -3.306 4.420 -36.203 1.00 95.06 422 SER A CA 1
ATOM 3156 C C . SER A 1 422 ? -3.370 5.926 -36.476 1.00 95.06 422 SER A C 1
ATOM 3158 O O . SER A 1 422 ? -4.411 6.543 -36.255 1.00 95.06 422 SER A O 1
ATOM 3160 N N . ALA A 1 423 ? -2.267 6.509 -36.950 1.00 93.75 423 ALA A N 1
ATOM 3161 C CA . ALA A 1 423 ? -2.157 7.908 -37.349 1.00 93.75 423 ALA A CA 1
ATOM 3162 C C . ALA A 1 423 ? -2.390 8.117 -38.861 1.00 93.75 423 ALA A C 1
ATOM 3164 O O . ALA A 1 423 ? -2.289 9.244 -39.341 1.00 93.75 423 ALA A O 1
ATOM 3165 N N . GLY A 1 424 ? -2.705 7.050 -39.606 1.00 93.56 424 GLY A N 1
ATOM 3166 C CA . GLY A 1 424 ? -2.952 7.094 -41.051 1.00 93.56 424 GLY A CA 1
ATOM 3167 C C . GLY A 1 424 ? -1.682 7.121 -41.901 1.00 93.56 424 GLY A C 1
ATOM 3168 O O . GLY A 1 424 ? -1.695 7.624 -43.025 1.00 93.56 424 GLY A O 1
ATOM 3169 N N . ILE A 1 425 ? -0.567 6.620 -41.358 1.00 96.31 425 ILE A N 1
ATOM 3170 C CA . ILE A 1 425 ? 0.707 6.479 -42.069 1.00 96.31 425 ILE A CA 1
ATOM 3171 C C . ILE A 1 425 ? 0.873 5.026 -42.513 1.00 96.31 425 ILE A C 1
ATOM 3173 O O . ILE A 1 425 ? 0.775 4.104 -41.702 1.00 96.31 425 ILE A O 1
ATOM 3177 N N . ASN A 1 426 ? 1.163 4.826 -43.797 1.00 96.81 426 ASN A N 1
ATOM 3178 C CA . ASN A 1 426 ? 1.469 3.509 -44.350 1.00 96.81 426 ASN A CA 1
ATOM 3179 C C . ASN A 1 426 ? 2.849 3.052 -43.875 1.00 96.81 426 ASN A C 1
ATOM 3181 O O . ASN A 1 426 ? 3.766 3.863 -43.752 1.00 96.81 426 ASN A O 1
ATOM 3185 N N . VAL A 1 427 ? 3.035 1.759 -43.621 1.00 97.62 427 VAL A N 1
ATOM 3186 C CA . VAL A 1 427 ? 4.302 1.247 -43.085 1.00 97.62 427 VAL A CA 1
ATOM 3187 C C . VAL A 1 427 ? 4.941 0.240 -44.027 1.00 97.62 427 VAL A C 1
ATOM 3189 O O . VAL A 1 427 ? 4.391 -0.833 -44.260 1.00 97.62 427 VAL A O 1
ATOM 3192 N N . TYR A 1 428 ? 6.156 0.540 -44.486 1.00 97.00 428 TYR A N 1
ATOM 3193 C CA . TYR A 1 428 ? 7.034 -0.445 -45.108 1.00 97.00 428 TYR A CA 1
ATOM 3194 C C . TYR A 1 428 ? 7.734 -1.268 -44.019 1.00 97.00 428 TYR A C 1
ATOM 3196 O O . TYR A 1 428 ? 8.654 -0.777 -43.356 1.00 97.00 428 TYR A O 1
ATOM 3204 N N . ASP A 1 429 ? 7.305 -2.519 -43.823 1.00 95.06 429 ASP A N 1
ATOM 3205 C CA . ASP A 1 429 ? 7.948 -3.433 -42.872 1.00 95.06 429 ASP A CA 1
ATOM 3206 C C . ASP A 1 429 ? 9.151 -4.124 -43.523 1.00 95.06 429 ASP A C 1
ATOM 3208 O O . ASP A 1 429 ? 9.000 -4.996 -44.382 1.00 95.06 429 ASP A O 1
ATOM 3212 N N . LEU A 1 430 ? 10.356 -3.775 -43.069 1.00 90.56 430 LEU A N 1
ATOM 3213 C CA . LEU A 1 430 ? 11.591 -4.367 -43.583 1.00 90.56 430 LEU A CA 1
ATOM 3214 C C . LEU A 1 430 ? 12.038 -5.626 -42.832 1.00 90.56 430 LEU A C 1
ATOM 3216 O O . LEU A 1 430 ? 13.064 -6.219 -43.157 1.00 90.56 430 LEU A O 1
ATOM 3220 N N . GLY A 1 431 ? 11.307 -6.057 -41.807 1.00 89.69 431 GLY A N 1
ATOM 3221 C CA . GLY A 1 431 ? 11.681 -7.230 -41.029 1.00 89.69 431 GLY A CA 1
ATOM 3222 C C . GLY A 1 431 ? 12.860 -6.968 -40.089 1.00 89.69 431 GLY A C 1
ATOM 3223 O O . GLY A 1 431 ? 12.880 -5.974 -39.358 1.00 89.69 431 GLY A O 1
ATOM 3224 N N . SER A 1 432 ? 13.794 -7.922 -40.049 1.00 91.00 432 SER A N 1
ATOM 3225 C CA . SER A 1 432 ? 14.990 -7.863 -39.205 1.00 91.00 432 SER A CA 1
ATOM 3226 C C . SER A 1 432 ? 16.213 -7.460 -40.035 1.00 91.00 432 SER A C 1
ATOM 3228 O O . SER A 1 432 ? 16.860 -8.326 -40.620 1.00 91.00 432 SER A O 1
ATOM 3230 N N . LEU A 1 433 ? 16.521 -6.161 -40.089 1.00 90.25 433 LEU A N 1
ATOM 3231 C CA . LEU A 1 433 ? 17.611 -5.568 -40.875 1.00 90.25 433 LEU A CA 1
ATOM 3232 C C . LEU A 1 433 ? 18.411 -4.544 -40.052 1.00 90.25 433 LEU A C 1
ATOM 3234 O O . LEU A 1 433 ? 18.017 -4.132 -38.960 1.00 90.25 433 LEU A O 1
ATOM 3238 N N . THR A 1 434 ? 19.567 -4.143 -40.579 1.00 90.19 434 THR A N 1
ATOM 3239 C CA . THR A 1 434 ? 20.474 -3.185 -39.937 1.00 90.19 434 THR A CA 1
ATOM 3240 C C . THR A 1 434 ? 20.135 -1.739 -40.306 1.00 90.19 434 THR A C 1
ATOM 3242 O O . THR A 1 434 ? 19.574 -1.469 -41.370 1.00 90.19 434 THR A O 1
ATOM 3245 N N . THR A 1 435 ? 20.553 -0.791 -39.457 1.00 91.81 435 THR A N 1
ATOM 3246 C CA . THR A 1 435 ? 20.338 0.650 -39.669 1.00 91.81 435 THR A CA 1
ATOM 3247 C C . THR A 1 435 ? 20.754 1.125 -41.077 1.00 91.81 435 THR A C 1
ATOM 3249 O O . THR A 1 435 ? 19.970 1.841 -41.691 1.00 91.81 435 THR A O 1
ATOM 3252 N N . PRO A 1 436 ? 21.910 0.732 -41.663 1.00 92.50 436 PRO A N 1
ATOM 3253 C CA . PRO A 1 436 ? 22.278 1.158 -43.021 1.00 92.50 436 PRO A CA 1
ATOM 3254 C C . PRO A 1 436 ? 21.275 0.754 -44.109 1.00 92.50 436 PRO A C 1
ATOM 3256 O O . PRO A 1 436 ? 21.008 1.545 -45.013 1.00 92.50 436 PRO A O 1
ATOM 3259 N N . VAL A 1 437 ? 20.688 -0.443 -44.009 1.00 91.69 437 VAL A N 1
ATOM 3260 C CA . VAL A 1 437 ? 19.681 -0.913 -44.972 1.00 91.69 437 VAL A CA 1
ATOM 3261 C C . VAL A 1 437 ? 18.388 -0.119 -44.814 1.00 91.69 437 VAL A C 1
ATOM 3263 O O . VAL A 1 437 ? 17.796 0.280 -45.811 1.00 91.69 437 VAL A O 1
ATOM 3266 N N . ALA A 1 438 ? 17.991 0.186 -43.574 1.00 92.56 438 ALA A N 1
ATOM 3267 C CA . ALA A 1 438 ? 16.839 1.042 -43.300 1.00 92.56 438 ALA A CA 1
ATOM 3268 C C . ALA A 1 438 ? 17.016 2.452 -43.891 1.00 92.56 438 ALA A C 1
ATOM 3270 O O . ALA A 1 438 ? 16.111 2.957 -44.550 1.00 92.56 438 ALA A O 1
ATOM 3271 N N . ARG A 1 439 ? 18.204 3.059 -43.739 1.00 94.56 439 ARG A N 1
ATOM 3272 C CA . ARG A 1 439 ? 18.523 4.379 -44.320 1.00 94.56 439 ARG A CA 1
ATOM 3273 C C . ARG A 1 439 ? 18.433 4.381 -45.844 1.00 94.56 439 ARG A C 1
ATOM 3275 O O . ARG A 1 439 ? 17.861 5.297 -46.424 1.00 94.56 439 ARG A O 1
ATOM 3282 N N . TYR A 1 440 ? 18.978 3.352 -46.490 1.00 93.75 440 TYR A N 1
ATOM 3283 C CA . TYR A 1 440 ? 18.861 3.191 -47.939 1.00 93.75 440 TYR A CA 1
ATOM 3284 C C . TYR A 1 440 ? 17.399 3.031 -48.374 1.00 93.75 440 TYR A C 1
ATOM 3286 O O . TYR A 1 440 ? 16.963 3.685 -49.319 1.00 93.75 440 TYR A O 1
ATOM 3294 N N . ALA A 1 441 ? 16.640 2.193 -47.665 1.00 93.19 441 ALA A N 1
ATOM 3295 C CA . ALA A 1 441 ? 15.255 1.888 -47.992 1.00 93.19 441 ALA A CA 1
ATOM 3296 C C . ALA A 1 441 ? 14.348 3.118 -47.937 1.00 93.19 441 ALA A C 1
ATOM 3298 O O . ALA A 1 441 ? 13.496 3.262 -48.806 1.00 93.19 441 ALA A O 1
ATOM 3299 N N . ILE A 1 442 ? 14.556 4.021 -46.973 1.00 95.31 442 ILE A N 1
ATOM 3300 C CA . ILE A 1 442 ? 13.798 5.278 -46.883 1.00 95.31 442 ILE A CA 1
ATOM 3301 C C . ILE A 1 442 ? 13.892 6.056 -48.198 1.00 95.31 442 ILE A C 1
ATOM 3303 O O . ILE A 1 442 ? 12.869 6.430 -48.765 1.00 95.31 442 ILE A O 1
ATOM 3307 N N . ARG A 1 443 ? 15.107 6.213 -48.734 1.00 93.75 443 ARG A N 1
ATOM 3308 C CA . ARG A 1 443 ? 15.335 6.925 -49.998 1.00 93.75 443 ARG A CA 1
ATOM 3309 C C . ARG A 1 443 ? 14.829 6.136 -51.203 1.00 93.75 443 ARG A C 1
ATOM 3311 O O . ARG A 1 443 ? 14.187 6.701 -52.079 1.00 93.75 443 ARG A O 1
ATOM 3318 N N . ALA A 1 444 ? 15.099 4.831 -51.247 1.00 91.38 444 ALA A N 1
ATOM 3319 C CA . ALA A 1 444 ? 14.708 3.969 -52.363 1.00 91.38 444 ALA A CA 1
ATOM 3320 C C . ALA A 1 444 ? 13.181 3.833 -52.510 1.00 91.38 444 ALA A C 1
ATOM 3322 O O . ALA A 1 444 ? 12.684 3.692 -53.624 1.00 91.38 444 ALA A O 1
ATOM 3323 N N . LEU A 1 445 ? 12.446 3.887 -51.397 1.00 92.75 445 LEU A N 1
ATOM 3324 C CA . LEU A 1 445 ? 10.986 3.766 -51.343 1.00 92.75 445 LEU A CA 1
ATOM 3325 C C . LEU A 1 445 ? 10.274 5.122 -51.244 1.00 92.75 445 LEU A C 1
ATOM 3327 O O . LEU A 1 445 ? 9.048 5.151 -51.146 1.00 92.75 445 LEU A O 1
ATOM 3331 N N . ASN A 1 446 ? 11.028 6.227 -51.258 1.00 93.19 446 ASN A N 1
ATOM 3332 C CA . ASN A 1 446 ? 10.519 7.588 -51.086 1.00 93.19 446 ASN A CA 1
ATOM 3333 C C . ASN A 1 446 ? 9.624 7.736 -49.835 1.00 93.19 446 ASN A C 1
ATOM 3335 O O . ASN A 1 446 ? 8.542 8.324 -49.882 1.00 93.19 446 ASN A O 1
ATOM 3339 N N . ALA A 1 447 ? 10.048 7.129 -48.723 1.00 95.94 447 ALA A N 1
ATOM 3340 C CA . ALA A 1 447 ? 9.338 7.198 -47.452 1.00 95.94 447 ALA A CA 1
ATOM 3341 C C . ALA A 1 447 ? 9.594 8.546 -46.761 1.00 95.94 447 ALA A C 1
ATOM 3343 O O . ALA A 1 447 ? 10.703 9.073 -46.789 1.00 95.94 447 ALA A O 1
ATOM 3344 N N . ALA A 1 448 ? 8.575 9.086 -46.095 1.00 96.19 448 ALA A N 1
ATOM 3345 C CA . ALA A 1 448 ? 8.648 10.371 -45.400 1.00 96.19 448 ALA A CA 1
ATOM 3346 C C . ALA A 1 448 ? 9.438 10.299 -44.081 1.00 96.19 448 ALA A C 1
ATOM 3348 O O . ALA A 1 448 ? 9.873 11.323 -43.558 1.00 96.19 448 ALA A O 1
ATOM 3349 N N . ALA A 1 449 ? 9.601 9.095 -43.532 1.00 96.19 449 ALA A N 1
ATOM 3350 C CA . ALA A 1 449 ? 10.296 8.854 -42.276 1.00 96.19 449 ALA A CA 1
ATOM 3351 C C . ALA A 1 449 ? 10.753 7.398 -42.155 1.00 96.19 449 ALA A C 1
ATOM 3353 O O . ALA A 1 449 ? 10.301 6.516 -42.893 1.00 96.19 449 ALA A O 1
ATOM 3354 N N . GLY A 1 450 ? 11.576 7.119 -41.148 1.00 96.44 450 GLY A N 1
ATOM 3355 C CA . GLY A 1 450 ? 11.791 5.762 -40.679 1.00 96.44 450 GLY A CA 1
ATOM 3356 C C . GLY A 1 450 ? 12.096 5.647 -39.192 1.00 96.44 450 GLY A C 1
ATOM 3357 O O . GLY A 1 450 ? 12.444 6.617 -38.521 1.00 96.44 450 GLY A O 1
ATOM 3358 N N . LEU A 1 451 ? 11.951 4.431 -38.671 1.00 97.31 451 LEU A N 1
ATOM 3359 C CA . LEU A 1 451 ? 12.238 4.099 -37.283 1.00 97.31 451 LEU A CA 1
ATOM 3360 C C . LEU A 1 451 ? 12.930 2.734 -37.207 1.00 97.31 451 LEU A C 1
ATOM 3362 O O . LEU A 1 451 ? 12.341 1.700 -37.530 1.00 97.31 451 LEU A O 1
ATOM 3366 N N . GLN A 1 452 ? 14.191 2.745 -36.773 1.00 96.88 452 GLN A N 1
ATOM 3367 C CA . GLN A 1 452 ? 14.993 1.542 -36.561 1.00 96.88 452 GLN A CA 1
ATOM 3368 C C . GLN A 1 452 ? 15.029 1.191 -35.073 1.00 96.88 452 GLN A C 1
ATOM 3370 O O . GLN A 1 452 ? 15.331 2.025 -34.224 1.00 96.88 452 GLN A O 1
ATOM 3375 N N . ILE A 1 453 ? 14.782 -0.079 -34.765 1.00 97.31 453 ILE A N 1
ATOM 3376 C CA . ILE A 1 453 ? 14.760 -0.605 -33.398 1.00 97.31 453 ILE A CA 1
ATOM 3377 C C . ILE A 1 453 ? 15.911 -1.582 -33.225 1.00 97.31 453 ILE A C 1
ATOM 3379 O O . ILE A 1 453 ? 16.089 -2.503 -34.025 1.00 97.31 453 ILE A O 1
ATOM 3383 N N . ARG A 1 454 ? 16.701 -1.419 -32.172 1.00 94.38 454 ARG A N 1
ATOM 3384 C CA . ARG A 1 454 ? 17.801 -2.342 -31.891 1.00 94.38 454 ARG A CA 1
ATOM 3385 C C . ARG A 1 454 ? 18.114 -2.426 -30.414 1.00 94.38 454 ARG A C 1
ATOM 3387 O O . ARG A 1 454 ? 17.869 -1.482 -29.671 1.00 94.38 454 ARG A O 1
ATOM 3394 N N . LEU A 1 455 ? 18.715 -3.528 -29.994 1.00 92.25 455 LEU A N 1
ATOM 3395 C CA . LEU A 1 455 ? 19.379 -3.590 -28.705 1.00 92.25 455 LEU A CA 1
ATOM 3396 C C . LEU A 1 455 ? 20.516 -2.561 -28.686 1.00 92.25 455 LEU A C 1
ATOM 3398 O O . LEU A 1 455 ? 21.210 -2.345 -29.693 1.00 92.25 455 LEU A O 1
ATOM 3402 N N . SER A 1 456 ? 20.685 -1.900 -27.546 1.00 84.56 456 SER A N 1
ATOM 3403 C CA . SER A 1 456 ? 21.747 -0.922 -27.376 1.00 84.56 456 SER A CA 1
ATOM 3404 C C . SER A 1 456 ? 23.104 -1.605 -27.587 1.00 84.56 456 SER A C 1
ATOM 3406 O O . SER A 1 456 ? 23.362 -2.657 -27.002 1.00 84.56 456 SER A O 1
ATOM 3408 N N . PRO A 1 457 ? 24.003 -1.027 -28.406 1.00 74.69 457 PRO A N 1
ATOM 3409 C CA . PRO A 1 457 ? 25.350 -1.569 -28.575 1.00 74.69 457 PRO A CA 1
ATOM 3410 C C . PRO A 1 457 ? 26.216 -1.410 -27.317 1.00 74.69 457 PRO A C 1
ATOM 3412 O O . PRO A 1 457 ? 27.306 -1.972 -27.266 1.00 74.69 457 PRO A O 1
ATOM 3415 N N . TYR A 1 458 ? 25.752 -0.638 -26.328 1.00 74.88 458 TYR A N 1
ATOM 3416 C CA . TYR A 1 458 ? 26.481 -0.343 -25.095 1.00 74.88 458 TYR A CA 1
ATOM 3417 C C . TYR A 1 458 ? 25.927 -1.091 -23.873 1.00 74.88 458 TYR A C 1
ATOM 3419 O O . TYR A 1 458 ? 26.683 -1.352 -22.942 1.00 74.88 458 TYR A O 1
ATOM 3427 N N . TYR A 1 459 ? 24.634 -1.446 -23.872 1.00 73.94 459 TYR A N 1
ATOM 3428 C CA . TYR A 1 459 ? 23.941 -2.038 -22.721 1.00 73.94 459 TYR A CA 1
ATOM 3429 C C . TYR A 1 459 ? 23.007 -3.175 -23.161 1.00 73.94 459 TYR A C 1
ATOM 3431 O O . TYR A 1 459 ? 22.100 -2.968 -23.964 1.00 73.94 459 TYR A O 1
ATOM 3439 N N . HIS A 1 460 ? 23.209 -4.382 -22.625 1.00 74.62 460 HIS A N 1
ATOM 3440 C CA . HIS A 1 460 ? 22.516 -5.597 -23.079 1.00 74.62 460 HIS A CA 1
ATOM 3441 C C . HIS A 1 460 ? 21.032 -5.693 -22.683 1.00 74.62 460 HIS A C 1
ATOM 3443 O O . HIS A 1 460 ? 20.307 -6.512 -23.244 1.00 74.62 460 HIS A O 1
ATOM 3449 N N . ASP A 1 461 ? 20.568 -4.885 -21.735 1.00 78.31 461 ASP A N 1
ATOM 3450 C CA . ASP A 1 461 ? 19.183 -4.843 -21.252 1.00 78.31 461 ASP A CA 1
ATOM 3451 C C . ASP A 1 461 ? 18.398 -3.622 -21.771 1.00 78.31 461 ASP A C 1
ATOM 3453 O O . ASP A 1 461 ? 17.216 -3.459 -21.450 1.00 78.31 461 ASP A O 1
ATOM 3457 N N . GLN A 1 462 ? 19.026 -2.777 -22.595 1.00 85.31 462 GLN A N 1
ATOM 3458 C CA . GLN A 1 462 ? 18.407 -1.577 -23.155 1.00 85.31 462 GLN A CA 1
ATOM 3459 C C . GLN A 1 462 ? 18.102 -1.716 -24.644 1.00 85.31 462 GLN A C 1
ATOM 3461 O O . GLN A 1 462 ? 18.860 -2.311 -25.410 1.00 85.31 462 GLN A O 1
ATOM 3466 N N . VAL A 1 463 ? 17.004 -1.095 -25.066 1.00 91.31 463 VAL A N 1
ATOM 3467 C CA . VAL A 1 463 ? 16.627 -0.928 -26.472 1.00 91.31 463 VAL A CA 1
ATOM 3468 C C . VAL A 1 463 ? 16.804 0.530 -26.867 1.00 91.31 463 VAL A C 1
ATOM 3470 O O . VAL A 1 463 ? 16.531 1.426 -26.073 1.00 91.31 463 VAL A O 1
ATOM 3473 N N . LEU A 1 464 ? 17.229 0.740 -28.108 1.00 93.94 464 LEU A N 1
ATOM 3474 C CA . LEU A 1 464 ? 17.353 2.025 -28.775 1.00 93.94 464 LEU A CA 1
ATOM 3475 C C . LEU A 1 464 ? 16.337 2.120 -29.925 1.00 93.94 464 LEU A C 1
ATOM 3477 O O . LEU A 1 464 ? 16.265 1.225 -30.773 1.00 93.94 464 LEU A O 1
ATOM 3481 N N . LEU A 1 465 ? 15.591 3.224 -29.957 1.00 96.25 465 LEU A N 1
ATOM 3482 C CA . LEU A 1 465 ? 14.739 3.654 -31.065 1.00 96.25 465 LEU A CA 1
ATOM 3483 C C . LEU A 1 465 ? 15.443 4.798 -31.809 1.00 96.25 465 LEU A C 1
ATOM 3485 O O . LEU A 1 465 ? 15.568 5.906 -31.280 1.00 96.25 465 LEU A O 1
ATOM 3489 N N . GLU A 1 466 ? 15.912 4.529 -33.026 1.00 96.00 466 GLU A N 1
ATOM 3490 C CA . GLU A 1 466 ? 16.555 5.507 -33.909 1.00 96.00 466 GLU A CA 1
ATOM 3491 C C . GLU A 1 466 ? 15.513 6.082 -34.880 1.00 96.00 466 GLU A C 1
ATOM 3493 O O . GLU A 1 466 ? 14.906 5.340 -35.654 1.00 96.00 466 GLU A O 1
ATOM 3498 N N . PHE A 1 467 ? 15.323 7.401 -34.854 1.00 97.00 467 PHE A N 1
ATOM 3499 C CA . PHE A 1 467 ? 14.355 8.111 -35.693 1.00 97.00 467 PHE A CA 1
ATOM 3500 C C . PHE A 1 467 ? 15.061 8.720 -36.903 1.00 97.00 467 PHE A C 1
ATOM 3502 O O . PHE A 1 467 ? 16.072 9.413 -36.752 1.00 97.00 467 PHE A O 1
ATOM 3509 N N . LEU A 1 468 ? 14.524 8.458 -38.092 1.00 96.94 468 LEU A N 1
ATOM 3510 C CA . LEU A 1 468 ? 15.139 8.784 -39.371 1.00 96.94 468 LEU A CA 1
ATOM 3511 C C . LEU A 1 468 ? 14.224 9.679 -40.212 1.00 96.94 468 LEU A C 1
ATOM 3513 O O . LEU A 1 468 ? 13.044 9.377 -40.351 1.00 96.94 468 LEU A O 1
ATOM 3517 N N . ASP A 1 469 ? 14.767 10.744 -40.797 1.00 95.81 469 ASP A N 1
ATOM 3518 C CA . ASP A 1 469 ? 14.047 11.623 -41.723 1.00 95.81 469 ASP A CA 1
ATOM 3519 C C . ASP A 1 469 ? 13.942 11.035 -43.143 1.00 95.81 469 ASP A C 1
ATOM 3521 O O . ASP A 1 469 ? 14.445 9.946 -43.418 1.00 95.81 469 ASP A O 1
ATOM 3525 N N . GLN A 1 470 ? 13.298 11.769 -44.056 1.00 95.44 470 GLN A N 1
ATOM 3526 C CA . GLN A 1 470 ? 13.103 11.398 -45.466 1.00 95.44 470 GLN A CA 1
ATOM 3527 C C . GLN A 1 470 ? 14.404 11.204 -46.274 1.00 95.44 470 GLN A C 1
ATOM 3529 O O . GLN A 1 470 ? 14.397 10.550 -47.314 1.00 95.44 470 GLN A O 1
ATOM 3534 N N . GLU A 1 471 ? 15.538 11.734 -45.805 1.00 95.06 471 GLU A N 1
ATOM 3535 C CA . GLU A 1 471 ? 16.855 11.513 -46.420 1.00 95.06 471 GLU A CA 1
ATOM 3536 C C . GLU A 1 471 ? 17.557 10.275 -45.833 1.00 95.06 471 GLU A C 1
ATOM 3538 O O . GLU A 1 471 ? 18.685 9.942 -46.206 1.00 95.06 471 GLU A O 1
ATOM 3543 N N . GLY A 1 472 ? 16.908 9.573 -44.898 1.00 92.75 472 GLY A N 1
ATOM 3544 C CA . GLY A 1 472 ? 17.496 8.474 -44.145 1.00 92.75 472 GLY A CA 1
ATOM 3545 C C . GLY A 1 472 ? 18.563 8.938 -43.152 1.00 92.75 472 GLY A C 1
ATOM 3546 O O . GLY A 1 472 ? 19.399 8.132 -42.733 1.00 92.75 472 GLY A O 1
ATOM 3547 N N . LEU A 1 473 ? 18.583 10.217 -42.768 1.00 94.75 473 LEU A N 1
ATOM 3548 C CA . LEU A 1 473 ? 19.461 10.770 -41.734 1.00 94.75 473 LEU A CA 1
ATOM 3549 C C . LEU A 1 473 ? 18.750 10.766 -40.380 1.00 94.75 473 LEU A C 1
ATOM 3551 O O . LEU A 1 473 ? 17.548 10.565 -40.308 1.00 94.75 473 LEU A O 1
ATOM 3555 N N . ASN A 1 474 ? 19.490 10.933 -39.281 1.00 94.75 474 ASN A N 1
ATOM 3556 C CA . ASN A 1 474 ? 18.837 11.095 -37.978 1.00 94.75 474 ASN A CA 1
ATOM 3557 C C . ASN A 1 474 ? 18.042 12.401 -37.965 1.00 94.75 474 ASN A C 1
ATOM 3559 O O . ASN A 1 474 ? 18.553 13.424 -38.425 1.00 94.75 474 ASN A O 1
ATOM 3563 N N . ILE A 1 475 ? 16.843 12.375 -37.383 1.00 95.44 475 ILE A N 1
ATOM 3564 C CA . ILE A 1 475 ? 16.052 13.596 -37.218 1.00 95.44 475 ILE A CA 1
ATOM 3565 C C . ILE A 1 475 ? 16.833 14.654 -36.426 1.00 95.44 475 ILE A C 1
ATOM 3567 O O . ILE A 1 475 ? 17.638 14.350 -35.545 1.00 95.44 475 ILE A O 1
ATOM 3571 N N . ASN A 1 476 ? 16.607 15.925 -36.753 1.00 93.19 476 ASN A N 1
ATOM 3572 C CA . ASN A 1 476 ? 17.293 17.027 -36.088 1.00 93.19 476 ASN A CA 1
ATOM 3573 C C . ASN A 1 476 ? 16.650 17.363 -34.724 1.00 93.19 476 ASN A C 1
ATOM 3575 O O . ASN A 1 476 ? 15.512 16.994 -34.436 1.00 93.19 476 ASN A O 1
ATOM 3579 N N . ARG A 1 477 ? 17.355 18.154 -33.902 1.00 88.38 477 ARG A N 1
ATOM 3580 C CA . ARG A 1 477 ? 16.895 18.564 -32.559 1.00 88.38 477 ARG A CA 1
ATOM 3581 C C . ARG A 1 477 ? 15.547 19.299 -32.541 1.00 88.38 477 ARG A C 1
ATOM 3583 O O . ARG A 1 477 ? 14.863 19.266 -31.522 1.00 88.38 477 ARG A O 1
ATOM 3590 N N . ALA A 1 478 ? 15.174 20.003 -33.610 1.00 89.19 478 ALA A N 1
ATOM 3591 C CA . ALA A 1 478 ? 13.885 20.693 -33.673 1.00 89.19 478 ALA A CA 1
ATOM 3592 C C . ALA A 1 478 ? 12.736 19.693 -33.873 1.00 89.19 478 ALA A C 1
ATOM 3594 O O . ALA A 1 478 ? 11.706 19.791 -33.204 1.00 89.19 478 ALA A O 1
ATOM 3595 N N . THR A 1 479 ? 12.942 18.691 -34.730 1.00 93.12 479 THR A N 1
ATOM 3596 C CA . THR A 1 479 ? 12.009 17.579 -34.919 1.00 93.12 479 THR A CA 1
ATOM 3597 C C . THR A 1 479 ? 11.891 16.741 -33.648 1.00 93.12 479 THR A C 1
ATOM 3599 O O . THR A 1 479 ? 10.773 16.490 -33.219 1.00 93.12 479 THR A O 1
ATOM 3602 N N . GLU A 1 480 ? 13.000 16.396 -32.982 1.00 93.06 480 GLU A N 1
ATOM 3603 C CA . GLU A 1 480 ? 12.979 15.669 -31.697 1.00 93.06 480 GLU A CA 1
ATOM 3604 C C . GLU A 1 480 ? 12.084 16.357 -30.655 1.00 93.06 480 GLU A C 1
ATOM 3606 O O . GLU A 1 480 ? 11.185 15.732 -30.100 1.00 93.06 480 GLU A O 1
ATOM 3611 N N . ARG A 1 481 ? 12.263 17.670 -30.447 1.00 87.06 481 ARG A N 1
ATOM 3612 C CA . ARG A 1 481 ? 11.431 18.459 -29.520 1.00 87.06 481 ARG A CA 1
ATOM 3613 C C . ARG A 1 481 ? 9.958 18.477 -29.913 1.00 87.06 481 ARG A C 1
ATOM 3615 O O . ARG A 1 481 ? 9.094 18.516 -29.045 1.00 87.06 481 ARG A O 1
ATOM 3622 N N . SER A 1 482 ? 9.672 18.477 -31.212 1.00 91.19 482 SER A N 1
ATOM 3623 C CA . SER A 1 482 ? 8.297 18.456 -31.716 1.00 91.19 482 SER A CA 1
ATOM 3624 C C . SER A 1 482 ? 7.635 17.104 -31.438 1.00 91.19 482 SER A C 1
ATOM 3626 O O . SER A 1 482 ? 6.491 17.074 -30.992 1.00 91.19 482 SER A O 1
ATOM 3628 N N . VAL A 1 483 ? 8.376 16.001 -31.606 1.00 92.31 483 VAL A N 1
ATOM 3629 C CA . VAL A 1 483 ? 7.924 14.650 -31.235 1.00 92.31 483 VAL A CA 1
ATOM 3630 C C . VAL A 1 483 ? 7.705 14.545 -29.725 1.00 92.31 483 VAL A C 1
ATOM 3632 O O . VAL A 1 483 ? 6.681 14.025 -29.296 1.00 92.31 483 VAL A O 1
ATOM 3635 N N . GLU A 1 484 ? 8.626 15.064 -28.909 1.00 88.50 484 GLU A N 1
ATOM 3636 C CA . GLU A 1 484 ? 8.474 15.102 -27.447 1.00 88.50 484 GLU A CA 1
ATOM 3637 C C . GLU A 1 484 ? 7.234 15.883 -27.031 1.00 88.50 484 GLU A C 1
ATOM 3639 O O . GLU A 1 484 ? 6.458 15.405 -26.210 1.00 88.50 484 GLU A O 1
ATOM 3644 N N . ASN A 1 485 ? 7.024 17.064 -27.612 1.00 82.88 485 ASN A N 1
ATOM 3645 C CA . ASN A 1 485 ? 5.861 17.884 -27.310 1.00 82.88 485 ASN A CA 1
ATOM 3646 C C . ASN A 1 485 ? 4.558 17.159 -27.675 1.00 82.88 485 ASN A C 1
ATOM 3648 O O . ASN A 1 485 ? 3.665 17.065 -26.839 1.00 82.88 485 ASN A O 1
ATOM 3652 N N . ALA A 1 486 ? 4.474 16.580 -28.877 1.00 86.06 486 ALA A N 1
ATOM 3653 C CA . ALA A 1 486 ? 3.320 15.783 -29.294 1.00 86.06 486 ALA A CA 1
ATOM 3654 C C . ALA A 1 486 ? 3.089 14.569 -28.374 1.00 86.06 486 ALA A C 1
ATOM 3656 O O . ALA A 1 486 ? 1.952 14.254 -28.031 1.00 86.06 486 ALA A O 1
ATOM 3657 N N . TYR A 1 487 ? 4.161 13.914 -27.920 1.00 88.25 487 TYR A N 1
ATOM 3658 C CA . TYR A 1 487 ? 4.080 12.793 -26.987 1.00 88.25 487 TYR A CA 1
ATOM 3659 C C . TYR A 1 487 ? 3.561 13.221 -25.606 1.00 88.25 487 TYR A C 1
ATOM 3661 O O . TYR A 1 487 ? 2.631 12.607 -25.089 1.00 88.25 487 TYR A O 1
ATOM 3669 N N . PHE A 1 488 ? 4.138 14.267 -25.005 1.00 79.81 488 PHE A N 1
ATOM 3670 C CA . PHE A 1 488 ? 3.782 14.715 -23.654 1.00 79.81 488 PHE A CA 1
ATOM 3671 C C . PHE A 1 488 ? 2.412 15.389 -23.582 1.00 79.81 488 PHE A C 1
ATOM 3673 O O . PHE A 1 488 ? 1.736 15.271 -22.563 1.00 79.81 488 PHE A O 1
ATOM 3680 N N . CYS A 1 489 ? 1.995 16.081 -24.643 1.00 77.75 489 CYS A N 1
ATOM 3681 C CA . CYS A 1 489 ? 0.653 16.652 -24.743 1.00 77.75 489 CYS A CA 1
ATOM 3682 C C . CYS A 1 489 ? -0.413 15.617 -25.138 1.00 77.75 489 CYS A C 1
ATOM 3684 O O . CYS A 1 489 ? -1.587 15.969 -25.183 1.00 77.75 489 CYS A O 1
ATOM 3686 N N . GLU A 1 490 ? -0.010 14.374 -25.433 1.00 75.62 490 GLU A N 1
ATOM 3687 C CA . GLU A 1 490 ? -0.857 13.331 -26.026 1.00 75.62 490 GLU A CA 1
ATOM 3688 C C . GLU A 1 490 ? -1.625 13.808 -27.278 1.00 75.62 490 GLU A C 1
ATOM 3690 O O . GLU A 1 490 ? -2.730 13.350 -27.570 1.00 75.62 490 GLU A O 1
ATOM 3695 N N . ASP A 1 491 ? -1.014 14.721 -28.037 1.00 72.25 491 ASP A N 1
ATOM 3696 C CA . ASP A 1 491 ? -1.581 15.351 -29.229 1.00 72.25 491 ASP A CA 1
ATOM 3697 C C . ASP A 1 491 ? -1.043 14.660 -30.488 1.00 72.25 491 ASP A C 1
ATOM 3699 O O . ASP A 1 491 ? -0.113 15.122 -31.157 1.00 72.25 491 ASP A O 1
ATOM 3703 N N . PHE A 1 492 ? -1.588 13.478 -30.774 1.00 80.81 492 PHE A N 1
ATOM 3704 C CA . PHE A 1 492 ? -1.292 12.727 -31.992 1.00 80.81 492 PHE A CA 1
ATOM 3705 C C . PHE A 1 492 ? -2.579 12.284 -32.702 1.00 80.81 492 PHE A C 1
ATOM 3707 O O . PHE A 1 492 ? -3.547 11.873 -32.054 1.00 80.81 492 PHE A O 1
ATOM 3714 N N . PRO A 1 493 ? -2.610 12.360 -34.046 1.00 73.06 493 PRO A N 1
ATOM 3715 C CA . PRO A 1 493 ? -3.816 12.140 -34.826 1.00 73.06 493 PRO A CA 1
ATOM 3716 C C . PRO A 1 493 ? -4.298 10.693 -34.717 1.00 73.06 493 PRO A C 1
ATOM 3718 O O . PRO A 1 493 ? -3.511 9.746 -34.660 1.00 73.06 493 PRO A O 1
ATOM 3721 N N . ARG A 1 494 ? -5.621 10.531 -34.732 1.00 88.50 494 ARG A N 1
ATOM 3722 C CA . ARG A 1 494 ? -6.289 9.242 -34.914 1.00 88.50 494 ARG A CA 1
ATOM 3723 C C . ARG A 1 494 ? -6.962 9.243 -36.273 1.00 88.50 494 ARG A C 1
ATOM 3725 O O . ARG A 1 494 ? -7.809 10.096 -36.534 1.00 88.50 494 ARG A O 1
ATOM 3732 N N . ALA A 1 495 ? -6.543 8.324 -37.133 1.00 87.38 495 ALA A N 1
ATOM 3733 C CA . ALA A 1 495 ? -7.151 8.147 -38.439 1.00 87.38 495 ALA A CA 1
ATOM 3734 C C . ALA A 1 495 ? -8.610 7.691 -38.300 1.00 87.38 495 ALA A C 1
ATOM 3736 O O . ALA A 1 495 ? -8.952 6.941 -37.379 1.00 87.38 495 ALA A O 1
ATOM 3737 N N . ALA A 1 496 ? -9.461 8.149 -39.220 1.00 85.88 496 ALA A N 1
ATOM 3738 C CA . ALA A 1 496 ? -10.784 7.571 -39.415 1.00 85.88 496 ALA A CA 1
ATOM 3739 C C . ALA A 1 496 ? -10.648 6.122 -39.909 1.00 85.88 496 ALA A C 1
ATOM 3741 O O . ALA A 1 496 ? -9.571 5.706 -40.335 1.00 85.88 496 ALA A O 1
ATOM 3742 N N . VAL A 1 497 ? -11.730 5.345 -39.850 1.00 86.31 497 VAL A N 1
ATOM 3743 C CA . VAL A 1 497 ? -11.702 3.910 -40.189 1.00 86.31 497 VAL A CA 1
ATOM 3744 C C . VAL A 1 497 ? -11.221 3.684 -41.627 1.00 86.31 497 VAL A C 1
ATOM 3746 O O . VAL A 1 497 ? -10.462 2.755 -41.882 1.00 86.31 497 VAL A O 1
ATOM 3749 N N . GLU A 1 498 ? -11.624 4.559 -42.543 1.00 88.69 498 GLU A N 1
ATOM 3750 C CA . GLU A 1 498 ? -11.240 4.574 -43.956 1.00 88.69 498 GLU A CA 1
ATOM 3751 C C . GLU A 1 498 ? -9.798 5.038 -44.224 1.00 88.69 498 GLU A C 1
ATOM 3753 O O . GLU A 1 498 ? -9.262 4.748 -45.290 1.00 88.69 498 GLU A O 1
ATOM 3758 N N . ASP A 1 499 ? -9.168 5.715 -43.261 1.00 88.31 499 ASP A N 1
ATOM 3759 C CA . ASP A 1 499 ? -7.841 6.329 -43.395 1.00 88.31 499 ASP A CA 1
ATOM 3760 C C . ASP A 1 499 ? -6.756 5.571 -42.609 1.00 88.31 499 ASP A C 1
ATOM 3762 O O . ASP A 1 499 ? -5.626 6.053 -42.484 1.00 88.31 499 ASP A O 1
ATOM 3766 N N . ILE A 1 500 ? -7.082 4.411 -42.023 1.00 93.00 500 ILE A N 1
ATOM 3767 C CA . ILE A 1 500 ? -6.106 3.578 -41.309 1.00 93.00 500 ILE A CA 1
ATOM 3768 C C . ILE A 1 500 ? -5.009 3.159 -42.290 1.00 93.00 500 ILE A C 1
ATOM 3770 O O . ILE A 1 500 ? -5.290 2.639 -43.367 1.00 93.00 500 ILE A O 1
ATOM 3774 N N . GLY A 1 501 ? -3.750 3.373 -41.902 1.00 93.44 501 GLY A N 1
ATOM 3775 C CA . GLY A 1 501 ? -2.613 3.014 -42.743 1.00 93.44 501 GLY A CA 1
ATOM 3776 C C . GLY A 1 501 ? -2.517 1.506 -42.981 1.00 93.44 501 GLY A C 1
ATOM 3777 O O . GLY A 1 501 ? -2.988 0.697 -42.178 1.00 93.44 501 GLY A O 1
ATOM 3778 N N . GLU A 1 502 ? -1.832 1.122 -44.053 1.00 95.06 502 GLU A N 1
ATOM 3779 C CA . GLU A 1 502 ? -1.595 -0.279 -44.404 1.00 95.06 502 GLU A CA 1
ATOM 3780 C C . GLU A 1 502 ? -0.128 -0.686 -44.223 1.00 95.06 502 GLU A C 1
ATOM 3782 O O . GLU A 1 502 ? 0.796 0.130 -44.300 1.00 95.06 502 GLU A O 1
ATOM 3787 N N . VAL A 1 503 ? 0.098 -1.982 -43.986 1.00 95.88 503 VAL A N 1
ATOM 3788 C CA . VAL A 1 503 ? 1.446 -2.563 -43.942 1.00 95.88 503 VAL A CA 1
ATOM 3789 C C . VAL A 1 503 ? 1.811 -3.085 -45.324 1.00 95.88 503 VAL A C 1
ATOM 3791 O O . VAL A 1 503 ? 1.164 -3.994 -45.843 1.00 95.88 503 VAL A O 1
ATOM 3794 N N . VAL A 1 504 ? 2.899 -2.566 -45.883 1.00 93.12 504 VAL A N 1
ATOM 3795 C CA . VAL A 1 504 ? 3.431 -2.971 -47.182 1.00 93.12 504 VAL A CA 1
ATOM 3796 C C . VAL A 1 504 ? 4.727 -3.748 -46.984 1.00 93.12 504 VAL A C 1
ATOM 3798 O O . VAL A 1 504 ? 5.679 -3.278 -46.358 1.00 93.12 504 VAL A O 1
ATOM 3801 N N . PHE A 1 505 ? 4.775 -4.958 -47.532 1.00 84.75 505 PHE A N 1
ATOM 3802 C CA . PHE A 1 505 ? 5.976 -5.786 -47.519 1.00 84.75 505 PHE A CA 1
ATOM 3803 C C . PHE A 1 505 ? 6.824 -5.520 -48.766 1.00 84.75 505 PHE A C 1
ATOM 3805 O O . PHE A 1 505 ? 6.297 -5.502 -49.878 1.00 84.75 505 PHE A O 1
ATOM 3812 N N . VAL A 1 506 ? 8.137 -5.348 -48.590 1.00 83.12 506 VAL A N 1
ATOM 3813 C CA . VAL A 1 506 ? 9.063 -5.006 -49.684 1.00 83.12 506 VAL A CA 1
ATOM 3814 C C . VAL A 1 506 ? 9.971 -6.199 -50.010 1.00 83.12 506 VAL A C 1
ATOM 3816 O O . VAL A 1 506 ? 11.031 -6.364 -49.395 1.00 83.12 506 VAL A O 1
ATOM 3819 N N . PRO A 1 507 ? 9.591 -7.067 -50.965 1.00 73.75 507 PRO A N 1
ATOM 3820 C CA . PRO A 1 507 ? 10.436 -8.181 -51.378 1.00 73.75 507 PRO A CA 1
ATOM 3821 C C . PRO A 1 507 ? 11.705 -7.683 -52.095 1.00 73.75 507 PRO A C 1
ATOM 3823 O O . PRO A 1 507 ? 11.684 -6.665 -52.780 1.00 73.75 507 PRO A O 1
ATOM 3826 N N . ARG A 1 508 ? 12.812 -8.431 -51.968 1.00 78.31 508 ARG A N 1
ATOM 3827 C CA . ARG A 1 508 ? 14.106 -8.195 -52.658 1.00 78.31 508 ARG A CA 1
ATOM 3828 C C . ARG A 1 508 ? 14.826 -6.873 -52.348 1.00 78.31 508 ARG A C 1
ATOM 3830 O O . ARG A 1 508 ? 15.768 -6.507 -53.045 1.00 78.31 508 ARG A O 1
ATOM 3837 N N . LEU A 1 509 ? 14.476 -6.192 -51.257 1.00 84.00 509 LEU A N 1
ATOM 3838 C CA . LEU A 1 509 ? 15.168 -4.967 -50.838 1.00 84.00 509 LEU A CA 1
ATOM 3839 C C . LEU A 1 509 ? 16.684 -5.165 -50.622 1.00 84.00 509 LEU A C 1
ATOM 3841 O O . LEU A 1 509 ? 17.471 -4.275 -50.929 1.00 84.00 509 LEU A O 1
ATOM 3845 N N . ILE A 1 510 ? 17.097 -6.329 -50.108 1.00 82.12 510 ILE A N 1
ATOM 3846 C CA . ILE A 1 510 ? 18.514 -6.647 -49.855 1.00 82.12 510 ILE A CA 1
ATOM 3847 C C . ILE A 1 510 ? 19.313 -6.694 -51.164 1.00 82.12 510 ILE A C 1
ATOM 3849 O O . ILE A 1 510 ? 20.418 -6.163 -51.212 1.00 82.12 510 ILE A O 1
ATOM 3853 N N . GLU A 1 511 ? 18.746 -7.279 -52.222 1.00 83.56 511 GLU A N 1
ATOM 3854 C CA . GLU A 1 511 ? 19.377 -7.336 -53.548 1.00 83.56 511 GLU A CA 1
ATOM 3855 C C . GLU A 1 511 ? 19.573 -5.917 -54.101 1.00 83.56 511 GLU A C 1
ATOM 3857 O O . GLU A 1 511 ? 20.682 -5.549 -54.478 1.00 83.56 511 GLU A O 1
ATOM 3862 N N . GLY A 1 512 ? 18.537 -5.072 -54.016 1.00 82.50 512 GLY A N 1
ATOM 3863 C CA . GLY A 1 512 ? 18.628 -3.665 -54.421 1.00 82.50 512 GLY A CA 1
ATOM 3864 C C . GLY A 1 512 ? 19.659 -2.861 -53.617 1.00 82.50 512 GLY A C 1
ATOM 3865 O O . GLY A 1 512 ? 20.397 -2.056 -54.186 1.00 82.50 512 GLY A O 1
ATOM 3866 N N . TYR A 1 513 ? 19.767 -3.112 -52.308 1.00 85.44 513 TYR A N 1
ATOM 3867 C CA . TYR A 1 513 ? 20.795 -2.497 -51.464 1.00 85.44 513 TYR A CA 1
ATOM 3868 C C . TYR A 1 513 ? 22.210 -2.920 -51.877 1.00 85.44 513 TYR A C 1
ATOM 3870 O O . TYR A 1 513 ? 23.093 -2.068 -51.987 1.00 85.44 513 TYR A O 1
ATOM 3878 N N . MET A 1 514 ? 22.428 -4.214 -52.131 1.00 85.06 514 MET A N 1
ATOM 3879 C CA . MET A 1 514 ? 23.720 -4.735 -52.584 1.00 85.06 514 MET A CA 1
ATOM 3880 C C . MET A 1 514 ? 24.122 -4.152 -53.940 1.00 85.06 514 MET A C 1
ATOM 3882 O O . MET A 1 514 ? 25.251 -3.686 -54.084 1.00 85.06 514 MET A O 1
ATOM 3886 N N . ASP A 1 515 ? 23.198 -4.100 -54.899 1.00 83.94 515 ASP A N 1
ATOM 3887 C CA . ASP A 1 515 ? 23.437 -3.499 -56.214 1.00 83.94 515 ASP A CA 1
ATOM 3888 C C . ASP A 1 515 ? 23.747 -2.001 -56.108 1.00 83.94 515 ASP A C 1
ATOM 3890 O O . ASP A 1 515 ? 24.653 -1.496 -56.773 1.00 83.94 515 ASP A O 1
ATOM 3894 N N . GLY A 1 516 ? 23.022 -1.277 -55.251 1.00 82.19 516 GLY A N 1
ATOM 3895 C CA . GLY A 1 516 ? 23.275 0.137 -54.979 1.00 82.19 516 GLY A CA 1
ATOM 3896 C C . GLY A 1 516 ? 24.656 0.376 -54.370 1.00 82.19 516 GLY A C 1
ATOM 3897 O O . GLY A 1 516 ? 25.369 1.283 -54.802 1.00 82.19 516 GLY A O 1
ATOM 3898 N N . LEU A 1 517 ? 25.061 -0.466 -53.415 1.00 83.31 517 LEU A N 1
ATOM 3899 C CA . LEU A 1 517 ? 26.387 -0.405 -52.807 1.00 83.31 517 LEU A CA 1
ATOM 3900 C C . LEU A 1 517 ? 27.476 -0.663 -53.855 1.00 83.31 517 LEU A C 1
ATOM 3902 O O . LEU A 1 517 ? 28.393 0.145 -53.967 1.00 83.31 517 LEU A O 1
ATOM 3906 N N . LEU A 1 518 ? 27.331 -1.719 -54.662 1.00 83.44 518 LEU A N 1
ATOM 3907 C CA . LEU A 1 518 ? 28.266 -2.062 -55.738 1.00 83.44 518 LEU A CA 1
ATOM 3908 C C . LEU A 1 518 ? 28.400 -0.943 -56.776 1.00 83.44 518 LEU A C 1
ATOM 3910 O O . LEU A 1 518 ? 29.508 -0.657 -57.211 1.00 83.44 518 LEU A O 1
ATOM 3914 N N . ARG A 1 519 ? 27.307 -0.261 -57.142 1.00 80.75 519 ARG A N 1
ATOM 3915 C CA . ARG A 1 519 ? 27.367 0.909 -58.039 1.00 80.75 519 ARG A CA 1
ATOM 3916 C C . ARG A 1 519 ? 28.086 2.101 -57.413 1.00 80.75 519 ARG A C 1
ATOM 3918 O O . ARG A 1 519 ? 28.750 2.837 -58.124 1.00 80.75 519 ARG A O 1
ATOM 3925 N N . SER A 1 520 ? 27.951 2.302 -56.102 1.00 76.81 520 SER A N 1
ATOM 3926 C CA . SER A 1 520 ? 28.609 3.409 -55.394 1.00 76.81 520 SER A CA 1
ATOM 3927 C C . SER A 1 520 ? 30.098 3.172 -55.119 1.00 76.81 520 SER A C 1
ATOM 3929 O O . SER A 1 520 ? 30.833 4.127 -54.884 1.00 76.81 520 SER A O 1
ATOM 3931 N N . THR A 1 521 ? 30.539 1.910 -55.140 1.00 73.25 521 THR A N 1
ATOM 3932 C CA . THR A 1 521 ? 31.939 1.505 -54.952 1.00 73.25 521 THR A CA 1
ATOM 3933 C C . THR A 1 521 ? 32.629 1.087 -56.249 1.00 73.25 521 THR A C 1
ATOM 3935 O O . THR A 1 521 ? 33.844 0.885 -56.238 1.00 73.25 521 THR A O 1
ATOM 3938 N N . ALA A 1 522 ? 31.890 0.975 -57.358 1.00 62.25 522 ALA A N 1
ATOM 3939 C CA . ALA A 1 522 ? 32.447 0.834 -58.694 1.00 62.25 522 ALA A CA 1
ATOM 3940 C C . ALA A 1 522 ? 33.194 2.124 -59.054 1.00 62.25 522 ALA A C 1
ATOM 3942 O O . ALA A 1 522 ? 32.614 3.105 -59.508 1.00 62.25 522 ALA A O 1
ATOM 3943 N N . VAL A 1 523 ? 34.497 2.127 -58.788 1.00 56.09 523 VAL A N 1
ATOM 3944 C CA . VAL A 1 523 ? 35.431 3.081 -59.379 1.00 56.09 523 VAL A CA 1
ATOM 3945 C C . VAL A 1 523 ? 35.467 2.761 -60.871 1.00 56.09 523 VAL A C 1
ATOM 3947 O O . VAL A 1 523 ? 35.768 1.616 -61.216 1.00 56.09 523 VAL A O 1
ATOM 3950 N N . ASP A 1 524 ? 35.131 3.727 -61.731 1.00 57.19 524 ASP A N 1
ATOM 3951 C CA . ASP A 1 524 ? 35.374 3.623 -63.174 1.00 57.19 524 ASP A CA 1
ATOM 3952 C C . ASP A 1 524 ? 36.840 3.199 -63.376 1.00 57.19 524 ASP A C 1
ATOM 3954 O O . ASP A 1 524 ? 37.757 3.932 -62.993 1.00 57.19 524 ASP A O 1
ATOM 3958 N N . GLN A 1 525 ? 37.053 1.978 -63.876 1.00 43.50 525 GLN A N 1
ATOM 3959 C CA . GLN A 1 525 ? 38.369 1.508 -64.317 1.00 43.50 525 GLN A CA 1
ATOM 3960 C C . GLN A 1 525 ? 38.692 2.047 -65.702 1.00 43.50 525 GLN A C 1
ATOM 3962 O O . GLN A 1 525 ? 37.788 2.005 -66.569 1.00 43.50 525 GLN A O 1
#